Protein AF-A0A9W6U935-F1 (afdb_monomer_lite)

Organism: NCBI:txid1490495

Structure (mmCIF, N/CA/C/O backbone):
data_AF-A0A9W6U935-F1
#
_entry.id   AF-A0A9W6U935-F1
#
loop_
_atom_site.group_PDB
_atom_site.id
_atom_site.type_symbol
_atom_site.label_atom_id
_atom_site.label_alt_id
_atom_site.label_comp_id
_atom_site.label_asym_id
_atom_site.label_entity_id
_atom_site.label_seq_id
_atom_site.pdbx_PDB_ins_code
_atom_site.Cartn_x
_atom_site.Cartn_y
_atom_site.Cartn_z
_atom_site.occupancy
_atom_site.B_iso_or_equiv
_atom_site.auth_seq_id
_atom_site.auth_comp_id
_atom_site.auth_asym_id
_atom_site.auth_atom_id
_atom_site.pdbx_PDB_model_num
ATOM 1 N N . MET A 1 1 ? 36.876 17.470 -5.952 1.00 24.69 1 MET A N 1
ATOM 2 C CA . MET A 1 1 ? 36.689 17.561 -4.488 1.00 24.69 1 MET A CA 1
ATOM 3 C C . MET A 1 1 ? 35.873 18.818 -4.206 1.00 24.69 1 MET A C 1
ATOM 5 O O . MET A 1 1 ? 36.461 19.857 -3.995 1.00 24.69 1 MET A O 1
ATOM 9 N N . LEU A 1 2 ? 34.544 18.733 -4.335 1.00 21.03 2 LEU A N 1
ATOM 10 C CA . LEU A 1 2 ? 33.516 19.650 -3.810 1.00 21.03 2 LEU A CA 1
ATOM 11 C C . LEU A 1 2 ? 32.173 19.011 -4.199 1.00 21.03 2 LEU A C 1
ATOM 13 O O . LEU A 1 2 ? 31.726 19.108 -5.335 1.00 21.03 2 LEU A O 1
ATOM 17 N N . ALA A 1 3 ? 31.621 18.225 -3.278 1.00 22.66 3 ALA A N 1
ATOM 18 C CA . ALA A 1 3 ? 30.345 17.542 -3.426 1.00 22.66 3 ALA A CA 1
ATOM 19 C C . ALA A 1 3 ? 29.249 18.370 -2.746 1.00 22.66 3 ALA A C 1
ATOM 21 O O . ALA A 1 3 ? 29.466 18.863 -1.641 1.00 22.66 3 ALA A O 1
ATOM 22 N N . ASN A 1 4 ? 28.097 18.484 -3.413 1.00 25.73 4 ASN A N 1
ATOM 23 C CA . ASN A 1 4 ? 26.764 18.756 -2.867 1.00 25.73 4 ASN A CA 1
ATOM 24 C C . ASN A 1 4 ? 26.717 19.513 -1.532 1.00 25.73 4 ASN A C 1
ATOM 26 O O . ASN A 1 4 ? 26.591 18.916 -0.462 1.00 25.73 4 ASN A O 1
ATOM 30 N N . ILE A 1 5 ? 26.700 20.842 -1.604 1.00 25.80 5 ILE A N 1
ATOM 31 C CA . ILE A 1 5 ? 26.301 21.680 -0.472 1.00 25.80 5 ILE A CA 1
ATOM 32 C C . ILE A 1 5 ? 24.777 21.861 -0.532 1.00 25.80 5 ILE A C 1
ATOM 34 O O . ILE A 1 5 ? 24.263 22.891 -0.958 1.00 25.80 5 ILE A O 1
ATOM 38 N N . ALA A 1 6 ? 24.040 20.843 -0.089 1.00 26.06 6 ALA A N 1
ATOM 39 C CA . ALA A 1 6 ? 22.660 21.011 0.356 1.00 26.06 6 ALA A CA 1
ATOM 40 C C . ALA A 1 6 ? 22.698 21.335 1.857 1.00 26.06 6 ALA A C 1
ATOM 42 O O . ALA A 1 6 ? 22.786 20.437 2.694 1.00 26.06 6 ALA A O 1
ATOM 43 N N . VAL A 1 7 ? 22.701 22.625 2.213 1.00 30.06 7 VAL A N 1
ATOM 44 C CA . VAL A 1 7 ? 22.627 23.034 3.626 1.00 30.06 7 VAL A CA 1
ATOM 45 C C . VAL A 1 7 ? 21.172 23.010 4.091 1.00 30.06 7 VAL A C 1
ATOM 47 O O . VAL A 1 7 ? 20.428 23.976 3.902 1.00 30.06 7 VAL A O 1
ATOM 50 N N . ASP A 1 8 ? 20.810 21.894 4.724 1.00 32.47 8 ASP A N 1
ATOM 51 C CA . ASP A 1 8 ? 19.682 21.751 5.648 1.00 32.47 8 ASP A CA 1
ATOM 52 C C . ASP A 1 8 ? 19.927 22.693 6.847 1.00 32.47 8 ASP A C 1
ATOM 54 O O . ASP A 1 8 ? 20.749 22.417 7.722 1.00 32.47 8 ASP A O 1
ATOM 58 N N . ASP A 1 9 ? 19.301 23.873 6.839 1.00 32.44 9 ASP A N 1
ATOM 59 C CA . ASP A 1 9 ? 19.421 24.880 7.904 1.00 32.44 9 ASP A CA 1
ATOM 60 C C . ASP A 1 9 ? 18.451 24.504 9.040 1.00 32.44 9 ASP A C 1
ATOM 62 O O . ASP A 1 9 ? 17.364 25.061 9.191 1.00 32.44 9 ASP A O 1
ATOM 66 N N . ARG A 1 10 ? 18.814 23.473 9.815 1.00 36.34 10 ARG A N 1
ATOM 67 C CA . ARG A 1 10 ? 18.106 23.091 11.045 1.00 36.34 10 ARG A CA 1
ATOM 68 C C . ARG A 1 10 ? 18.499 24.041 12.165 1.00 36.34 10 ARG A C 1
ATOM 70 O O . ARG A 1 10 ? 19.538 23.862 12.795 1.00 36.34 10 ARG A O 1
ATOM 77 N N . LYS A 1 11 ? 17.638 25.012 12.462 1.00 33.53 11 LYS A N 1
ATOM 78 C CA . LYS A 1 11 ? 17.810 25.919 13.607 1.00 33.53 11 LYS A CA 1
ATOM 79 C C . LYS A 1 11 ? 16.817 25.721 14.757 1.00 33.53 11 LYS A C 1
ATOM 81 O O . LYS A 1 11 ? 16.592 26.647 15.522 1.00 33.53 11 LYS A O 1
ATOM 86 N N . SER A 1 12 ? 16.251 24.525 14.931 1.00 35.88 12 SER A N 1
ATOM 87 C CA . SER A 1 12 ? 15.290 24.276 16.025 1.00 35.88 12 SER A CA 1
ATOM 88 C C . SER A 1 12 ? 15.416 22.929 16.747 1.00 35.88 12 SER A C 1
ATOM 90 O O . SER A 1 12 ? 14.460 22.481 17.371 1.00 35.88 12 SER A O 1
ATOM 92 N N . ARG A 1 13 ? 16.583 22.272 16.715 1.00 34.34 13 ARG A N 1
ATOM 93 C CA . ARG A 1 13 ? 16.846 21.088 17.559 1.00 34.34 13 ARG A CA 1
ATOM 94 C C . ARG A 1 13 ? 18.267 21.094 18.134 1.00 34.34 13 ARG A C 1
ATOM 96 O O . ARG A 1 13 ? 19.090 20.258 17.787 1.00 34.34 13 ARG A O 1
ATOM 103 N N . GLN A 1 14 ? 18.528 22.066 18.999 1.00 32.00 14 GLN A N 1
ATOM 104 C CA . GLN A 1 14 ? 19.293 21.867 20.234 1.00 32.00 14 GLN A CA 1
ATOM 105 C C . GLN A 1 14 ? 18.265 22.096 21.351 1.00 32.00 14 GLN A C 1
ATOM 107 O O . GLN A 1 14 ? 17.481 23.028 21.226 1.00 32.00 14 GLN A O 1
ATOM 112 N N . GLU A 1 15 ? 18.120 21.352 22.433 1.00 34.69 15 GLU A N 1
ATOM 113 C CA . GLU A 1 15 ? 18.792 20.191 22.999 1.00 34.69 15 GLU A CA 1
ATOM 114 C C . GLU A 1 15 ? 17.847 19.750 24.137 1.00 34.69 15 GLU A C 1
ATOM 116 O O . GLU A 1 15 ? 17.592 20.523 25.048 1.00 34.69 15 GLU A O 1
ATOM 121 N N . GLU A 1 16 ? 17.300 18.539 24.053 1.00 31.52 16 GLU A N 1
ATOM 122 C CA . GLU A 1 16 ? 16.995 17.660 25.197 1.00 31.52 16 GLU A CA 1
ATOM 123 C C . GLU A 1 16 ? 17.156 16.228 24.672 1.00 31.52 16 GLU A C 1
ATOM 125 O O . GLU A 1 16 ? 16.226 15.436 24.577 1.00 31.52 16 GLU A O 1
ATOM 130 N N . LEU A 1 17 ? 18.361 15.921 24.198 1.00 32.16 17 LEU A N 1
ATOM 131 C CA . LEU A 1 17 ? 18.805 14.552 23.982 1.00 32.16 17 LEU A CA 1
ATOM 132 C C . LEU A 1 17 ? 20.228 14.498 24.511 1.00 32.16 17 LEU A C 1
ATOM 134 O O . LEU A 1 17 ? 21.159 15.026 23.907 1.00 32.16 17 LEU A O 1
ATOM 138 N N . SER A 1 18 ? 20.325 13.932 25.705 1.00 33.56 18 SER A N 1
ATOM 139 C CA . SER A 1 18 ? 21.555 13.641 26.410 1.00 33.56 18 SER A CA 1
ATOM 140 C C . SER A 1 18 ? 22.493 12.773 25.567 1.00 33.56 18 SER A C 1
ATOM 142 O O . SER A 1 18 ? 22.082 11.908 24.792 1.00 33.56 18 SER A O 1
ATOM 144 N N . ASP A 1 19 ? 23.775 13.067 25.746 1.00 40.84 19 ASP A N 1
ATOM 145 C CA . ASP A 1 19 ? 24.942 12.470 25.117 1.00 40.84 19 ASP A CA 1
ATOM 146 C C . ASP A 1 19 ? 24.959 10.936 25.078 1.00 40.84 19 ASP A C 1
ATOM 148 O O . ASP A 1 19 ? 24.730 10.264 26.084 1.00 40.84 19 ASP A O 1
ATOM 152 N N . ASN A 1 20 ? 25.353 10.402 23.914 1.00 42.00 20 ASN A N 1
ATOM 153 C CA . ASN A 1 20 ? 26.571 9.589 23.728 1.00 42.00 20 ASN A CA 1
ATOM 154 C C . ASN A 1 20 ? 26.468 8.745 22.442 1.00 42.00 20 ASN A C 1
ATOM 156 O O . ASN A 1 20 ? 26.157 7.561 22.521 1.00 42.00 20 ASN A O 1
ATOM 160 N N . ASN A 1 21 ? 26.693 9.352 21.261 1.00 45.88 21 ASN A N 1
ATOM 161 C CA . ASN A 1 21 ? 27.258 8.707 20.044 1.00 45.88 21 ASN A CA 1
ATOM 162 C C . ASN A 1 21 ? 27.091 9.521 18.739 1.00 45.88 21 ASN A C 1
ATOM 164 O O . ASN A 1 21 ? 26.983 8.946 17.655 1.00 45.88 21 ASN A O 1
ATOM 168 N N . VAL A 1 22 ? 27.104 10.859 18.768 1.00 50.53 22 VAL A N 1
ATOM 169 C CA . VAL A 1 22 ? 27.337 11.602 17.515 1.00 50.53 22 VAL A CA 1
ATOM 170 C C . VAL A 1 22 ? 28.849 11.633 17.276 1.00 50.53 22 VAL A C 1
ATOM 172 O O . VAL A 1 22 ? 29.570 12.192 18.103 1.00 50.53 22 VAL A O 1
ATOM 175 N N . PRO A 1 23 ? 29.371 11.039 16.186 1.00 55.06 23 PRO A N 1
ATOM 176 C CA . PRO A 1 23 ? 30.808 11.024 15.942 1.00 55.06 23 PRO A CA 1
ATOM 177 C C . PRO A 1 23 ? 31.359 12.455 15.892 1.00 55.06 23 PRO A C 1
ATOM 179 O O . PRO A 1 23 ? 30.832 13.284 15.148 1.00 55.06 23 PRO A O 1
ATOM 182 N N . GLN A 1 24 ? 32.430 12.750 16.637 1.00 59.12 24 GLN A N 1
ATOM 183 C CA . GLN A 1 24 ? 33.035 14.093 16.727 1.00 59.12 24 GLN A CA 1
ATOM 184 C C . GLN A 1 24 ? 33.321 14.733 15.354 1.00 59.12 24 GLN A C 1
ATOM 186 O O . GLN A 1 24 ? 33.209 15.951 15.201 1.00 59.12 24 GLN A O 1
ATOM 191 N N . PHE A 1 25 ? 33.615 13.922 14.328 1.00 59.81 25 PHE A N 1
ATOM 192 C CA . PHE A 1 25 ? 33.827 14.404 12.960 1.00 59.81 25 PHE A CA 1
ATOM 193 C C . PHE A 1 25 ? 32.590 15.100 12.374 1.00 59.81 25 PHE A C 1
ATOM 195 O O . PHE A 1 25 ? 32.726 16.055 11.616 1.00 59.81 25 PHE A O 1
ATOM 202 N N . LYS A 1 26 ? 31.381 14.642 12.722 1.00 53.91 26 LYS A N 1
ATOM 203 C CA . LYS A 1 26 ? 30.123 15.132 12.150 1.00 53.91 26 LYS A CA 1
ATOM 204 C C . LYS A 1 26 ? 29.812 16.540 12.660 1.00 53.91 26 LYS A C 1
ATOM 206 O O . LYS A 1 26 ? 29.484 17.421 11.872 1.00 53.91 26 LYS A O 1
ATOM 211 N N . ASN A 1 27 ? 30.003 16.764 13.960 1.00 67.94 27 ASN A N 1
ATOM 212 C CA . ASN A 1 27 ? 29.836 18.080 14.583 1.00 67.94 27 ASN A CA 1
ATOM 213 C C . ASN A 1 27 ? 30.878 19.079 14.070 1.00 67.94 27 ASN A C 1
ATOM 215 O O . ASN A 1 27 ? 30.538 20.218 13.754 1.00 67.94 27 ASN A O 1
ATOM 219 N N . LYS A 1 28 ? 32.132 18.633 13.918 1.00 68.56 28 LYS A N 1
ATOM 220 C CA . LYS A 1 28 ? 33.200 19.444 13.326 1.00 68.56 28 LYS A CA 1
ATOM 221 C C . LYS A 1 28 ? 32.885 19.826 11.872 1.00 68.56 28 LYS A C 1
ATOM 223 O O . LYS A 1 28 ? 32.925 21.006 11.541 1.00 68.56 28 LYS A O 1
ATOM 228 N N . TYR A 1 29 ? 32.465 18.862 11.050 1.00 68.25 29 TYR A N 1
ATOM 229 C CA . TYR A 1 29 ? 32.094 19.076 9.648 1.00 68.25 29 TYR A CA 1
ATOM 230 C C . TYR A 1 29 ? 30.969 20.106 9.477 1.00 68.25 29 TYR A C 1
ATOM 232 O O . TYR A 1 29 ? 31.103 21.044 8.694 1.00 68.25 29 TYR A O 1
ATOM 240 N N . PHE A 1 30 ? 29.863 19.973 10.218 1.00 67.50 30 PHE A N 1
ATOM 241 C CA . PHE A 1 30 ? 28.739 20.907 10.082 1.00 67.50 30 PHE A CA 1
ATOM 242 C C . PHE A 1 30 ? 29.081 22.318 10.568 1.00 67.50 30 PHE A C 1
ATOM 244 O O . PHE A 1 30 ? 28.611 23.298 9.982 1.00 67.50 30 PHE A O 1
ATOM 251 N N . LYS A 1 31 ? 29.925 22.432 11.600 1.00 73.25 31 LYS A N 1
ATOM 252 C CA . LYS A 1 31 ? 30.416 23.725 12.083 1.00 73.25 31 LYS A CA 1
ATOM 253 C C . LYS A 1 31 ? 31.272 24.421 11.021 1.00 73.25 31 LYS A C 1
ATOM 255 O O . LYS A 1 31 ? 30.972 25.560 10.665 1.00 73.25 31 LYS A O 1
ATOM 260 N N . GLU A 1 32 ? 32.253 23.717 10.460 1.00 71.94 32 GLU A N 1
ATOM 261 C CA . GLU A 1 32 ? 33.124 24.236 9.396 1.00 71.94 32 GLU A CA 1
ATOM 262 C C . GLU A 1 32 ? 32.318 24.610 8.139 1.00 71.94 32 GLU A C 1
ATOM 264 O O . GLU A 1 32 ? 32.462 25.713 7.610 1.00 71.94 32 GLU A O 1
ATOM 269 N N . ALA A 1 33 ? 31.385 23.758 7.702 1.00 69.00 33 ALA A N 1
ATOM 270 C CA . ALA A 1 33 ? 30.525 24.035 6.549 1.00 69.00 33 ALA A CA 1
ATOM 271 C C . ALA A 1 33 ? 29.655 25.291 6.746 1.00 69.00 33 ALA A C 1
ATOM 273 O O . ALA A 1 33 ? 29.469 26.084 5.819 1.00 69.00 33 ALA A O 1
ATOM 274 N N . SER A 1 34 ? 29.140 25.507 7.960 1.00 71.44 34 SER A N 1
ATOM 275 C CA . SER A 1 34 ? 28.378 26.711 8.302 1.00 71.44 34 SER A CA 1
ATOM 276 C C . SER A 1 34 ? 29.250 27.975 8.294 1.00 71.44 34 SER A C 1
ATOM 278 O O . SER A 1 34 ? 28.779 29.042 7.894 1.00 71.44 34 SER A O 1
ATOM 280 N N . GLU A 1 35 ? 30.501 27.896 8.746 1.00 76.06 35 GLU A N 1
ATOM 281 C CA . GLU A 1 35 ? 31.441 29.026 8.713 1.00 76.06 35 GLU A CA 1
ATOM 282 C C . GLU A 1 35 ? 31.818 29.397 7.274 1.00 76.06 35 GLU A C 1
ATOM 284 O O . GLU A 1 35 ? 31.738 30.571 6.905 1.00 76.06 35 GLU A O 1
ATOM 289 N N . VAL A 1 36 ? 32.087 28.400 6.425 1.00 74.00 36 VAL A N 1
ATOM 290 C CA . VAL A 1 36 ? 32.332 28.595 4.985 1.00 74.00 36 VAL A CA 1
ATOM 291 C C . VAL A 1 36 ? 31.123 29.236 4.303 1.00 74.00 36 VAL A C 1
ATOM 293 O O . VAL A 1 36 ? 31.269 30.238 3.604 1.00 74.00 36 VAL A O 1
ATOM 296 N N . LYS A 1 37 ? 29.908 28.733 4.562 1.00 71.31 37 LYS A N 1
ATOM 297 C CA . LYS A 1 37 ? 28.654 29.305 4.037 1.00 71.31 37 LYS A CA 1
ATOM 298 C C . LYS A 1 37 ? 28.520 30.789 4.387 1.00 71.31 37 LYS A C 1
ATOM 300 O O . LYS A 1 37 ? 28.186 31.605 3.531 1.00 71.31 37 LYS A O 1
ATOM 305 N N . LYS A 1 38 ? 28.799 31.159 5.642 1.00 72.25 38 LYS A N 1
ATOM 306 C CA . LYS A 1 38 ? 28.748 32.559 6.096 1.00 72.25 38 LYS A CA 1
ATOM 307 C C . LYS A 1 38 ? 29.806 33.423 5.414 1.00 72.25 38 LYS A C 1
ATOM 309 O O . LYS A 1 38 ? 29.484 34.541 5.018 1.00 72.25 38 LYS A O 1
ATOM 314 N N . ALA A 1 39 ? 31.028 32.917 5.261 1.00 75.50 39 ALA A N 1
ATOM 315 C CA . ALA A 1 39 ? 32.112 33.635 4.599 1.00 75.50 39 ALA A CA 1
ATOM 316 C C . ALA A 1 39 ? 31.792 33.907 3.118 1.00 75.50 39 ALA A C 1
ATOM 318 O O . ALA A 1 39 ? 31.888 35.050 2.670 1.00 75.50 39 ALA A O 1
ATOM 319 N N . VAL A 1 40 ? 31.317 32.892 2.388 1.00 70.12 40 VAL A N 1
ATOM 320 C CA . VAL A 1 40 ? 30.945 32.994 0.965 1.00 70.12 40 VAL A CA 1
ATOM 321 C C . VAL A 1 40 ? 29.783 33.972 0.762 1.00 70.12 40 VAL A C 1
ATOM 323 O O . VAL A 1 40 ? 29.898 34.913 -0.025 1.00 70.12 40 VAL A O 1
ATOM 326 N N . CYS A 1 41 ? 28.697 33.831 1.530 1.00 66.88 41 CYS A N 1
ATOM 327 C CA . CYS A 1 41 ? 27.558 34.756 1.469 1.00 66.88 41 CYS A CA 1
ATOM 328 C C . CYS A 1 41 ? 27.920 36.187 1.908 1.00 66.88 41 CYS A C 1
ATOM 330 O O . CYS A 1 41 ? 27.260 37.143 1.503 1.00 66.88 41 CYS A O 1
ATOM 332 N N . GLY A 1 42 ? 28.935 36.352 2.761 1.00 66.56 42 GLY A N 1
ATOM 333 C CA . GLY A 1 42 ? 29.439 37.659 3.188 1.00 66.56 42 GLY A CA 1
ATOM 334 C C . GLY A 1 42 ? 30.251 38.380 2.109 1.00 66.56 42 GLY A C 1
ATOM 335 O O . GLY A 1 42 ? 30.192 39.608 2.029 1.00 66.56 42 GLY A O 1
ATOM 336 N N . HIS A 1 43 ? 30.972 37.629 1.272 1.00 71.81 43 HIS A N 1
ATOM 337 C CA . HIS A 1 43 ? 31.766 38.167 0.164 1.00 71.81 43 HIS A CA 1
ATOM 338 C C . HIS A 1 43 ? 30.898 38.512 -1.056 1.00 71.81 43 HIS A C 1
ATOM 340 O O . HIS A 1 43 ? 31.090 39.547 -1.690 1.00 71.81 43 HIS A O 1
ATOM 346 N N . LEU A 1 44 ? 29.897 37.681 -1.356 1.00 69.62 44 LEU A N 1
ATOM 347 C CA . LEU A 1 44 ? 29.028 37.815 -2.528 1.00 69.62 44 LEU A CA 1
ATOM 348 C C . LEU A 1 44 ? 27.713 38.540 -2.188 1.00 69.62 44 LEU A C 1
ATOM 350 O O . LEU A 1 44 ? 26.618 37.985 -2.299 1.00 69.62 44 LEU A O 1
ATOM 354 N N . LYS A 1 45 ? 27.835 39.807 -1.766 1.00 68.06 45 LYS A N 1
ATOM 355 C CA . LYS A 1 45 ? 26.732 40.624 -1.215 1.00 68.06 45 LYS A CA 1
ATOM 356 C C . LYS A 1 45 ? 25.513 40.748 -2.135 1.00 68.06 45 LYS A C 1
ATOM 358 O O . LYS A 1 45 ? 24.393 40.683 -1.645 1.00 68.06 45 LYS A O 1
ATOM 363 N N . TYR A 1 46 ? 25.723 40.824 -3.449 1.00 72.56 46 TYR A N 1
ATOM 364 C CA . TYR A 1 46 ? 24.645 40.902 -4.442 1.00 72.56 46 TYR A CA 1
ATOM 365 C C . TYR A 1 46 ? 23.621 39.755 -4.309 1.00 72.56 46 TYR A C 1
ATOM 367 O O . TYR A 1 46 ? 22.417 39.988 -4.235 1.00 72.56 46 TYR A O 1
ATOM 375 N N . PHE A 1 47 ? 24.087 38.506 -4.188 1.00 66.00 47 PHE A N 1
ATOM 376 C CA . PHE A 1 47 ? 23.203 37.337 -4.067 1.00 66.00 47 PHE A CA 1
ATOM 377 C C . PHE A 1 47 ? 22.455 37.306 -2.737 1.00 66.00 47 PHE A C 1
ATOM 379 O O . PHE A 1 47 ? 21.323 36.818 -2.657 1.00 66.00 47 PHE A O 1
ATOM 386 N N . LYS A 1 48 ? 23.094 37.826 -1.686 1.00 65.94 48 LYS A N 1
ATOM 387 C CA . LYS A 1 48 ? 22.486 37.978 -0.369 1.00 65.94 48 LYS A CA 1
ATOM 388 C C . LYS A 1 48 ? 21.349 39.000 -0.417 1.00 65.94 48 LYS A C 1
ATOM 390 O O . LYS A 1 48 ? 20.263 38.686 0.048 1.00 65.94 48 LYS A O 1
ATOM 395 N N . GLU A 1 49 ? 21.558 40.146 -1.059 1.00 70.19 49 GLU A N 1
ATOM 396 C CA . GLU A 1 49 ? 20.548 41.202 -1.219 1.00 70.19 49 GLU A CA 1
ATOM 397 C C . GLU A 1 49 ? 19.332 40.754 -2.050 1.00 70.19 49 GLU A C 1
ATOM 399 O O . GLU A 1 49 ? 18.195 41.057 -1.686 1.00 70.19 49 GLU A O 1
ATOM 404 N N . GLU A 1 50 ? 19.541 39.992 -3.128 1.00 66.62 50 GLU A N 1
ATOM 405 C CA . GLU A 1 50 ? 18.449 39.373 -3.902 1.00 66.62 50 GLU A CA 1
ATOM 406 C C . GLU A 1 50 ? 17.667 38.345 -3.068 1.00 66.62 50 GLU A C 1
ATOM 408 O O . GLU A 1 50 ? 16.434 38.316 -3.070 1.00 66.62 50 GLU A O 1
ATOM 413 N N . SER A 1 51 ? 18.372 37.524 -2.286 1.00 65.31 51 SER A N 1
ATOM 414 C CA . SER A 1 51 ? 17.730 36.536 -1.411 1.00 65.31 51 SER A CA 1
ATOM 415 C C . SER A 1 51 ? 16.993 37.201 -0.238 1.00 65.31 51 SER A C 1
ATOM 417 O O . SER A 1 51 ? 15.946 36.714 0.190 1.00 65.31 51 SER A O 1
ATOM 419 N N . ASP A 1 52 ? 17.509 38.326 0.266 1.00 67.94 52 ASP A N 1
ATOM 420 C CA . ASP A 1 52 ? 16.892 39.146 1.314 1.00 67.94 52 ASP A CA 1
ATOM 421 C C . ASP A 1 52 ? 15.601 39.806 0.814 1.00 67.94 52 ASP A C 1
ATOM 423 O O . ASP A 1 52 ? 14.615 39.869 1.554 1.00 67.94 52 ASP A O 1
ATOM 427 N N . ARG A 1 53 ? 15.562 40.241 -0.454 1.00 68.19 53 ARG A N 1
ATOM 428 C CA . ARG A 1 53 ? 14.321 40.689 -1.105 1.00 68.19 53 ARG A CA 1
ATOM 429 C C . ARG A 1 53 ? 13.301 39.554 -1.194 1.00 68.19 53 ARG A C 1
ATOM 431 O O . ARG A 1 53 ? 12.183 39.727 -0.722 1.00 68.19 53 ARG A O 1
ATOM 438 N N . ALA A 1 54 ? 13.704 38.369 -1.655 1.00 61.56 54 ALA A N 1
ATOM 439 C CA . ALA A 1 54 ? 12.820 37.199 -1.708 1.00 61.56 54 ALA A CA 1
ATOM 440 C C . ALA A 1 54 ? 12.300 36.758 -0.321 1.00 61.56 54 ALA A C 1
ATOM 442 O O . ALA A 1 54 ? 11.195 36.225 -0.208 1.00 61.56 54 ALA A O 1
ATOM 443 N N . ARG A 1 55 ? 13.072 36.993 0.750 1.00 64.56 55 ARG A N 1
ATOM 444 C CA . ARG A 1 55 ? 12.661 36.721 2.136 1.00 64.56 55 ARG A CA 1
ATOM 445 C C . ARG A 1 55 ? 11.573 37.672 2.633 1.00 64.56 55 ARG A C 1
ATOM 447 O O . ARG A 1 55 ? 10.698 37.222 3.372 1.00 64.56 55 ARG A O 1
ATOM 454 N N . LYS A 1 56 ? 11.601 38.951 2.238 1.00 66.06 56 LYS A N 1
ATOM 455 C CA . LYS A 1 56 ? 10.556 39.924 2.615 1.00 66.06 56 LYS A CA 1
ATOM 456 C C . LYS A 1 56 ? 9.169 39.476 2.145 1.00 66.06 56 LYS A C 1
ATOM 458 O O . LYS A 1 56 ? 8.215 39.625 2.898 1.00 66.06 56 LYS A O 1
ATOM 463 N N . ASP A 1 57 ? 9.096 38.830 0.983 1.00 62.06 57 ASP A N 1
ATOM 464 C CA . ASP A 1 57 ? 7.837 38.342 0.405 1.00 62.06 57 ASP A CA 1
ATOM 465 C C . ASP A 1 57 ? 7.398 36.970 0.955 1.00 62.06 57 ASP A C 1
ATOM 467 O O . ASP A 1 57 ? 6.224 36.612 0.878 1.00 62.06 57 ASP A O 1
ATOM 471 N N . ARG A 1 58 ? 8.331 36.171 1.500 1.00 61.75 58 ARG A N 1
ATOM 472 C CA . ARG A 1 58 ? 8.109 34.753 1.866 1.00 61.75 58 ARG A CA 1
ATOM 473 C C . ARG A 1 58 ? 8.128 34.460 3.372 1.00 61.75 58 ARG A C 1
ATOM 475 O O . ARG A 1 58 ? 7.851 33.327 3.766 1.00 61.75 58 ARG A O 1
ATOM 482 N N . GLY A 1 59 ? 8.408 35.460 4.209 1.00 64.56 59 GLY A N 1
ATOM 483 C CA . GLY A 1 59 ? 8.328 35.372 5.671 1.00 64.56 59 GLY A CA 1
ATOM 484 C C . GLY A 1 59 ? 9.606 34.884 6.374 1.00 64.56 59 GLY A C 1
ATOM 485 O O . GLY A 1 59 ? 10.617 34.544 5.756 1.00 64.56 59 GLY A O 1
ATOM 486 N N . ALA A 1 60 ? 9.573 34.880 7.712 1.00 59.12 60 ALA A N 1
ATOM 487 C CA . ALA A 1 60 ? 10.747 34.671 8.569 1.00 59.12 60 ALA A CA 1
ATOM 488 C C . ALA A 1 60 ? 11.379 33.267 8.461 1.00 59.12 60 ALA A C 1
ATOM 490 O O . ALA A 1 60 ? 12.595 33.159 8.649 1.00 59.12 60 ALA A O 1
ATOM 491 N N . ASP A 1 61 ? 10.589 32.255 8.087 1.00 56.56 61 ASP A N 1
ATOM 492 C CA . ASP A 1 61 ? 10.986 30.840 7.962 1.00 56.56 61 ASP A CA 1
ATOM 493 C C . ASP A 1 61 ? 11.737 30.512 6.656 1.00 56.56 61 ASP A C 1
ATOM 495 O O . ASP A 1 61 ? 12.115 29.366 6.409 1.00 56.56 61 ASP A O 1
ATOM 499 N N . TYR A 1 62 ? 11.967 31.502 5.790 1.00 60.12 62 TYR A N 1
ATOM 500 C CA . TYR A 1 62 ? 12.726 31.312 4.557 1.00 60.12 62 TYR A CA 1
ATOM 501 C C . TYR A 1 62 ? 14.199 30.985 4.860 1.00 60.12 62 TYR A C 1
ATOM 503 O O . TYR A 1 62 ? 14.901 31.788 5.487 1.00 60.12 62 TYR A O 1
ATOM 511 N N . ASN A 1 63 ? 14.690 29.833 4.376 1.00 66.12 63 ASN A N 1
ATOM 512 C CA . ASN A 1 63 ? 16.103 29.434 4.454 1.00 66.12 63 ASN A CA 1
ATOM 513 C C . ASN A 1 63 ? 16.959 30.315 3.530 1.00 66.12 63 ASN A C 1
ATOM 515 O O . ASN A 1 63 ? 17.390 29.915 2.445 1.00 66.12 63 ASN A O 1
ATOM 519 N N . LEU A 1 64 ? 17.198 31.538 3.989 1.00 64.94 64 LEU A N 1
ATOM 520 C CA . LEU A 1 64 ? 17.906 32.581 3.269 1.00 64.94 64 LEU A CA 1
ATOM 521 C C . LEU A 1 64 ? 19.294 32.111 2.846 1.00 64.94 64 LEU A C 1
ATOM 523 O O . LEU A 1 64 ? 19.647 32.175 1.678 1.00 64.94 64 LEU A O 1
ATOM 527 N N . ALA A 1 65 ? 20.064 31.576 3.791 1.00 62.00 65 ALA A N 1
ATOM 528 C CA . ALA A 1 65 ? 21.451 31.237 3.540 1.00 62.00 65 ALA A CA 1
ATOM 529 C C . ALA A 1 65 ? 21.580 30.024 2.594 1.00 62.00 65 ALA A C 1
ATOM 531 O O . ALA A 1 65 ? 22.528 29.960 1.816 1.00 62.00 65 ALA A O 1
ATOM 532 N N . GLY A 1 66 ? 20.655 29.055 2.647 1.00 65.94 66 GLY A N 1
ATOM 533 C CA . GLY A 1 66 ? 20.610 27.935 1.696 1.00 65.94 66 GLY A CA 1
ATOM 534 C C . GLY A 1 66 ? 20.199 28.378 0.288 1.00 65.94 66 GLY A C 1
ATOM 535 O O . GLY A 1 66 ? 20.815 27.965 -0.695 1.00 65.94 66 GLY A O 1
ATOM 536 N N . SER A 1 67 ? 19.220 29.281 0.193 1.00 65.75 67 SER A N 1
ATOM 537 C CA . SER A 1 67 ? 18.805 29.881 -1.080 1.00 65.75 67 SER A CA 1
ATOM 538 C C . SER A 1 67 ? 19.922 30.714 -1.708 1.00 65.75 67 SER A C 1
ATOM 540 O O . SER A 1 67 ? 20.176 30.575 -2.901 1.00 65.75 67 SER A O 1
ATOM 542 N N . THR A 1 68 ? 20.623 31.529 -0.916 1.00 68.12 68 THR A N 1
ATOM 543 C CA . THR A 1 68 ? 21.754 32.338 -1.389 1.00 68.12 68 THR A CA 1
ATOM 544 C C . THR A 1 68 ? 22.876 31.455 -1.922 1.00 68.12 68 THR A C 1
ATOM 546 O O . THR A 1 68 ? 23.375 31.715 -3.011 1.00 68.12 68 THR A O 1
ATOM 549 N N . MET A 1 69 ? 23.222 30.370 -1.220 1.00 71.44 69 MET A N 1
ATOM 550 C CA . MET A 1 69 ? 24.201 29.403 -1.729 1.00 71.44 69 MET A CA 1
ATOM 551 C C . MET A 1 69 ? 23.754 28.743 -3.032 1.00 71.44 69 MET A C 1
ATOM 553 O O . MET A 1 69 ? 24.563 28.614 -3.941 1.00 71.44 69 MET A O 1
ATOM 557 N N . SER A 1 70 ? 22.476 28.379 -3.152 1.00 69.75 70 SER A N 1
ATOM 558 C CA . SER A 1 70 ? 21.949 27.779 -4.385 1.00 69.75 70 SER A CA 1
ATOM 559 C C . SER A 1 70 ? 22.064 28.744 -5.569 1.00 69.75 70 SER A C 1
ATOM 561 O O . SER A 1 70 ? 22.518 28.345 -6.636 1.00 69.75 70 SER A O 1
ATOM 563 N N . HIS A 1 71 ? 21.739 30.027 -5.373 1.00 66.50 71 HIS A N 1
ATOM 564 C CA . HIS A 1 71 ? 21.897 31.053 -6.409 1.00 66.50 71 HIS A CA 1
ATOM 565 C C . HIS A 1 71 ? 23.364 31.291 -6.786 1.00 66.50 71 HIS A C 1
ATOM 567 O O . HIS A 1 71 ? 23.668 31.452 -7.965 1.00 66.50 71 HIS A O 1
ATOM 573 N N . ILE A 1 72 ? 24.275 31.279 -5.807 1.00 67.75 72 ILE A N 1
ATOM 574 C CA . ILE A 1 72 ? 25.719 31.390 -6.054 1.00 67.75 72 ILE A CA 1
ATOM 575 C C . ILE A 1 72 ? 26.211 30.189 -6.869 1.00 67.75 72 ILE A C 1
ATOM 577 O O . ILE A 1 72 ? 26.926 30.381 -7.849 1.00 67.75 72 ILE A O 1
ATOM 581 N N . CYS A 1 73 ? 25.802 28.967 -6.515 1.00 68.12 73 CYS A N 1
ATOM 582 C CA . CYS A 1 73 ? 26.146 27.763 -7.269 1.00 68.12 73 CYS A CA 1
ATOM 583 C C . CYS A 1 73 ? 25.622 27.830 -8.707 1.00 68.12 73 CYS A C 1
ATOM 585 O O . CYS A 1 73 ? 26.412 27.636 -9.622 1.00 68.12 73 CYS A O 1
ATOM 587 N N . CYS A 1 74 ? 24.354 28.208 -8.909 1.00 65.94 74 CYS A N 1
ATOM 588 C CA . CYS A 1 74 ? 23.776 28.373 -10.248 1.00 65.94 74 CYS A CA 1
ATOM 589 C C . CYS A 1 74 ? 24.520 29.441 -11.064 1.00 65.94 74 CYS A C 1
ATOM 591 O O . CYS A 1 74 ? 24.718 29.296 -12.265 1.00 65.94 74 CYS A O 1
ATOM 593 N N . PHE A 1 75 ? 24.943 30.539 -10.428 1.00 69.44 75 PHE A N 1
ATOM 594 C CA . PHE A 1 75 ? 25.716 31.575 -11.106 1.00 69.44 75 PHE A CA 1
ATOM 595 C C . PHE A 1 75 ? 27.088 31.064 -11.547 1.00 69.44 75 PHE A C 1
ATOM 597 O O . PHE A 1 75 ? 27.459 31.263 -12.701 1.00 69.44 75 PHE A O 1
ATOM 604 N N . VAL A 1 76 ? 27.823 30.401 -10.651 1.00 70.75 76 VAL A N 1
ATOM 605 C CA . VAL A 1 76 ? 29.136 29.818 -10.963 1.00 70.75 76 VAL A CA 1
ATOM 606 C C . VAL A 1 76 ? 29.002 28.764 -12.059 1.00 70.75 76 VAL A C 1
ATOM 608 O O . VAL A 1 76 ? 29.754 28.806 -13.025 1.00 70.75 76 VAL A O 1
ATOM 611 N N . GLU A 1 77 ? 28.014 27.879 -11.958 1.00 70.88 77 GLU A N 1
ATOM 612 C CA . GLU A 1 77 ? 27.695 26.872 -12.973 1.00 70.88 77 GLU A CA 1
ATOM 613 C C . GLU A 1 77 ? 27.439 27.511 -14.341 1.00 70.88 77 GLU A C 1
ATOM 615 O O . GLU A 1 77 ? 28.087 27.146 -15.319 1.00 70.88 77 GLU A O 1
ATOM 620 N N . ASN A 1 78 ? 26.617 28.561 -14.398 1.00 69.06 78 ASN A N 1
ATOM 621 C CA . ASN A 1 78 ? 26.393 29.316 -15.628 1.00 69.06 78 ASN A CA 1
ATOM 622 C C . ASN A 1 78 ? 27.685 29.927 -16.190 1.00 69.06 78 ASN A C 1
ATOM 624 O O . ASN A 1 78 ? 27.892 29.886 -17.398 1.00 69.06 78 ASN A O 1
ATOM 628 N N . GLN A 1 79 ? 28.577 30.474 -15.355 1.00 74.81 79 GLN A N 1
ATOM 629 C CA . GLN A 1 79 ? 29.863 30.994 -15.843 1.00 74.81 79 GLN A CA 1
ATOM 630 C C . GLN A 1 79 ? 30.727 29.886 -16.457 1.00 74.81 79 GLN A C 1
ATOM 632 O O . GLN A 1 79 ? 31.311 30.083 -17.521 1.00 74.81 79 GLN A O 1
ATOM 637 N N . LEU A 1 80 ? 30.777 28.714 -15.822 1.00 76.38 80 LEU A N 1
ATOM 638 C CA . LEU A 1 80 ? 31.528 27.563 -16.323 1.00 76.38 80 LEU A CA 1
ATOM 639 C C . LEU A 1 80 ? 30.953 27.063 -17.654 1.00 76.38 80 LEU A C 1
ATOM 641 O O . LEU A 1 80 ? 31.708 26.857 -18.602 1.00 76.38 80 LEU A O 1
ATOM 645 N N . LEU A 1 81 ? 29.626 26.959 -17.768 1.00 78.69 81 LEU A N 1
ATOM 646 C CA . LEU A 1 81 ? 28.959 26.585 -19.017 1.00 78.69 81 LEU A CA 1
ATOM 647 C C . LEU A 1 81 ? 29.226 27.602 -20.134 1.00 78.69 81 LEU A C 1
ATOM 649 O O . LEU A 1 81 ? 29.476 27.208 -21.270 1.00 78.69 81 LEU A O 1
ATOM 653 N N . MET A 1 82 ? 29.251 28.901 -19.826 1.00 76.12 82 MET A N 1
ATOM 654 C CA . MET A 1 82 ? 29.576 29.934 -20.816 1.00 76.12 82 MET A CA 1
ATOM 655 C C . MET A 1 82 ? 31.030 29.857 -21.298 1.00 76.12 82 MET A C 1
ATOM 657 O O . MET A 1 82 ? 31.286 30.099 -22.478 1.00 76.12 82 MET A O 1
ATOM 661 N N . ILE A 1 83 ? 31.975 29.483 -20.429 1.00 79.94 83 ILE A N 1
ATOM 662 C CA . ILE A 1 83 ? 33.372 29.228 -20.821 1.00 79.94 83 ILE A CA 1
ATOM 663 C C . ILE A 1 83 ? 33.445 28.028 -21.772 1.00 79.94 83 ILE A C 1
ATOM 665 O O . ILE A 1 83 ? 34.093 28.116 -22.817 1.00 79.94 83 ILE A O 1
ATOM 669 N N . ILE A 1 84 ? 32.739 26.937 -21.453 1.00 83.06 84 ILE A N 1
ATOM 670 C CA . ILE A 1 84 ? 32.666 25.755 -22.323 1.00 83.06 84 ILE A CA 1
ATOM 671 C C . ILE A 1 84 ? 32.052 26.132 -23.673 1.00 83.06 84 ILE A C 1
ATOM 673 O O . ILE A 1 84 ? 32.597 25.782 -24.715 1.00 83.06 84 ILE A O 1
ATOM 677 N N . LEU A 1 85 ? 30.956 26.893 -23.682 1.00 79.12 85 LEU A N 1
ATOM 678 C CA . LEU A 1 85 ? 30.289 27.322 -24.909 1.00 79.12 85 LEU A CA 1
ATOM 679 C C . LEU A 1 85 ? 31.181 28.232 -25.770 1.00 79.12 85 LEU A C 1
ATOM 681 O O . LEU A 1 85 ? 31.185 28.107 -26.994 1.00 79.12 85 LEU A O 1
ATOM 685 N N . GLY A 1 86 ? 31.957 29.121 -25.143 1.00 80.50 86 GLY A N 1
ATOM 686 C CA . GLY A 1 86 ? 32.955 29.946 -25.825 1.00 80.50 86 GLY A CA 1
ATOM 687 C C . GLY A 1 86 ? 34.040 29.101 -26.492 1.00 80.50 86 GLY A C 1
ATOM 688 O O . GLY A 1 86 ? 34.351 29.317 -27.660 1.00 80.50 86 GLY A O 1
ATOM 689 N N . TYR A 1 87 ? 34.540 28.080 -25.795 1.00 82.81 87 TYR A N 1
ATOM 690 C CA . TYR A 1 87 ? 35.490 27.127 -26.369 1.00 82.81 87 TYR A CA 1
ATOM 691 C C . TYR A 1 87 ? 34.891 26.318 -27.524 1.00 82.81 87 TYR A C 1
ATOM 693 O O . TYR A 1 87 ? 35.516 26.164 -28.571 1.00 82.81 87 TYR A O 1
ATOM 701 N N . LEU A 1 88 ? 33.658 25.831 -27.372 1.00 81.06 88 LEU A N 1
ATOM 702 C CA . LEU A 1 88 ? 32.965 25.133 -28.451 1.00 81.06 88 LEU A CA 1
ATOM 703 C C . LEU A 1 88 ? 32.825 26.046 -29.674 1.00 81.06 88 LEU A C 1
ATOM 705 O O . LEU A 1 88 ? 33.108 25.613 -30.784 1.00 81.06 88 LEU A O 1
ATOM 709 N N . ARG A 1 89 ? 32.514 27.333 -29.491 1.00 81.88 89 ARG A N 1
ATOM 710 C CA . ARG A 1 89 ? 32.471 28.301 -30.597 1.00 81.88 89 ARG A CA 1
ATOM 711 C C . ARG A 1 89 ? 33.818 28.444 -31.313 1.00 81.88 89 ARG A C 1
ATOM 713 O O . ARG A 1 89 ? 33.844 28.568 -32.531 1.00 81.88 89 ARG A O 1
ATOM 720 N N . GLU A 1 90 ? 34.931 28.392 -30.583 1.00 83.12 90 GLU A N 1
ATOM 721 C CA . GLU A 1 90 ? 36.282 28.423 -31.165 1.00 83.12 90 GLU A CA 1
ATOM 722 C C . GLU A 1 90 ? 36.600 27.155 -31.983 1.00 83.12 90 GLU A C 1
ATOM 724 O O . GLU A 1 90 ? 37.325 27.241 -32.974 1.00 83.12 90 GLU A O 1
ATOM 729 N N . ARG A 1 91 ? 36.081 25.982 -31.587 1.00 81.38 91 ARG A N 1
ATOM 730 C CA . ARG A 1 91 ? 36.460 24.676 -32.170 1.00 81.38 91 ARG A CA 1
ATOM 731 C C . ARG A 1 91 ? 35.490 24.117 -33.201 1.00 81.38 91 ARG A C 1
ATOM 733 O O . ARG A 1 91 ? 35.938 23.555 -34.194 1.00 81.38 91 ARG A O 1
ATOM 740 N N . ILE A 1 92 ? 34.190 24.244 -32.959 1.00 78.06 92 ILE A N 1
ATOM 741 C CA . ILE A 1 92 ? 33.127 23.765 -33.854 1.00 78.06 92 ILE A CA 1
ATOM 742 C C . ILE A 1 92 ? 32.422 24.910 -34.600 1.00 78.06 92 ILE A C 1
ATOM 744 O O . ILE A 1 92 ? 31.584 24.662 -35.461 1.00 78.06 92 ILE A O 1
ATOM 748 N N . GLY A 1 93 ? 32.797 26.167 -34.338 1.00 79.75 93 GLY A N 1
ATOM 749 C CA . GLY A 1 93 ? 32.290 27.328 -35.066 1.00 79.75 93 GLY A CA 1
ATOM 750 C C . GLY A 1 93 ? 30.883 27.724 -34.625 1.00 79.75 93 GLY A C 1
ATOM 751 O O . GLY A 1 93 ? 30.695 28.283 -33.542 1.00 79.75 93 GLY A O 1
ATOM 752 N N . ASP A 1 94 ? 29.888 27.486 -35.480 1.00 77.19 94 ASP A N 1
ATOM 753 C CA . ASP A 1 94 ? 28.505 27.843 -35.170 1.00 77.19 94 ASP A CA 1
ATOM 754 C C . ASP A 1 94 ? 27.913 26.912 -34.101 1.00 77.19 94 ASP A C 1
ATOM 756 O O . ASP A 1 94 ? 27.623 25.744 -34.342 1.00 77.19 94 ASP A O 1
ATOM 760 N N . VAL A 1 95 ? 27.710 27.469 -32.907 1.00 71.44 95 VAL A N 1
ATOM 761 C CA . VAL A 1 95 ? 27.114 26.786 -31.749 1.00 71.44 95 VAL A CA 1
ATOM 762 C C . VAL A 1 95 ? 25.629 27.105 -31.576 1.00 71.44 95 VAL A C 1
ATOM 764 O O . VAL A 1 95 ? 25.059 26.799 -30.532 1.00 71.44 95 VAL A O 1
ATOM 767 N N . SER A 1 96 ? 24.985 27.735 -32.563 1.00 67.06 96 SER A N 1
ATOM 768 C CA . SER A 1 96 ? 23.572 28.138 -32.494 1.00 67.06 96 SER A CA 1
ATOM 769 C C . SER A 1 96 ? 22.595 26.967 -32.325 1.00 67.06 96 SER A C 1
ATOM 771 O O . SER A 1 96 ? 21.495 27.164 -31.813 1.00 67.06 96 SER A O 1
ATOM 773 N N . GLY A 1 97 ? 22.997 25.751 -32.712 1.00 63.66 97 GLY A N 1
ATOM 774 C CA . GLY A 1 97 ? 22.204 24.533 -32.494 1.00 63.66 97 GLY A CA 1
ATOM 775 C C . GLY A 1 97 ? 22.571 23.753 -31.232 1.00 63.66 97 GLY A C 1
ATOM 776 O O . GLY A 1 97 ? 21.888 22.779 -30.914 1.00 63.66 97 GLY A O 1
ATOM 777 N N . CYS A 1 98 ? 23.597 24.174 -30.487 1.00 70.94 98 CYS A N 1
ATOM 778 C CA . CYS A 1 98 ? 23.886 23.611 -29.174 1.00 70.94 98 CYS A CA 1
ATOM 779 C C . CYS A 1 98 ? 22.811 24.051 -28.174 1.00 70.94 98 CYS A C 1
ATOM 781 O O . CYS A 1 98 ? 22.417 25.217 -28.134 1.00 70.94 98 CYS A O 1
ATOM 783 N N . ILE A 1 99 ? 22.365 23.131 -27.320 1.00 70.62 99 ILE A N 1
ATOM 784 C CA . ILE A 1 99 ? 21.354 23.414 -26.296 1.00 70.62 99 ILE A CA 1
ATOM 785 C C . ILE A 1 99 ? 22.033 23.492 -24.933 1.00 70.62 99 ILE A C 1
ATOM 787 O O . ILE A 1 99 ? 22.679 22.540 -24.497 1.00 70.62 99 ILE A O 1
ATOM 791 N N . LEU A 1 100 ? 21.867 24.622 -24.244 1.00 63.19 100 LEU A N 1
ATOM 792 C CA . 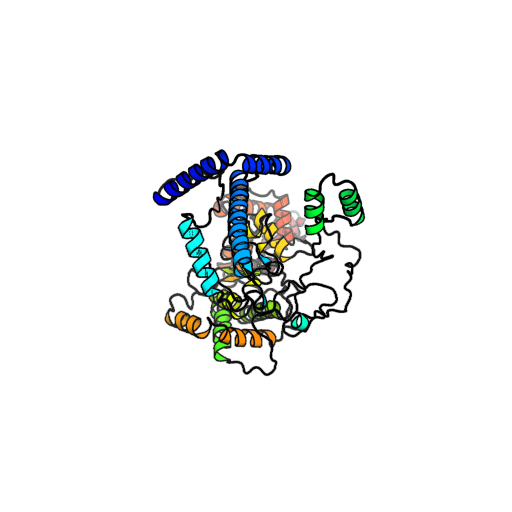LEU A 1 100 ? 22.287 24.773 -22.854 1.00 63.19 100 LEU A CA 1
ATOM 793 C C . LEU A 1 100 ? 21.290 24.030 -21.951 1.00 63.19 100 LEU A C 1
ATOM 795 O O . LEU A 1 100 ? 20.104 24.363 -21.916 1.00 63.19 100 LEU A O 1
ATOM 799 N N . CYS A 1 101 ? 21.759 23.013 -21.241 1.00 65.31 101 CYS A N 1
ATOM 800 C CA . CYS A 1 101 ? 20.992 22.272 -20.244 1.00 65.31 101 CYS A CA 1
ATOM 801 C C . 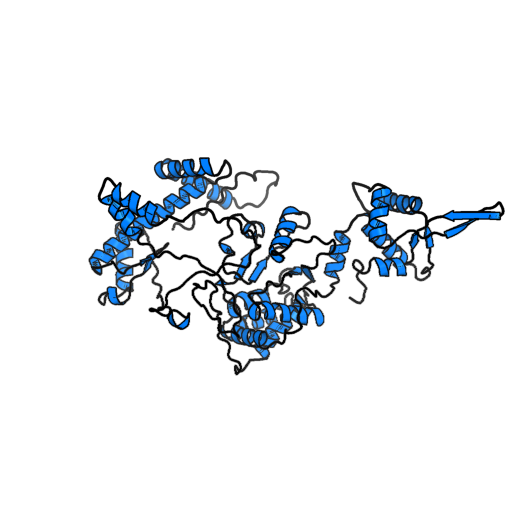CYS A 1 101 ? 21.297 22.802 -18.835 1.00 65.31 101 CYS A C 1
ATOM 803 O O . CYS A 1 101 ? 22.205 23.608 -18.649 1.00 65.31 101 CYS A O 1
ATOM 805 N N . PHE A 1 102 ? 20.535 22.344 -17.836 1.00 56.06 102 PHE A N 1
ATOM 806 C CA . PHE A 1 102 ? 20.712 22.782 -16.447 1.00 56.06 102 PHE A CA 1
ATOM 807 C C . PHE A 1 102 ? 22.113 22.453 -15.901 1.00 56.06 102 PHE A C 1
ATOM 809 O O . PHE A 1 102 ? 22.670 23.268 -15.181 1.00 56.06 102 PHE A O 1
ATOM 816 N N . ASP A 1 103 ? 22.683 21.304 -16.287 1.00 69.50 103 ASP A N 1
ATOM 817 C CA . ASP A 1 103 ? 23.975 20.782 -15.818 1.00 69.50 103 ASP A CA 1
ATOM 818 C C . ASP A 1 103 ? 24.958 20.446 -16.965 1.00 69.50 103 ASP A C 1
ATOM 820 O O . ASP A 1 103 ? 25.893 19.662 -16.785 1.00 69.50 103 ASP A O 1
ATOM 824 N N . GLY A 1 104 ? 24.768 21.004 -18.170 1.00 78.62 104 GLY A N 1
ATOM 825 C CA . GLY A 1 104 ? 25.625 20.672 -19.315 1.00 78.62 104 GLY A CA 1
ATOM 826 C C . GLY A 1 104 ? 25.263 21.350 -20.634 1.00 78.62 104 GLY A C 1
ATOM 827 O O . GLY A 1 104 ? 24.385 22.205 -20.699 1.00 78.62 104 GLY A O 1
ATOM 828 N N . ILE A 1 105 ? 25.952 20.957 -21.708 1.00 79.75 105 ILE A N 1
ATOM 829 C CA . ILE A 1 105 ? 25.696 21.427 -23.077 1.00 79.75 105 ILE A CA 1
ATOM 830 C C . ILE A 1 105 ? 25.436 20.214 -23.963 1.00 79.75 105 ILE A C 1
ATOM 832 O O . ILE A 1 105 ? 26.254 19.297 -24.028 1.00 79.75 105 ILE A O 1
ATOM 836 N N . MET A 1 106 ? 24.303 20.220 -24.658 1.00 81.38 106 MET A N 1
ATOM 837 C CA . MET A 1 106 ? 23.985 19.228 -25.675 1.00 81.38 106 MET A CA 1
ATOM 838 C C . MET A 1 106 ? 24.446 19.734 -27.041 1.00 81.38 106 MET A C 1
ATOM 840 O O . MET A 1 106 ? 24.078 20.832 -27.454 1.00 81.38 106 MET A O 1
ATOM 844 N N . ILE A 1 107 ? 25.232 18.918 -27.741 1.00 77.12 107 ILE A N 1
ATOM 845 C CA . ILE A 1 107 ? 25.810 19.247 -29.046 1.00 77.12 107 ILE A CA 1
ATOM 846 C C . ILE A 1 107 ? 25.187 18.316 -30.100 1.00 77.12 107 ILE A C 1
ATOM 848 O O . ILE A 1 107 ? 25.312 17.094 -29.961 1.00 77.12 107 ILE A O 1
ATOM 852 N N . PRO A 1 108 ? 24.510 18.846 -31.136 1.00 74.12 108 PRO A N 1
ATOM 853 C CA . PRO A 1 108 ? 24.041 18.057 -32.273 1.00 74.12 108 PRO A CA 1
ATOM 854 C C . PRO A 1 108 ? 25.197 17.345 -32.980 1.00 74.12 108 PRO A C 1
ATOM 856 O O . PRO A 1 108 ? 26.279 17.910 -33.152 1.00 74.12 108 PRO A O 1
ATOM 859 N N . LYS A 1 109 ? 24.972 16.106 -33.429 1.00 72.25 109 LYS A N 1
ATOM 860 C CA . LYS A 1 109 ? 26.025 15.283 -34.054 1.00 72.25 109 LYS A CA 1
ATOM 861 C C . LYS A 1 109 ? 26.552 15.899 -35.348 1.00 72.25 109 LYS A C 1
ATOM 863 O O . LYS A 1 109 ? 27.715 15.726 -35.688 1.00 72.25 109 LYS A O 1
ATOM 868 N N . GLU A 1 110 ? 25.707 16.636 -36.049 1.00 70.94 110 GLU A N 1
ATOM 869 C CA . GLU A 1 110 ? 26.020 17.302 -37.309 1.00 70.94 110 GLU A CA 1
ATOM 870 C C . GLU A 1 110 ? 26.922 18.530 -37.095 1.00 70.94 110 GLU A C 1
ATOM 872 O O . GLU A 1 110 ? 27.628 18.945 -38.012 1.00 70.94 110 GLU A O 1
ATOM 877 N N . GLN A 1 111 ? 26.933 19.091 -35.879 1.00 68.94 111 GLN A N 1
ATOM 878 C CA . GLN A 1 111 ? 27.696 20.290 -35.524 1.00 68.94 111 GLN A CA 1
ATOM 879 C C . GLN A 1 111 ? 29.109 19.994 -35.025 1.00 68.94 111 GLN A C 1
ATOM 881 O O . GLN A 1 111 ? 29.912 20.912 -34.922 1.00 68.94 111 GLN A O 1
ATOM 886 N N . THR A 1 112 ? 29.470 18.735 -34.759 1.00 65.06 112 THR A N 1
ATOM 887 C CA . THR A 1 112 ? 30.837 18.413 -34.316 1.00 65.06 112 THR A CA 1
ATOM 888 C C . THR A 1 112 ? 31.867 18.468 -35.449 1.00 65.06 112 THR A C 1
ATOM 890 O O . THR A 1 112 ? 33.056 18.327 -35.177 1.00 65.06 112 THR A O 1
ATOM 893 N N . LEU A 1 113 ? 31.451 18.679 -36.710 1.00 62.53 113 LEU A N 1
ATOM 894 C CA . LEU A 1 113 ? 32.324 18.824 -37.892 1.00 62.53 113 LEU A CA 1
ATOM 895 C C . LEU A 1 113 ? 33.383 17.705 -38.030 1.00 62.53 113 LEU A C 1
ATOM 897 O O . LEU A 1 113 ? 34.486 17.929 -38.521 1.00 62.53 113 LEU A O 1
ATOM 901 N N . GLY A 1 114 ? 33.060 16.487 -37.581 1.00 62.47 114 GLY A N 1
ATOM 902 C CA . GLY A 1 114 ? 33.976 15.339 -37.607 1.00 62.47 114 GLY A CA 1
ATOM 903 C C . GLY A 1 114 ? 34.980 15.276 -36.447 1.00 62.47 114 GLY A C 1
ATOM 904 O O . GLY A 1 114 ? 35.750 14.319 -36.373 1.00 62.47 114 GLY A O 1
ATOM 905 N N . LEU A 1 115 ? 34.964 16.237 -35.518 1.00 63.62 115 LEU A N 1
ATOM 906 C CA . LEU A 1 115 ? 35.728 16.168 -34.273 1.00 63.62 115 LEU A CA 1
ATOM 907 C C . LEU A 1 115 ? 35.102 15.142 -33.320 1.00 63.62 115 LEU A C 1
ATOM 909 O O . LEU A 1 115 ? 33.880 15.080 -33.149 1.00 63.62 115 LEU A O 1
ATOM 913 N N . SER A 1 116 ? 35.950 14.342 -32.669 1.00 72.69 116 SER A N 1
ATOM 914 C CA . SER A 1 116 ? 35.494 13.417 -31.631 1.00 72.69 116 SER A CA 1
ATOM 915 C C . SER A 1 116 ? 35.027 14.191 -30.398 1.00 72.69 116 SER A C 1
ATOM 917 O O . SER A 1 116 ? 35.761 15.027 -29.870 1.00 72.69 116 SER A O 1
ATOM 919 N N . LEU A 1 117 ? 33.845 13.855 -29.875 1.00 69.94 117 LEU A N 1
ATOM 920 C CA . LEU A 1 117 ? 33.347 14.402 -28.607 1.00 69.94 117 LEU A CA 1
ATOM 921 C C . LEU A 1 117 ? 34.289 14.094 -27.435 1.00 69.94 117 LEU A C 1
ATOM 923 O O . LEU A 1 117 ? 34.407 14.913 -26.530 1.00 69.94 117 LEU A O 1
ATOM 927 N N . SER A 1 118 ? 34.992 12.954 -27.471 1.00 72.25 118 SER A N 1
ATOM 928 C CA . SER A 1 118 ? 36.007 12.613 -26.464 1.00 72.25 118 SER A CA 1
ATOM 929 C C . SER A 1 118 ? 37.201 13.565 -26.503 1.00 72.25 118 SER A C 1
ATOM 931 O O . SER A 1 118 ? 37.751 13.906 -25.470 1.00 72.25 118 SER A O 1
ATOM 933 N N . PHE A 1 119 ? 37.570 14.040 -27.692 1.00 76.50 119 PHE A N 1
ATOM 934 C CA . PHE A 1 119 ? 38.692 14.954 -27.862 1.00 76.50 119 PHE A CA 1
ATOM 935 C C . PHE A 1 119 ? 38.346 16.362 -27.367 1.00 76.50 119 PHE A C 1
ATOM 937 O O . PHE A 1 119 ? 39.105 16.949 -26.605 1.00 76.50 119 PHE A O 1
ATOM 944 N N . LEU A 1 120 ? 37.151 16.862 -27.709 1.00 76.12 120 LEU A N 1
ATOM 945 C CA . LEU A 1 120 ? 36.646 18.132 -27.176 1.00 76.12 120 LEU A CA 1
ATOM 946 C C . LEU A 1 120 ? 36.522 18.092 -25.648 1.00 76.12 120 LEU A C 1
ATOM 948 O O . LEU A 1 120 ? 36.860 19.060 -24.977 1.00 76.12 120 LEU A O 1
ATOM 952 N N . HIS A 1 121 ? 36.049 16.970 -25.104 1.00 81.38 121 HIS A N 1
ATOM 953 C CA . HIS A 1 121 ? 35.967 16.730 -23.667 1.00 81.38 121 HIS A CA 1
ATOM 954 C C . HIS A 1 121 ? 37.329 16.867 -22.974 1.00 81.38 121 HIS A C 1
ATOM 956 O O . HIS A 1 121 ? 37.440 17.636 -22.020 1.00 81.38 121 HIS A O 1
ATOM 962 N N . ASP A 1 122 ? 38.354 16.175 -23.475 1.00 78.38 122 ASP A N 1
ATOM 963 C CA . ASP A 1 122 ? 39.687 16.166 -22.864 1.00 78.38 122 ASP A CA 1
ATOM 964 C C . ASP A 1 122 ? 40.342 17.558 -22.908 1.00 78.38 122 ASP A C 1
ATOM 966 O O . ASP A 1 122 ? 40.911 18.012 -21.916 1.00 78.38 122 ASP A O 1
ATOM 970 N N . GLU A 1 123 ? 40.186 18.291 -24.014 1.00 82.00 123 GLU A N 1
ATOM 971 C CA . GLU A 1 123 ? 40.714 19.656 -24.137 1.00 82.00 123 GLU A CA 1
ATOM 972 C C . GLU A 1 123 ? 39.988 20.662 -23.226 1.00 82.00 123 GLU A C 1
ATOM 974 O O . GLU A 1 123 ? 40.608 21.596 -22.708 1.00 82.00 123 GLU A O 1
ATOM 979 N N . ILE A 1 124 ? 38.680 20.491 -23.001 1.00 82.50 124 ILE A N 1
ATOM 980 C CA . ILE A 1 124 ? 37.928 21.325 -22.052 1.00 82.50 124 ILE A CA 1
ATOM 981 C C . ILE A 1 124 ? 38.424 21.073 -20.623 1.00 82.50 124 ILE A C 1
ATOM 983 O O . ILE A 1 124 ? 38.645 22.034 -19.878 1.00 82.50 124 ILE A O 1
ATOM 987 N N . GLU A 1 125 ? 38.619 19.809 -20.234 1.00 82.12 125 GLU A N 1
ATOM 988 C CA . GLU A 1 125 ? 39.165 19.462 -18.916 1.00 82.12 125 GLU A CA 1
ATOM 989 C C . GLU A 1 125 ? 40.582 20.024 -18.726 1.00 82.12 125 GLU A C 1
ATOM 991 O O . GLU A 1 125 ? 40.867 20.622 -17.685 1.00 82.12 125 GLU A O 1
ATOM 996 N N . GLU A 1 126 ? 41.448 19.917 -19.739 1.00 78.00 126 GLU A N 1
ATOM 997 C CA . GLU A 1 126 ? 42.803 20.482 -19.710 1.00 78.00 126 GLU A CA 1
ATOM 998 C C . GLU A 1 126 ? 42.781 22.014 -19.590 1.00 78.00 126 GLU A C 1
ATOM 1000 O O . GLU A 1 126 ? 43.546 22.592 -18.811 1.00 78.00 126 GLU A O 1
ATOM 1005 N N . ARG A 1 127 ? 41.857 22.691 -20.284 1.00 77.94 127 ARG A N 1
ATOM 1006 C CA . ARG A 1 127 ? 41.692 24.149 -20.185 1.00 77.94 127 ARG A CA 1
ATOM 1007 C C . ARG A 1 127 ? 41.271 24.570 -18.780 1.00 77.94 127 ARG A C 1
ATOM 1009 O O . ARG A 1 127 ? 41.850 25.510 -18.234 1.00 77.94 127 ARG A O 1
ATOM 1016 N N . PHE A 1 128 ? 40.313 23.874 -18.166 1.00 77.56 128 PHE A N 1
ATOM 1017 C CA . PHE A 1 128 ? 39.937 24.145 -16.776 1.00 77.56 128 PHE A CA 1
ATOM 1018 C C . PHE A 1 128 ? 41.087 23.864 -15.812 1.00 77.56 128 PHE A C 1
ATOM 1020 O O . PHE A 1 128 ? 41.334 24.681 -14.921 1.00 77.56 128 PHE A O 1
ATOM 1027 N N . LEU A 1 129 ? 41.840 22.784 -16.031 1.00 71.81 129 LEU A N 1
ATOM 1028 C CA . LEU A 1 129 ? 43.022 22.466 -15.235 1.00 71.81 129 LEU A CA 1
ATOM 1029 C C . LEU A 1 129 ? 44.078 23.578 -15.331 1.00 71.81 129 LEU A C 1
ATOM 1031 O O . LEU A 1 129 ? 44.615 23.993 -14.303 1.00 71.81 129 LEU A O 1
ATOM 1035 N N . GLY A 1 130 ? 44.309 24.126 -16.528 1.00 69.69 130 GLY A N 1
ATOM 1036 C CA . GLY A 1 130 ? 45.190 25.276 -16.761 1.00 69.69 130 GLY A CA 1
ATOM 1037 C C . GLY A 1 130 ? 44.716 26.572 -16.092 1.00 69.69 130 GLY A C 1
ATOM 1038 O O . GLY A 1 130 ? 45.533 27.410 -15.717 1.00 69.69 130 GLY A O 1
ATOM 1039 N N . MET A 1 131 ? 43.408 26.721 -15.865 1.00 75.81 131 MET A N 1
ATOM 1040 C CA . MET A 1 131 ? 42.817 27.812 -15.074 1.00 75.81 131 MET A CA 1
ATOM 1041 C C . MET A 1 131 ? 42.830 27.530 -13.558 1.00 75.81 131 MET A C 1
ATOM 1043 O O . MET A 1 131 ? 42.323 28.338 -12.780 1.00 75.81 131 MET A O 1
ATOM 1047 N N . GLY A 1 132 ? 43.393 26.395 -13.125 1.00 70.94 132 GLY A N 1
ATOM 1048 C CA . GLY A 1 132 ? 43.451 25.971 -11.723 1.00 70.94 132 GLY A CA 1
ATOM 1049 C C . GLY A 1 132 ? 42.186 25.269 -11.215 1.00 70.94 132 GLY A C 1
ATOM 1050 O O . GLY A 1 132 ? 42.054 25.046 -10.011 1.00 70.94 132 GLY A O 1
ATOM 1051 N N . PHE A 1 133 ? 41.258 24.901 -12.102 1.00 70.69 133 PHE A N 1
ATOM 1052 C CA . PHE A 1 133 ? 40.020 24.201 -11.768 1.00 70.69 133 PHE A CA 1
ATOM 1053 C C . PHE A 1 133 ? 40.102 22.726 -12.160 1.00 70.69 133 PHE A C 1
ATOM 1055 O O . PHE A 1 133 ? 40.118 22.373 -13.333 1.00 70.69 133 PHE A O 1
ATOM 1062 N N . PHE A 1 134 ? 40.080 21.832 -11.170 1.00 71.12 134 PHE A N 1
ATOM 1063 C CA . PHE A 1 134 ? 39.951 20.401 -11.437 1.00 71.12 134 PHE A CA 1
ATOM 1064 C C . PHE A 1 134 ? 38.482 20.048 -11.707 1.00 71.12 134 PHE A C 1
ATOM 1066 O O . PHE A 1 134 ? 37.699 19.852 -10.769 1.00 71.12 134 PHE A O 1
ATOM 1073 N N . MET A 1 135 ? 38.111 19.991 -12.985 1.00 71.56 135 MET A N 1
ATOM 1074 C CA . MET A 1 135 ? 36.768 19.649 -13.452 1.00 71.56 135 MET A CA 1
ATOM 1075 C C . MET A 1 135 ? 36.787 18.297 -14.160 1.00 71.56 135 MET A C 1
ATOM 1077 O O . MET A 1 135 ? 37.696 18.030 -14.935 1.00 71.56 135 MET A O 1
ATOM 1081 N N . LYS A 1 136 ? 35.781 17.459 -13.881 1.00 76.56 136 LYS A N 1
ATOM 1082 C CA . LYS A 1 136 ? 35.576 16.189 -14.576 1.00 76.56 136 LYS A CA 1
ATOM 1083 C C . LYS A 1 136 ? 34.221 16.197 -15.269 1.00 76.56 136 LYS A C 1
ATOM 1085 O O . LYS A 1 136 ? 33.201 16.346 -14.592 1.00 76.56 136 LYS A O 1
ATOM 1090 N N . LEU A 1 137 ? 34.219 16.044 -16.581 1.00 78.12 137 LEU A N 1
ATOM 1091 C CA . LEU A 1 137 ? 33.040 16.023 -17.428 1.00 78.12 137 LEU A CA 1
ATOM 1092 C C . LEU A 1 137 ? 32.608 14.575 -17.712 1.00 78.12 137 LEU A C 1
ATOM 1094 O O . LEU A 1 137 ? 33.265 13.596 -17.352 1.00 78.12 137 LEU A O 1
ATOM 1098 N N . SER A 1 138 ? 31.415 14.426 -18.284 1.00 80.19 138 SER A N 1
ATOM 1099 C CA . SER A 1 138 ? 30.908 13.132 -18.737 1.00 80.19 138 SER A CA 1
ATOM 1100 C C . SER A 1 138 ? 30.114 13.311 -20.019 1.00 80.19 138 SER A C 1
ATOM 1102 O O . SER A 1 138 ? 29.214 14.150 -20.064 1.00 80.19 138 SER A O 1
ATOM 1104 N N . ILE A 1 139 ? 30.404 12.497 -21.030 1.00 78.62 139 ILE A N 1
ATOM 1105 C CA . ILE A 1 139 ? 29.658 12.484 -22.290 1.00 78.62 139 ILE A CA 1
ATOM 1106 C C . ILE A 1 139 ? 28.488 11.505 -22.161 1.00 78.62 139 ILE A C 1
ATOM 1108 O O . ILE A 1 139 ? 28.667 10.366 -21.725 1.00 78.62 139 ILE A O 1
ATOM 1112 N N . LYS A 1 140 ? 27.286 11.944 -22.544 1.00 76.75 140 LYS A N 1
ATOM 1113 C CA . LYS A 1 140 ? 26.078 11.112 -22.601 1.00 76.75 140 LYS A CA 1
ATOM 1114 C C . LYS A 1 140 ? 25.457 11.222 -23.989 1.00 76.75 140 LYS A C 1
ATOM 1116 O O . LYS A 1 140 ? 25.086 12.316 -24.405 1.00 76.75 140 LYS A O 1
ATOM 1121 N N . ASP A 1 141 ? 25.310 10.094 -24.678 1.00 69.75 141 ASP A N 1
ATOM 1122 C CA . ASP A 1 141 ? 24.602 10.054 -25.956 1.00 69.75 141 ASP A CA 1
ATOM 1123 C C . ASP A 1 141 ? 23.096 10.235 -25.742 1.00 69.75 141 ASP A C 1
ATOM 1125 O O . ASP A 1 141 ? 22.435 9.412 -25.103 1.00 69.75 141 ASP A O 1
ATOM 1129 N N . MET A 1 142 ? 22.537 11.292 -26.328 1.00 58.75 142 MET A N 1
ATOM 1130 C CA . MET A 1 142 ? 21.093 11.450 -26.474 1.00 58.75 142 MET A CA 1
ATOM 1131 C C . MET A 1 142 ? 20.648 10.686 -27.718 1.00 58.75 142 MET A C 1
ATOM 1133 O O . MET A 1 142 ? 21.018 11.025 -28.844 1.00 58.75 142 MET A O 1
ATOM 1137 N N . LYS A 1 143 ? 19.854 9.631 -27.530 1.00 53.44 143 LYS A N 1
ATOM 1138 C CA . LYS A 1 143 ? 19.168 8.993 -28.655 1.00 53.44 143 LYS A CA 1
ATOM 1139 C C . LYS A 1 143 ? 18.037 9.926 -29.097 1.00 53.44 143 LYS A C 1
ATOM 1141 O O . LYS A 1 143 ? 17.246 10.308 -28.234 1.00 53.44 143 LYS A O 1
ATOM 1146 N N . PRO A 1 144 ? 17.957 10.315 -30.385 1.00 47.75 144 PRO A N 1
ATOM 1147 C CA . PRO A 1 144 ? 16.848 11.123 -30.863 1.00 47.75 144 PRO A CA 1
ATOM 1148 C C . PRO A 1 144 ? 15.547 10.396 -30.541 1.00 47.75 144 PRO A C 1
ATOM 1150 O O . PRO A 1 144 ? 15.345 9.245 -30.925 1.00 47.75 144 PRO A O 1
ATOM 1153 N N . ILE A 1 145 ? 14.700 11.068 -29.772 1.00 46.12 145 ILE A N 1
ATOM 1154 C CA . ILE A 1 145 ? 13.364 10.590 -29.460 1.00 46.12 145 ILE A CA 1
ATOM 1155 C C . ILE A 1 145 ? 12.571 10.736 -30.756 1.00 46.12 145 ILE A C 1
ATOM 1157 O O . ILE A 1 145 ? 12.402 11.850 -31.256 1.00 46.12 145 ILE A O 1
ATOM 1161 N N . CYS A 1 146 ? 12.128 9.623 -31.342 1.00 46.00 146 CYS A N 1
ATOM 1162 C CA . CYS A 1 146 ? 11.278 9.668 -32.522 1.00 46.00 146 CYS A CA 1
ATOM 1163 C C . CYS A 1 146 ? 9.913 10.203 -32.094 1.00 46.00 146 CYS A C 1
ATOM 1165 O O . CYS A 1 146 ? 9.058 9.444 -31.666 1.00 46.00 146 CYS A O 1
ATOM 1167 N N . LEU A 1 147 ? 9.700 11.518 -32.178 1.00 39.03 147 LEU A N 1
ATOM 1168 C CA . LEU A 1 147 ? 8.457 12.150 -31.720 1.00 39.03 147 LEU A CA 1
ATOM 1169 C C . LEU A 1 147 ? 7.210 11.577 -32.423 1.00 39.03 147 LEU A C 1
ATOM 1171 O O . LEU A 1 147 ? 6.121 11.622 -31.858 1.00 39.03 147 LEU A O 1
ATOM 1175 N N . GLY A 1 148 ? 7.372 10.980 -33.610 1.00 45.19 148 GLY A N 1
ATOM 1176 C CA . GLY A 1 148 ? 6.319 10.223 -34.291 1.00 45.19 148 GLY A CA 1
ATOM 1177 C C . GLY A 1 148 ? 5.871 8.965 -33.533 1.00 45.19 148 GLY A C 1
ATOM 1178 O O . GLY A 1 148 ? 4.683 8.661 -33.532 1.00 45.19 148 GLY A O 1
ATOM 1179 N N . GLU A 1 149 ? 6.769 8.286 -32.811 1.00 42.22 149 GLU A N 1
ATOM 1180 C CA . GLU A 1 149 ? 6.421 7.181 -31.895 1.00 42.22 149 GLU A CA 1
ATOM 1181 C C . GLU A 1 149 ? 5.610 7.662 -30.681 1.00 42.22 149 GLU A C 1
ATOM 1183 O O . GLU A 1 149 ? 4.943 6.864 -30.029 1.00 42.22 149 GLU A O 1
ATOM 1188 N N . PHE A 1 150 ? 5.625 8.972 -30.415 1.00 40.25 150 PHE A N 1
ATOM 1189 C CA . PHE A 1 150 ? 4.848 9.644 -29.372 1.00 40.25 150 PHE A CA 1
ATOM 1190 C C . PHE A 1 150 ? 3.669 10.452 -29.948 1.00 40.25 150 PHE A C 1
ATOM 1192 O O . PHE A 1 150 ? 3.095 11.283 -29.249 1.00 40.25 150 PHE A O 1
ATOM 1199 N N . GLY A 1 151 ? 3.302 10.225 -31.218 1.00 43.34 151 GLY A N 1
ATOM 1200 C CA . GLY A 1 151 ? 2.106 10.800 -31.848 1.00 43.34 151 GLY A CA 1
ATOM 1201 C C . GLY A 1 151 ? 2.260 12.207 -32.441 1.00 43.34 151 GLY A C 1
ATOM 1202 O O . GLY A 1 151 ? 1.276 12.784 -32.899 1.00 43.34 151 GLY A O 1
ATOM 1203 N N . PHE A 1 152 ? 3.469 12.776 -32.482 1.00 39.56 152 PHE A N 1
ATOM 1204 C CA . PHE A 1 152 ? 3.690 14.117 -33.032 1.00 39.56 152 PHE A CA 1
ATOM 1205 C C . PHE A 1 152 ? 3.585 14.141 -34.565 1.00 39.56 152 PHE A C 1
ATOM 1207 O O . PHE A 1 152 ? 4.371 13.494 -35.261 1.00 39.56 152 PHE A O 1
ATOM 1214 N N . HIS A 1 153 ? 2.670 14.964 -35.093 1.00 42.66 153 HIS A N 1
ATOM 1215 C CA . HIS A 1 153 ? 2.570 15.254 -36.525 1.00 42.66 153 HIS A CA 1
ATOM 1216 C C . HIS A 1 153 ? 2.924 16.727 -36.820 1.00 42.66 153 HIS A C 1
ATOM 1218 O O . HIS A 1 153 ? 2.254 17.629 -36.306 1.00 42.66 153 HIS A O 1
ATOM 1224 N N . PRO A 1 154 ? 3.920 17.012 -37.683 1.00 36.06 154 PRO A N 1
ATOM 1225 C CA . PRO A 1 154 ? 4.487 18.357 -37.859 1.00 36.06 154 PRO A CA 1
ATOM 1226 C C . PRO A 1 154 ? 3.539 19.382 -38.508 1.00 36.06 154 PRO A C 1
ATOM 1228 O O . PRO A 1 154 ? 3.818 20.576 -38.477 1.00 36.06 154 PRO A O 1
ATOM 1231 N N . LEU A 1 155 ? 2.421 18.934 -39.092 1.00 38.06 155 LEU A N 1
ATOM 1232 C CA . LEU A 1 155 ? 1.439 19.787 -39.784 1.00 38.06 155 LEU A CA 1
ATOM 1233 C C . LEU A 1 155 ? 0.112 19.975 -39.024 1.00 38.06 155 LEU A C 1
ATOM 1235 O O . LEU A 1 155 ? -0.780 20.660 -39.523 1.00 38.06 155 LEU A O 1
ATOM 1239 N N . LYS A 1 156 ? -0.056 19.360 -37.846 1.00 35.34 156 LYS A N 1
ATOM 1240 C CA . LYS A 1 156 ? -1.306 19.432 -37.069 1.00 35.34 156 LYS A CA 1
ATOM 1241 C C . LYS A 1 156 ? -1.257 20.623 -36.093 1.00 35.34 156 LYS A C 1
ATOM 1243 O O . LYS A 1 156 ? -0.211 20.911 -35.519 1.00 35.34 156 LYS A O 1
ATOM 1248 N N . ARG A 1 157 ? -2.376 21.345 -35.939 1.00 31.77 157 ARG A N 1
ATOM 1249 C CA . ARG A 1 157 ? -2.556 22.434 -34.953 1.00 31.77 157 ARG A CA 1
ATOM 1250 C C . ARG A 1 157 ? -3.254 21.885 -33.712 1.00 31.77 157 ARG A C 1
ATOM 1252 O O . ARG A 1 157 ? -4.193 21.118 -33.868 1.00 31.77 157 ARG A O 1
ATOM 1259 N N . TYR A 1 158 ? -2.830 22.345 -32.535 1.00 38.09 158 TYR A N 1
ATOM 1260 C CA . TYR A 1 158 ? -3.201 21.762 -31.246 1.00 38.09 158 TYR A CA 1
ATOM 1261 C C . TYR A 1 158 ? -3.967 22.777 -30.338 1.00 38.09 158 TYR A C 1
ATOM 1263 O O . TYR A 1 158 ? -3.534 23.931 -30.239 1.00 38.09 158 TYR A O 1
ATOM 1271 N N . THR A 1 159 ? -5.107 22.411 -29.709 1.00 29.22 159 THR A N 1
ATOM 1272 C CA . THR A 1 159 ? -5.981 23.273 -28.855 1.00 29.22 159 THR A CA 1
ATOM 1273 C C . THR A 1 159 ? -6.505 22.614 -27.556 1.00 29.22 159 THR A C 1
ATOM 1275 O O . THR A 1 159 ? -6.545 21.400 -27.437 1.00 29.22 159 THR A O 1
ATOM 1278 N N . TYR A 1 160 ? -6.914 23.438 -26.572 1.00 29.06 160 TYR A N 1
ATOM 1279 C CA . TYR A 1 160 ? -7.316 23.047 -25.204 1.00 29.06 160 TYR A CA 1
ATOM 1280 C C . TYR A 1 160 ? -8.814 22.706 -25.061 1.00 29.06 160 TYR A C 1
ATOM 1282 O O . TYR A 1 160 ? -9.653 23.437 -25.590 1.00 29.06 160 TYR A O 1
ATOM 1290 N N . GLY A 1 161 ? -9.151 21.678 -24.268 1.00 34.72 161 GLY A N 1
ATOM 1291 C CA . GLY A 1 161 ? -10.518 21.322 -23.863 1.00 34.72 161 GLY A CA 1
ATOM 1292 C C . GLY A 1 161 ? -10.709 21.411 -22.342 1.00 34.72 161 GLY A C 1
ATOM 1293 O O . GLY A 1 161 ? -9.975 20.789 -21.585 1.00 34.72 161 GLY A O 1
ATOM 1294 N N . GLY A 1 162 ? -11.694 22.195 -21.893 1.00 32.78 162 GLY A N 1
ATOM 1295 C CA . GLY A 1 162 ? -12.012 22.383 -20.474 1.00 32.78 162 GLY A CA 1
ATOM 1296 C C . GLY A 1 162 ? -12.732 21.187 -19.840 1.00 32.78 162 GLY A C 1
ATOM 1297 O O . GLY A 1 162 ? -13.568 20.540 -20.468 1.00 32.78 162 GLY A O 1
ATOM 1298 N N . ALA A 1 163 ? -12.433 20.936 -18.565 1.00 31.19 163 ALA A N 1
ATOM 1299 C CA . ALA A 1 163 ? -13.156 19.999 -17.710 1.00 31.19 163 ALA A CA 1
ATOM 1300 C C . ALA A 1 163 ? -14.654 20.377 -17.559 1.00 31.19 163 ALA A C 1
ATOM 1302 O O . ALA A 1 163 ? -15.012 21.551 -17.719 1.00 31.19 163 ALA A O 1
ATOM 1303 N N . PRO A 1 164 ? -15.544 19.421 -17.215 1.00 31.14 164 PRO A N 1
ATOM 1304 C CA . PRO A 1 164 ? -16.963 19.696 -16.999 1.00 31.14 164 PRO A CA 1
ATOM 1305 C C . PRO A 1 164 ? -17.172 20.731 -15.884 1.00 31.14 164 PRO A C 1
ATOM 1307 O O . PRO A 1 164 ? -16.475 20.726 -14.868 1.00 31.14 164 PRO A O 1
ATOM 1310 N N . ALA A 1 165 ? -18.153 21.617 -16.061 1.00 27.86 165 ALA A N 1
ATOM 1311 C CA . ALA A 1 165 ? -18.447 22.711 -15.140 1.00 27.86 165 ALA A CA 1
ATOM 1312 C C . ALA A 1 165 ? -18.716 22.212 -13.703 1.00 27.86 165 ALA A C 1
ATOM 1314 O O . ALA A 1 165 ? -19.729 21.564 -13.446 1.00 27.86 165 ALA A O 1
ATOM 1315 N N . GLY A 1 166 ? -17.828 22.546 -12.756 1.00 32.34 166 GLY A N 1
ATOM 1316 C CA . GLY A 1 166 ? -18.063 22.322 -11.322 1.00 32.34 166 GLY A CA 1
ATOM 1317 C C . GLY A 1 166 ? -16.825 22.182 -10.429 1.00 32.34 166 GLY A C 1
ATOM 1318 O O . GLY A 1 166 ? -16.941 22.365 -9.218 1.00 32.34 166 GLY A O 1
ATOM 1319 N N . SER A 1 167 ? -15.638 21.903 -10.971 1.00 28.92 167 SER A N 1
ATOM 1320 C CA . SER A 1 167 ? -14.410 21.802 -10.170 1.00 28.92 167 SER A CA 1
ATOM 1321 C C . SER A 1 167 ? -13.668 23.140 -10.120 1.00 28.92 167 SER A C 1
ATOM 1323 O O . SER A 1 167 ? -13.033 23.552 -11.090 1.00 28.92 167 SER A O 1
ATOM 1325 N N . ILE A 1 168 ? -13.726 23.821 -8.974 1.00 30.72 168 ILE A N 1
ATOM 1326 C CA . ILE A 1 168 ? -12.823 24.938 -8.672 1.00 30.72 168 ILE A CA 1
ATOM 1327 C C . ILE A 1 168 ? -11.446 24.336 -8.369 1.00 30.72 168 ILE A C 1
ATOM 1329 O O . ILE A 1 168 ? -11.161 23.951 -7.236 1.00 30.72 168 ILE A O 1
ATOM 1333 N N . SER A 1 169 ? -10.593 24.241 -9.384 1.00 29.30 169 SER A N 1
ATOM 1334 C CA . SER A 1 169 ? -9.153 24.083 -9.178 1.00 29.30 169 SER A CA 1
ATOM 1335 C C . SER A 1 169 ? -8.593 25.413 -8.656 1.00 29.30 169 SER A C 1
ATOM 1337 O O . SER A 1 169 ? -8.970 26.469 -9.175 1.00 29.30 169 SER A O 1
ATOM 1339 N N . PRO A 1 170 ? -7.718 25.422 -7.635 1.00 26.47 170 PRO A N 1
ATOM 1340 C CA . PRO A 1 170 ? -7.104 26.663 -7.186 1.00 26.47 170 PRO A CA 1
ATOM 1341 C C . PRO A 1 170 ? -6.244 27.250 -8.319 1.00 26.47 170 PRO A C 1
ATOM 1343 O O . PRO A 1 170 ? -5.610 26.493 -9.060 1.00 26.47 170 PRO A O 1
ATOM 1346 N N . PRO A 1 171 ? -6.202 28.584 -8.470 1.00 29.11 171 PRO A N 1
ATOM 1347 C CA . PRO A 1 171 ? -5.442 29.221 -9.531 1.00 29.11 171 PRO A CA 1
ATOM 1348 C C . PRO A 1 171 ? -3.952 28.941 -9.323 1.00 29.11 171 PRO A C 1
ATOM 1350 O O . PRO A 1 171 ? -3.360 29.349 -8.320 1.00 29.11 171 PRO A O 1
ATOM 1353 N N . PHE A 1 172 ? -3.330 28.264 -10.288 1.00 28.38 172 PHE A N 1
ATOM 1354 C CA . PHE A 1 172 ? -1.883 28.313 -10.442 1.00 28.38 172 PHE A CA 1
ATOM 1355 C C . PHE A 1 172 ? -1.510 29.761 -10.772 1.00 28.38 172 PHE A C 1
ATOM 1357 O O . PHE A 1 172 ? -1.730 30.251 -11.878 1.00 28.38 172 PHE A O 1
ATOM 1364 N N . ASN A 1 173 ? -1.002 30.476 -9.771 1.00 27.45 173 ASN A N 1
ATOM 1365 C CA . ASN A 1 173 ? -0.571 31.856 -9.928 1.00 27.45 173 ASN A CA 1
ATOM 1366 C C . ASN A 1 173 ? 0.647 31.943 -10.868 1.00 27.45 173 ASN A C 1
ATOM 1368 O O . ASN A 1 173 ? 1.748 31.528 -10.518 1.00 27.45 173 ASN A O 1
ATOM 1372 N N . ASN A 1 174 ? 0.401 32.592 -12.009 1.00 32.12 174 ASN A N 1
ATOM 1373 C CA . ASN A 1 174 ? 1.248 33.567 -12.702 1.00 32.12 174 ASN A CA 1
ATOM 1374 C C . ASN A 1 174 ? 2.593 33.121 -13.296 1.00 32.12 174 ASN A C 1
ATOM 1376 O O . ASN A 1 174 ? 3.645 33.440 -12.757 1.00 32.12 174 ASN A O 1
ATOM 1380 N N . PHE A 1 175 ? 2.542 32.608 -14.529 1.00 28.28 175 PHE A N 1
ATOM 1381 C CA . PHE A 1 175 ? 3.486 32.984 -15.595 1.00 28.28 175 PHE A CA 1
ATOM 1382 C C . PHE A 1 175 ? 2.745 33.058 -16.940 1.00 28.28 175 PHE A C 1
ATOM 1384 O O . PHE A 1 175 ? 2.956 32.247 -17.832 1.00 28.28 175 PHE A O 1
ATOM 1391 N N . ILE A 1 176 ? 1.839 34.029 -17.091 1.00 31.39 176 ILE A N 1
ATOM 1392 C CA . ILE A 1 176 ? 1.233 34.346 -18.392 1.00 31.39 176 ILE A CA 1
ATOM 1393 C C . ILE A 1 176 ? 1.602 35.790 -18.724 1.00 31.39 176 ILE A C 1
ATOM 1395 O O . ILE A 1 176 ? 1.001 36.728 -18.205 1.00 31.39 176 ILE A O 1
ATOM 1399 N N . CYS A 1 177 ? 2.611 35.976 -19.574 1.00 33.25 177 CYS A N 1
ATOM 1400 C CA . CYS A 1 177 ? 2.839 37.254 -20.241 1.00 33.25 177 CYS A CA 1
ATOM 1401 C C . CYS A 1 177 ? 1.957 37.260 -21.498 1.00 33.25 177 CYS A C 1
ATOM 1403 O O . CYS A 1 177 ? 2.130 36.409 -22.367 1.00 33.25 177 CYS A O 1
ATOM 1405 N N . ARG A 1 178 ? 0.952 38.143 -21.558 1.00 37.16 178 ARG A N 1
ATOM 1406 C CA . ARG A 1 178 ? 0.052 38.253 -22.719 1.00 37.16 178 ARG A CA 1
ATOM 1407 C C . ARG A 1 178 ? 0.784 38.957 -23.868 1.00 37.16 178 ARG A C 1
ATOM 1409 O O . ARG A 1 178 ? 1.491 39.931 -23.626 1.00 37.16 178 ARG A O 1
ATOM 1416 N N . GLU A 1 179 ? 0.591 38.483 -25.100 1.00 39.19 179 GLU A N 1
ATOM 1417 C CA . GLU A 1 179 ? 1.247 38.981 -26.328 1.00 39.19 179 GLU A CA 1
ATOM 1418 C C . GLU A 1 179 ? 1.177 40.512 -26.483 1.00 39.19 179 GLU A C 1
ATOM 1420 O O . GLU A 1 179 ? 2.167 41.150 -26.830 1.00 39.19 179 GLU A O 1
ATOM 1425 N N . GLU A 1 180 ? 0.037 41.117 -26.141 1.00 43.31 180 GLU A N 1
ATOM 1426 C CA . GLU A 1 180 ? -0.186 42.568 -26.229 1.00 43.31 180 GLU A CA 1
ATOM 1427 C C . GLU A 1 180 ? 0.637 43.376 -25.207 1.00 43.31 180 GLU A C 1
ATOM 1429 O O . GLU A 1 180 ? 1.014 44.517 -25.468 1.00 43.31 180 GLU A O 1
ATOM 1434 N N . GLU A 1 181 ? 0.951 42.788 -24.049 1.00 43.19 181 GLU A N 1
ATOM 1435 C CA . GLU A 1 181 ? 1.759 43.413 -22.993 1.00 43.19 181 GLU A CA 1
ATOM 1436 C C . GLU A 1 181 ? 3.254 43.368 -23.354 1.00 43.19 181 GLU A C 1
ATOM 1438 O O . GLU A 1 181 ? 3.984 44.337 -23.145 1.00 43.19 181 GLU A O 1
ATOM 1443 N N . LEU A 1 182 ? 3.698 42.265 -23.969 1.00 47.06 182 LEU A N 1
ATOM 1444 C CA . LEU A 1 182 ? 5.059 42.100 -24.483 1.00 47.06 182 LEU A CA 1
ATOM 1445 C C . LEU A 1 182 ? 5.324 43.038 -25.675 1.00 47.06 182 LEU A C 1
ATOM 1447 O O . LEU A 1 182 ? 6.406 43.616 -25.770 1.00 47.06 182 LEU A O 1
ATOM 1451 N N . ALA A 1 183 ? 4.324 43.243 -26.541 1.00 47.94 183 ALA A N 1
ATOM 1452 C CA . ALA A 1 183 ? 4.395 44.190 -27.654 1.00 47.94 183 ALA A CA 1
ATOM 1453 C C . ALA A 1 183 ? 4.588 45.642 -27.173 1.00 47.94 183 ALA A C 1
ATOM 1455 O O . ALA A 1 183 ? 5.484 46.330 -27.661 1.00 47.94 183 ALA A O 1
ATOM 1456 N N . ARG A 1 184 ? 3.851 46.086 -26.140 1.00 54.06 184 ARG A N 1
ATOM 1457 C CA . ARG A 1 184 ? 4.048 47.423 -25.537 1.00 54.06 184 ARG A CA 1
ATOM 1458 C C . ARG A 1 184 ? 5.413 47.587 -24.863 1.00 54.06 184 ARG A C 1
ATOM 1460 O O . ARG A 1 184 ? 5.978 48.677 -24.868 1.00 54.06 184 ARG A O 1
ATOM 1467 N N . GLN A 1 185 ? 5.952 46.524 -24.269 1.00 48.19 185 GLN A N 1
ATOM 1468 C CA . GLN A 1 185 ? 7.271 46.549 -23.622 1.00 48.19 185 GLN A CA 1
ATOM 1469 C C . GLN A 1 185 ? 8.431 46.570 -24.635 1.00 48.19 185 GLN A C 1
ATOM 1471 O O . GLN A 1 185 ? 9.485 47.123 -24.335 1.00 48.19 185 GLN A O 1
ATOM 1476 N N . LEU A 1 186 ? 8.234 46.025 -25.843 1.00 50.91 186 LEU A N 1
ATOM 1477 C CA . LEU A 1 186 ? 9.184 46.101 -26.965 1.00 50.91 186 LEU A CA 1
ATOM 1478 C C . LEU A 1 186 ? 9.251 47.495 -27.610 1.00 50.91 186 LEU A C 1
ATOM 1480 O O . LEU A 1 186 ? 10.317 47.903 -28.087 1.00 50.91 186 LEU A O 1
ATOM 1484 N N . GLU A 1 187 ? 8.122 48.208 -27.640 1.00 55.59 187 GLU A N 1
ATOM 1485 C CA . GLU A 1 187 ? 8.038 49.587 -28.139 1.00 55.59 187 GLU A CA 1
ATOM 1486 C C . GLU A 1 187 ? 8.657 50.597 -27.161 1.00 55.59 187 GLU A C 1
ATOM 1488 O O . GLU A 1 187 ? 9.293 51.547 -27.608 1.00 55.59 187 GLU A O 1
ATOM 1493 N N . ASN A 1 188 ? 8.561 50.345 -25.850 1.00 53.44 188 ASN A N 1
ATOM 1494 C CA . ASN A 1 188 ? 9.076 51.224 -24.788 1.00 53.44 188 ASN A CA 1
ATOM 1495 C C . ASN A 1 188 ? 10.482 50.850 -24.262 1.00 53.44 188 ASN A C 1
ATOM 1497 O O . ASN A 1 188 ? 10.944 51.421 -23.277 1.00 53.44 188 ASN A O 1
ATOM 1501 N N . GLY A 1 189 ? 11.154 49.857 -24.854 1.00 53.56 189 GLY A N 1
ATOM 1502 C CA . GLY A 1 189 ? 12.489 49.426 -24.430 1.00 53.56 189 GLY A CA 1
ATOM 1503 C C . GLY A 1 189 ? 13.581 50.386 -24.910 1.00 53.56 189 GLY A C 1
ATOM 1504 O O . GLY A 1 189 ? 13.982 50.322 -26.070 1.00 53.56 189 GLY A O 1
ATOM 1505 N N . ASP A 1 190 ? 14.088 51.233 -24.012 1.00 49.19 190 ASP A N 1
ATOM 1506 C CA . ASP A 1 190 ? 15.029 52.328 -24.313 1.00 49.19 190 ASP A CA 1
ATOM 1507 C C . ASP A 1 190 ? 16.457 51.898 -24.731 1.00 49.19 190 ASP A C 1
ATOM 1509 O O . ASP A 1 190 ? 17.283 52.753 -25.050 1.00 49.19 190 ASP A O 1
ATOM 1513 N N . ASN A 1 191 ? 16.802 50.600 -24.764 1.00 51.53 191 ASN A N 1
ATOM 1514 C CA . ASN A 1 191 ? 18.093 50.162 -25.315 1.00 51.53 191 ASN A CA 1
ATOM 1515 C C . ASN A 1 191 ? 18.075 48.780 -26.003 1.00 51.53 191 ASN A C 1
ATOM 1517 O O . ASN A 1 191 ? 17.215 47.926 -25.781 1.00 51.53 191 ASN A O 1
ATOM 1521 N N . GLU A 1 192 ? 19.099 48.566 -26.830 1.00 45.91 192 GLU A N 1
ATOM 1522 C CA . GLU A 1 192 ? 19.311 47.394 -27.689 1.00 45.91 192 GLU A CA 1
ATOM 1523 C C . GLU A 1 192 ? 19.464 46.064 -26.917 1.00 45.91 192 GLU A C 1
ATOM 1525 O O . GLU A 1 192 ? 18.978 45.032 -27.378 1.00 45.91 192 GLU A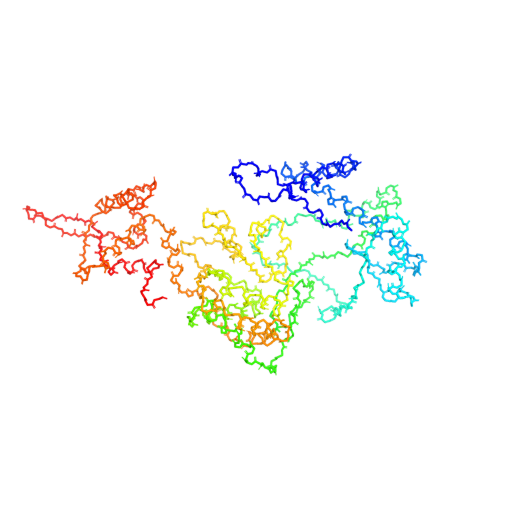 O 1
ATOM 1530 N N . LYS A 1 193 ? 20.016 46.083 -25.692 1.00 45.53 193 LYS A N 1
ATOM 1531 C CA . LYS A 1 193 ? 20.136 44.893 -24.822 1.00 45.53 193 LYS A CA 1
ATOM 1532 C C . LYS A 1 193 ? 18.799 44.441 -24.238 1.00 45.53 193 LYS A C 1
ATOM 1534 O O . LYS A 1 193 ? 18.598 43.242 -24.038 1.00 45.53 193 LYS A O 1
ATOM 1539 N N . ASP A 1 194 ? 17.885 45.368 -23.957 1.00 47.28 194 ASP A N 1
ATOM 1540 C CA . ASP A 1 194 ? 16.546 45.022 -23.469 1.00 47.28 194 ASP A CA 1
ATOM 1541 C C . ASP A 1 194 ? 15.678 44.446 -24.599 1.00 47.28 194 ASP A C 1
ATOM 1543 O O . ASP A 1 194 ? 14.945 43.477 -24.385 1.00 47.28 194 ASP A O 1
ATOM 1547 N N . ARG A 1 195 ? 15.861 44.930 -25.836 1.00 49.06 195 ARG A N 1
ATOM 1548 C CA . ARG A 1 195 ? 15.273 44.319 -27.040 1.00 49.06 195 ARG A CA 1
ATOM 1549 C C . ARG A 1 195 ? 15.829 42.921 -27.330 1.00 49.06 195 ARG A C 1
ATOM 1551 O O . ARG A 1 195 ? 15.039 42.017 -27.599 1.00 49.06 195 ARG A O 1
ATOM 1558 N N . GLU A 1 196 ? 17.139 42.696 -27.200 1.00 45.00 196 GLU A N 1
ATOM 1559 C CA . GLU A 1 196 ? 17.743 41.354 -27.310 1.00 45.00 196 GLU A CA 1
ATOM 1560 C C . GLU A 1 196 ? 17.232 40.387 -26.228 1.00 45.00 196 GLU A C 1
ATOM 1562 O O . GLU A 1 196 ? 16.895 39.241 -26.531 1.00 45.00 196 GLU A O 1
ATOM 1567 N N . ARG A 1 197 ? 17.082 40.842 -24.974 1.00 43.31 197 ARG A N 1
ATOM 1568 C CA . ARG A 1 197 ? 16.477 40.041 -23.891 1.00 43.31 197 ARG A CA 1
ATOM 1569 C C . ARG A 1 197 ? 15.031 39.637 -24.182 1.00 43.31 197 ARG A C 1
ATOM 1571 O O . ARG A 1 197 ? 14.642 38.524 -23.823 1.00 43.31 197 ARG A O 1
ATOM 1578 N N . LEU A 1 198 ? 14.236 40.505 -24.813 1.00 44.88 198 LEU A N 1
ATOM 1579 C CA . LEU A 1 198 ? 12.869 40.169 -25.229 1.00 44.88 198 LEU A CA 1
ATOM 1580 C C . LEU A 1 198 ? 12.818 39.304 -26.504 1.00 44.88 198 LEU A C 1
ATOM 1582 O O . LEU A 1 198 ? 11.916 38.479 -26.628 1.00 44.88 198 LEU A O 1
ATOM 1586 N N . LEU A 1 199 ? 13.785 39.411 -27.418 1.00 42.66 199 LEU A N 1
ATOM 1587 C CA . LEU A 1 199 ? 13.898 38.530 -28.592 1.00 42.66 199 LEU A CA 1
ATOM 1588 C C . LEU A 1 199 ? 14.308 37.098 -28.207 1.00 42.66 199 LEU A C 1
ATOM 1590 O O . LEU A 1 199 ? 13.742 36.139 -28.734 1.00 42.66 199 LEU A O 1
ATOM 1594 N N . CYS A 1 200 ? 15.190 36.940 -27.214 1.00 40.97 200 CYS A N 1
ATOM 1595 C CA . CYS A 1 200 ? 15.506 35.649 -26.583 1.00 40.97 200 CYS A CA 1
ATOM 1596 C C . CYS A 1 200 ? 14.317 35.038 -25.813 1.00 40.97 200 CYS A C 1
ATOM 1598 O O . CYS A 1 200 ? 14.338 33.855 -25.480 1.00 40.97 200 CYS A O 1
ATOM 1600 N N . ARG A 1 201 ? 13.259 35.822 -25.557 1.00 41.44 201 ARG A N 1
ATOM 1601 C CA . ARG A 1 201 ? 11.956 35.366 -25.047 1.00 41.44 201 ARG A CA 1
ATOM 1602 C C . ARG A 1 201 ? 10.990 34.909 -26.148 1.00 41.44 201 ARG A C 1
ATOM 1604 O O . ARG A 1 201 ? 9.819 34.687 -25.847 1.00 41.44 201 ARG A O 1
ATOM 1611 N N . LYS A 1 202 ? 11.444 34.650 -27.384 1.00 36.59 202 LYS A N 1
ATOM 1612 C CA . LYS A 1 202 ? 10.751 33.704 -28.287 1.00 36.59 202 LYS A CA 1
ATOM 1613 C C . LYS A 1 202 ? 10.856 32.275 -27.728 1.00 36.59 202 LYS A C 1
ATOM 1615 O O . LYS A 1 202 ? 11.421 31.371 -28.330 1.00 36.59 202 LYS A O 1
ATOM 1620 N N . SER A 1 203 ? 10.346 32.092 -26.519 1.00 38.22 203 SER A N 1
ATOM 1621 C CA . SER A 1 203 ? 10.157 30.823 -25.845 1.00 38.22 203 SER A CA 1
ATOM 1622 C C . SER A 1 203 ? 9.080 30.032 -26.574 1.00 38.22 203 SER A C 1
ATOM 1624 O O . SER A 1 203 ? 8.043 30.587 -26.939 1.00 38.22 203 SER A O 1
ATOM 1626 N N . ILE A 1 204 ? 9.302 28.727 -26.730 1.00 36.31 204 ILE A N 1
ATOM 1627 C CA . ILE A 1 204 ? 8.218 27.778 -26.980 1.00 36.31 204 ILE A CA 1
ATOM 1628 C C . ILE A 1 204 ? 7.188 27.988 -25.861 1.00 36.31 204 ILE A C 1
ATOM 1630 O O . ILE A 1 204 ? 7.487 27.783 -24.685 1.00 36.31 204 ILE A O 1
ATOM 1634 N N . LEU A 1 205 ? 6.007 28.479 -26.225 1.00 34.28 205 LEU A N 1
ATOM 1635 C CA . LEU A 1 205 ? 4.892 28.716 -25.316 1.00 34.28 205 LEU A CA 1
ATOM 1636 C C . LEU A 1 205 ? 3.980 27.490 -25.370 1.00 34.28 205 LEU A C 1
ATOM 1638 O O . LEU A 1 205 ? 3.293 27.268 -26.365 1.00 34.28 205 LEU A O 1
ATOM 1642 N N . TYR A 1 206 ? 3.980 26.691 -24.306 1.00 36.56 206 TYR A N 1
ATOM 1643 C CA . TYR A 1 206 ? 2.996 25.628 -24.117 1.00 36.56 206 TYR A CA 1
ATOM 1644 C C . TYR A 1 206 ? 1.744 26.238 -23.485 1.00 36.56 206 TYR A C 1
ATOM 1646 O O . TYR A 1 206 ? 1.841 26.962 -22.494 1.00 36.56 206 TYR A O 1
ATOM 1654 N N . ARG A 1 207 ? 0.573 25.990 -24.083 1.00 35.19 207 ARG A N 1
ATOM 1655 C CA . ARG A 1 207 ? -0.711 26.486 -23.562 1.00 35.19 207 ARG A CA 1
ATOM 1656 C C . ARG A 1 207 ? -1.198 25.653 -22.370 1.00 35.19 207 ARG A C 1
ATOM 1658 O O . ARG A 1 207 ? -1.825 26.227 -21.490 1.00 35.19 207 ARG A O 1
ATOM 1665 N N . ASP A 1 208 ? -0.882 24.354 -22.355 1.00 37.97 208 ASP A N 1
ATOM 1666 C CA . ASP A 1 208 ? -1.120 23.436 -21.237 1.00 37.97 208 ASP A CA 1
ATOM 1667 C C . ASP A 1 208 ? -0.206 22.191 -21.318 1.00 37.97 208 ASP A C 1
ATOM 1669 O O . ASP A 1 208 ? 0.339 21.902 -22.390 1.00 37.97 208 ASP A O 1
ATOM 1673 N N . VAL A 1 209 ? -0.012 21.477 -20.205 1.00 44.56 209 VAL A N 1
ATOM 1674 C CA . VAL A 1 209 ? 0.785 20.239 -20.105 1.00 44.56 209 VAL A CA 1
ATOM 1675 C C . VAL A 1 209 ? 0.099 19.266 -19.141 1.00 44.56 209 VAL A C 1
ATOM 1677 O O . VAL A 1 209 ? 0.045 19.534 -17.941 1.00 44.56 209 VAL A O 1
ATOM 1680 N N . ASP A 1 210 ? -0.329 18.101 -19.636 1.00 48.00 210 ASP A N 1
ATOM 1681 C CA . ASP A 1 210 ? -1.037 17.096 -18.834 1.00 48.00 210 ASP A CA 1
ATOM 1682 C C . ASP A 1 210 ? -0.263 15.775 -18.705 1.00 48.00 210 ASP A C 1
ATOM 1684 O O . ASP A 1 210 ? 0.539 15.377 -19.554 1.00 48.00 210 ASP A O 1
ATOM 1688 N N . VAL A 1 211 ? -0.537 15.042 -17.625 1.00 57.69 211 VAL A N 1
ATOM 1689 C CA . VAL A 1 211 ? -0.128 13.640 -17.475 1.00 57.69 211 VAL A CA 1
ATOM 1690 C C . VAL A 1 211 ? -1.342 12.781 -17.827 1.00 57.69 211 VAL A C 1
ATOM 1692 O O . VAL A 1 211 ? -2.319 12.782 -17.082 1.00 57.69 211 VAL A O 1
ATOM 1695 N N . ILE A 1 212 ? -1.271 12.027 -18.925 1.00 68.12 212 ILE A N 1
ATOM 1696 C CA . ILE A 1 212 ? -2.292 11.054 -19.335 1.00 68.12 212 ILE A CA 1
ATOM 1697 C C . ILE A 1 212 ? -1.747 9.645 -19.052 1.00 68.12 212 ILE A C 1
ATOM 1699 O O . ILE A 1 212 ? -1.090 9.041 -19.915 1.00 68.12 212 ILE A O 1
ATOM 1703 N N . PRO A 1 213 ? -1.952 9.119 -17.829 1.00 75.12 213 PRO A N 1
ATOM 1704 C CA . PRO A 1 213 ? -1.643 7.729 -17.532 1.00 75.12 213 PRO A CA 1
ATOM 1705 C C . PRO A 1 213 ? -2.503 6.809 -18.395 1.00 75.12 213 PRO A C 1
ATOM 1707 O O . PRO A 1 213 ? -3.711 7.001 -18.497 1.00 75.12 213 PRO A O 1
ATOM 1710 N N . HIS A 1 214 ? -1.881 5.806 -19.004 1.00 82.31 214 HIS A N 1
ATOM 1711 C CA . HIS A 1 214 ? -2.551 4.848 -19.880 1.00 82.31 214 HIS A CA 1
ATOM 1712 C C . HIS A 1 214 ? -2.047 3.443 -19.600 1.00 82.31 214 HIS A C 1
ATOM 1714 O O . HIS A 1 214 ? -0.881 3.267 -19.255 1.00 82.31 214 HIS A O 1
ATOM 1720 N N . SER A 1 215 ? -2.921 2.454 -19.763 1.00 87.88 215 SER A N 1
ATOM 1721 C CA . SER A 1 215 ? -2.541 1.049 -19.644 1.00 87.88 215 SER A CA 1
ATOM 1722 C C . SER A 1 215 ? -1.539 0.660 -20.739 1.00 87.88 215 SER A C 1
ATOM 1724 O O . SER A 1 215 ? -1.690 1.116 -21.872 1.00 87.88 215 SER A O 1
ATOM 1726 N N . PRO A 1 216 ? -0.577 -0.250 -20.487 1.00 86.00 216 PRO A N 1
ATOM 1727 C CA . PRO A 1 216 ? 0.245 -0.827 -21.551 1.00 86.00 216 PRO A CA 1
ATOM 1728 C C . PRO A 1 216 ? -0.545 -1.619 -22.601 1.00 86.00 216 PRO A C 1
ATOM 1730 O O . PRO A 1 216 ? 0.001 -1.947 -23.652 1.00 86.00 216 PRO A O 1
ATOM 1733 N N . LEU A 1 217 ? -1.799 -1.974 -22.297 1.00 86.75 217 LEU A N 1
ATOM 1734 C CA . LEU A 1 217 ? -2.723 -2.642 -23.220 1.00 86.75 217 LEU A CA 1
ATOM 1735 C C . LEU A 1 217 ? -3.363 -1.666 -24.215 1.00 86.75 217 LEU A C 1
ATOM 1737 O O . LEU A 1 217 ? -3.983 -2.087 -25.188 1.00 86.75 217 LEU A O 1
ATOM 1741 N N . GLU A 1 218 ? -3.246 -0.368 -23.954 1.00 82.69 218 GLU A N 1
ATOM 1742 C CA . GLU A 1 218 ? -3.896 0.689 -24.708 1.00 82.69 218 GLU A CA 1
ATOM 1743 C C . GLU A 1 218 ? -2.855 1.495 -25.484 1.00 82.69 218 GLU A C 1
ATOM 1745 O O . GLU A 1 218 ? -1.705 1.655 -25.079 1.00 82.69 218 GLU A O 1
ATOM 1750 N N . SER A 1 219 ? -3.271 2.037 -26.622 1.00 73.25 219 SER A N 1
ATOM 1751 C CA . SER A 1 219 ? -2.530 3.081 -27.327 1.00 73.25 219 SER A CA 1
ATOM 1752 C C . SER A 1 219 ? -3.369 4.350 -27.231 1.00 73.25 219 SER A C 1
ATOM 1754 O O . SER A 1 219 ? -4.298 4.507 -28.026 1.00 73.25 219 SER A O 1
ATOM 1756 N N . PRO A 1 220 ? -3.147 5.207 -26.217 1.00 67.25 220 PRO A N 1
ATOM 1757 C CA . PRO A 1 220 ? -3.992 6.377 -26.011 1.00 67.25 220 PRO A CA 1
ATOM 1758 C C . PRO A 1 220 ? -3.879 7.330 -27.206 1.00 67.25 220 PRO A C 1
ATOM 1760 O O . PRO A 1 220 ? -2.781 7.569 -27.711 1.00 67.25 220 PRO A O 1
ATOM 1763 N N . SER A 1 221 ? -5.003 7.913 -27.637 1.00 63.34 221 SER A N 1
ATOM 1764 C CA . SER A 1 221 ? -4.963 9.059 -28.551 1.00 63.34 221 SER A CA 1
ATOM 1765 C C . SER A 1 221 ? -4.433 10.255 -27.773 1.00 63.34 221 SER A C 1
ATOM 1767 O O . SER A 1 221 ? -5.098 10.780 -26.881 1.00 63.34 221 SER A O 1
ATOM 1769 N N . ILE A 1 222 ? -3.200 10.649 -28.066 1.00 58.38 222 ILE A N 1
ATOM 1770 C CA . ILE A 1 222 ? -2.582 11.845 -27.507 1.00 58.38 222 ILE A CA 1
ATOM 1771 C C . ILE A 1 222 ? -2.960 12.981 -28.464 1.00 58.38 222 ILE A C 1
ATOM 1773 O O . ILE A 1 222 ? -2.209 13.281 -29.385 1.00 58.38 222 ILE A O 1
ATOM 1777 N N . ASP A 1 223 ? -4.180 13.512 -28.333 1.00 59.97 223 ASP A N 1
ATOM 1778 C CA . ASP A 1 223 ? -4.774 14.427 -29.319 1.00 59.97 223 ASP A CA 1
ATOM 1779 C C . ASP A 1 223 ? -3.918 15.681 -29.561 1.00 59.97 223 ASP A C 1
ATOM 1781 O O . ASP A 1 223 ? -3.183 15.756 -30.547 1.00 59.97 223 ASP A O 1
ATOM 1785 N N . ASP A 1 224 ? -4.043 16.672 -28.678 1.00 53.59 224 ASP A N 1
ATOM 1786 C CA . ASP A 1 224 ? -3.389 17.976 -28.771 1.00 53.59 224 ASP A CA 1
ATOM 1787 C C . ASP A 1 224 ? -2.563 18.310 -27.518 1.00 53.59 224 ASP A C 1
ATOM 1789 O O . ASP A 1 224 ? -2.176 19.454 -27.272 1.00 53.59 224 ASP A O 1
ATOM 1793 N N . THR A 1 225 ? -2.271 17.277 -26.732 1.00 50.97 225 THR A N 1
ATOM 1794 C CA . THR A 1 225 ? -1.748 17.379 -25.373 1.00 50.97 225 THR A CA 1
ATOM 1795 C C . THR A 1 225 ? -0.359 16.763 -25.292 1.00 50.97 225 THR A C 1
ATOM 1797 O O . THR A 1 225 ? -0.142 15.642 -25.739 1.00 50.97 225 THR A O 1
ATOM 1800 N N . PHE A 1 226 ? 0.607 17.458 -24.694 1.00 53.22 226 PHE A N 1
ATOM 1801 C CA . PHE A 1 226 ? 1.927 16.878 -24.451 1.00 53.22 226 PHE A CA 1
ATOM 1802 C C . PHE A 1 226 ? 1.875 15.960 -23.221 1.00 53.22 226 PHE A C 1
ATOM 1804 O O . PHE A 1 226 ? 1.810 16.452 -22.097 1.00 53.22 226 PHE A O 1
ATOM 1811 N N . ASN A 1 227 ? 1.881 14.639 -23.431 1.00 62.22 227 ASN A N 1
ATOM 1812 C CA . ASN A 1 227 ? 1.766 13.665 -22.345 1.00 62.22 227 ASN A CA 1
ATOM 1813 C C . ASN A 1 227 ? 3.085 13.502 -21.569 1.00 62.22 227 ASN A C 1
ATOM 1815 O O . ASN A 1 227 ? 4.067 12.979 -22.094 1.00 62.22 227 ASN A O 1
ATOM 1819 N N . LEU A 1 228 ? 3.090 13.883 -20.290 1.00 63.84 228 LEU A N 1
ATOM 1820 C CA . LEU A 1 228 ? 4.229 13.678 -19.382 1.00 63.84 228 LEU A CA 1
ATOM 1821 C C . LEU A 1 228 ? 4.303 12.272 -18.763 1.00 63.84 228 LEU A C 1
ATOM 1823 O O . LEU A 1 228 ? 5.238 11.979 -18.010 1.00 63.84 228 LEU A O 1
ATOM 1827 N N . TYR A 1 229 ? 3.321 11.408 -19.022 1.00 66.62 229 TYR A N 1
ATOM 1828 C CA . TYR A 1 229 ? 3.355 10.026 -18.563 1.00 66.62 229 TYR A CA 1
ATOM 1829 C C . TYR A 1 229 ? 4.451 9.265 -19.312 1.00 66.62 229 TYR A C 1
ATOM 1831 O O . TYR A 1 229 ? 4.318 8.945 -20.492 1.00 66.62 229 TYR A O 1
ATOM 1839 N N . GLY A 1 230 ? 5.563 9.017 -18.619 1.00 57.41 230 GLY A N 1
ATOM 1840 C CA . GLY A 1 230 ? 6.695 8.282 -19.170 1.00 57.41 230 GLY A CA 1
ATOM 1841 C C . GLY A 1 230 ? 6.290 6.875 -19.607 1.00 57.41 230 GLY A C 1
ATOM 1842 O O . GLY A 1 230 ? 5.469 6.228 -18.964 1.00 57.41 230 GLY A O 1
ATOM 1843 N N . SER A 1 231 ? 6.879 6.394 -20.699 1.00 67.31 231 SER A N 1
ATOM 1844 C CA . SER A 1 231 ? 6.642 5.035 -21.184 1.00 67.31 231 SER A CA 1
ATOM 1845 C C . SER A 1 231 ? 7.064 3.980 -20.157 1.00 67.31 231 SER A C 1
ATOM 1847 O O . SER A 1 231 ? 7.957 4.191 -19.324 1.00 67.31 231 SER A O 1
ATOM 1849 N N . TYR A 1 232 ? 6.450 2.806 -20.254 1.00 80.38 232 TYR A N 1
ATOM 1850 C CA . TYR A 1 232 ? 6.858 1.623 -19.506 1.00 80.38 232 TYR A CA 1
ATOM 1851 C C . TYR A 1 232 ? 8.234 1.120 -19.961 1.00 80.38 232 TYR A C 1
ATOM 1853 O O . TYR A 1 232 ? 8.671 1.378 -21.080 1.00 80.38 232 TYR A O 1
ATOM 1861 N N . VAL A 1 233 ? 8.919 0.383 -19.082 1.00 79.31 233 VAL A N 1
ATOM 1862 C CA . VAL A 1 233 ? 10.201 -0.272 -19.415 1.00 79.31 233 VAL A CA 1
ATOM 1863 C C . VAL A 1 233 ? 9.994 -1.383 -20.447 1.00 79.31 233 VAL A C 1
ATOM 1865 O O . VAL A 1 233 ? 10.876 -1.635 -21.263 1.00 79.31 233 VAL A O 1
ATOM 1868 N N . HIS A 1 234 ? 8.817 -2.011 -20.422 1.00 86.88 234 HIS A N 1
ATOM 1869 C CA . HIS A 1 234 ? 8.441 -3.126 -21.282 1.00 86.88 234 HIS A CA 1
ATOM 1870 C C . HIS A 1 234 ? 7.333 -2.721 -22.239 1.00 86.88 234 HIS A C 1
ATOM 1872 O O . HIS A 1 234 ? 6.438 -1.952 -21.883 1.00 86.88 234 HIS A O 1
ATOM 1878 N N . LYS A 1 235 ? 7.364 -3.297 -23.438 1.00 87.00 235 LYS A N 1
ATOM 1879 C CA . LYS A 1 235 ? 6.254 -3.244 -24.386 1.00 87.00 235 LYS A CA 1
ATOM 1880 C C . LYS A 1 235 ? 5.438 -4.523 -24.242 1.00 87.00 235 LYS A C 1
ATOM 1882 O O . LYS A 1 235 ? 6.020 -5.602 -24.210 1.00 87.00 235 LYS A O 1
ATOM 1887 N N . TYR A 1 236 ? 4.120 -4.391 -24.145 1.00 91.62 236 TYR A N 1
ATOM 1888 C CA . TYR A 1 236 ? 3.236 -5.545 -24.043 1.00 91.62 236 TYR A CA 1
ATOM 1889 C C . TYR A 1 236 ? 3.172 -6.320 -25.366 1.00 91.62 236 TYR A C 1
ATOM 1891 O O . TYR A 1 236 ? 2.988 -5.726 -26.431 1.00 91.62 236 TYR A O 1
ATOM 1899 N N . ASP A 1 237 ? 3.286 -7.641 -25.273 1.00 91.50 237 ASP A N 1
ATOM 1900 C CA . ASP A 1 237 ? 3.037 -8.599 -26.343 1.00 91.50 237 ASP A CA 1
ATOM 1901 C C . ASP A 1 237 ? 2.099 -9.711 -25.823 1.00 91.50 237 ASP A C 1
ATOM 1903 O O . ASP A 1 237 ? 2.461 -10.444 -24.897 1.00 91.50 237 ASP A O 1
ATOM 1907 N N . PRO A 1 238 ? 0.888 -9.871 -26.393 1.00 90.19 238 PRO A N 1
ATOM 1908 C CA . PRO A 1 238 ? -0.049 -10.909 -25.965 1.00 90.19 238 PRO A CA 1
ATOM 1909 C C . PRO A 1 238 ? 0.469 -12.337 -26.198 1.00 90.19 238 PRO A C 1
ATOM 1911 O O . PRO A 1 238 ? 0.005 -13.254 -25.522 1.00 90.19 238 PRO A O 1
ATOM 1914 N N . ASN A 1 239 ? 1.429 -12.537 -27.108 1.00 93.62 239 ASN A N 1
ATOM 1915 C CA . ASN A 1 239 ? 2.015 -13.845 -27.424 1.00 93.62 239 ASN A CA 1
ATOM 1916 C C . ASN A 1 239 ? 3.336 -14.108 -26.686 1.00 93.62 239 ASN A C 1
ATOM 1918 O O . ASN A 1 239 ? 4.021 -15.092 -26.977 1.00 93.62 239 ASN A O 1
ATOM 1922 N N . PHE A 1 240 ? 3.712 -13.239 -25.748 1.00 94.06 240 PHE A N 1
ATOM 1923 C CA . PHE A 1 240 ? 4.956 -13.372 -25.008 1.00 94.06 240 PHE A CA 1
ATOM 1924 C C . PHE A 1 240 ? 5.006 -14.691 -24.219 1.00 94.06 240 PHE A C 1
ATOM 1926 O O . PHE A 1 240 ? 4.147 -14.978 -23.381 1.00 94.06 240 PHE A O 1
ATOM 1933 N N . ALA A 1 241 ? 6.044 -15.493 -24.468 1.00 94.88 241 ALA A N 1
ATOM 1934 C CA . ALA A 1 241 ? 6.266 -16.753 -23.770 1.00 94.88 241 ALA A CA 1
ATOM 1935 C C . ALA A 1 241 ? 6.805 -16.490 -22.354 1.00 94.88 241 ALA A C 1
ATOM 1937 O O . ALA A 1 241 ? 7.984 -16.192 -22.158 1.00 94.88 241 ALA A O 1
ATOM 1938 N N . MET A 1 242 ? 5.928 -16.584 -21.353 1.00 95.56 242 MET A N 1
ATOM 1939 C CA . MET A 1 242 ? 6.292 -16.330 -19.961 1.00 95.56 242 MET A CA 1
ATOM 1940 C C . MET A 1 242 ? 7.069 -17.491 -19.332 1.00 95.56 242 MET A C 1
ATOM 1942 O O . MET A 1 242 ? 6.648 -18.645 -19.399 1.00 95.56 242 MET A O 1
ATOM 1946 N N . ASP A 1 243 ? 8.150 -17.164 -18.627 1.00 96.06 243 ASP A N 1
ATOM 1947 C CA . ASP A 1 243 ? 8.796 -18.068 -17.688 1.00 96.06 243 ASP A CA 1
ATOM 1948 C C . ASP A 1 243 ? 7.995 -18.082 -16.378 1.00 96.06 243 ASP A C 1
ATOM 1950 O O . ASP A 1 243 ? 8.050 -17.161 -15.553 1.00 96.06 243 ASP A O 1
ATOM 1954 N N . ASN A 1 244 ? 7.223 -19.153 -16.198 1.00 95.75 244 ASN A N 1
ATOM 1955 C CA . ASN A 1 244 ? 6.387 -19.336 -15.020 1.00 95.75 244 ASN A CA 1
ATOM 1956 C C . ASN A 1 244 ? 7.201 -19.525 -13.732 1.00 95.75 244 ASN A C 1
ATOM 1958 O O . ASN A 1 244 ? 6.664 -19.249 -12.661 1.00 95.75 244 ASN A O 1
ATOM 1962 N N . GLU A 1 245 ? 8.463 -19.961 -13.785 1.00 96.56 245 GLU A N 1
ATOM 1963 C CA . GLU A 1 245 ? 9.290 -20.104 -12.581 1.00 96.56 245 GLU A CA 1
ATOM 1964 C C . GLU A 1 245 ? 9.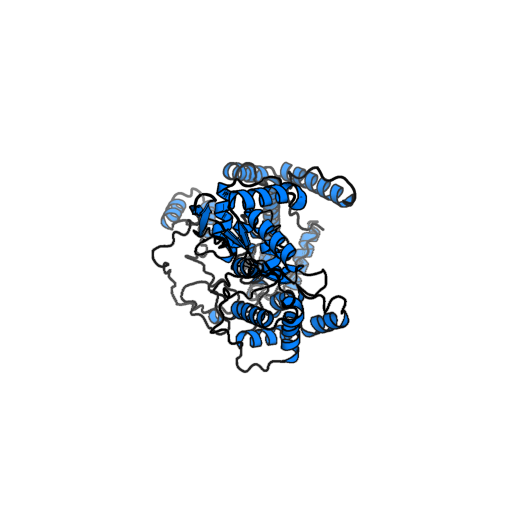707 -18.737 -12.036 1.00 96.56 245 GLU A C 1
ATOM 1966 O O . GLU A 1 245 ? 9.641 -18.510 -10.824 1.00 96.56 245 GLU A O 1
ATOM 1971 N N . LEU A 1 246 ? 10.085 -17.805 -12.918 1.00 97.06 246 LEU A N 1
ATOM 1972 C CA . LEU A 1 246 ? 10.419 -16.429 -12.533 1.00 97.06 246 LEU A CA 1
ATOM 1973 C C . LEU A 1 246 ? 9.199 -15.706 -11.957 1.00 97.06 246 LEU A C 1
ATOM 1975 O O . LEU A 1 246 ? 9.282 -15.091 -10.890 1.00 97.06 246 LEU A O 1
ATOM 1979 N N . VAL A 1 247 ? 8.051 -15.833 -12.625 1.00 97.31 247 VAL A N 1
ATOM 1980 C CA . VAL A 1 247 ? 6.784 -15.274 -12.138 1.00 97.31 247 VAL A CA 1
ATOM 1981 C C . VAL A 1 247 ? 6.420 -15.876 -10.782 1.00 97.31 247 VAL A C 1
ATOM 1983 O O . VAL A 1 247 ? 6.181 -15.127 -9.831 1.00 97.31 247 VAL A O 1
ATOM 1986 N N . SER A 1 248 ? 6.436 -17.208 -10.662 1.00 97.56 248 SER A N 1
ATOM 1987 C CA . SER A 1 248 ? 6.063 -17.901 -9.423 1.00 97.56 248 SER A CA 1
ATOM 1988 C C . SER A 1 248 ? 6.963 -17.484 -8.270 1.00 97.56 248 SER A C 1
ATOM 1990 O O . SER A 1 248 ? 6.456 -17.143 -7.207 1.00 97.56 248 SER A O 1
ATOM 1992 N N . LEU A 1 249 ? 8.277 -17.361 -8.491 1.00 97.50 249 LEU A N 1
ATOM 1993 C CA . LEU A 1 249 ? 9.218 -16.921 -7.460 1.00 97.50 249 LEU A CA 1
ATOM 1994 C C . LEU A 1 249 ? 8.858 -15.546 -6.877 1.00 97.50 249 LEU A C 1
ATOM 1996 O O . LEU A 1 249 ? 8.971 -15.345 -5.666 1.00 97.50 249 LEU A O 1
ATOM 2000 N N . TRP A 1 250 ? 8.401 -14.606 -7.710 1.00 98.25 250 TRP A N 1
ATOM 2001 C CA . TRP A 1 250 ? 7.930 -13.300 -7.244 1.00 98.25 250 TRP A CA 1
ATOM 2002 C C . TRP A 1 250 ? 6.556 -13.390 -6.564 1.00 98.25 250 TRP A C 1
ATOM 2004 O O . TRP A 1 250 ? 6.386 -12.857 -5.463 1.00 98.25 250 TRP A O 1
ATOM 2014 N N . THR A 1 251 ? 5.588 -14.095 -7.165 1.00 98.12 251 THR A N 1
ATOM 2015 C CA . THR A 1 251 ? 4.226 -14.198 -6.610 1.00 98.12 251 THR A CA 1
ATOM 2016 C C . THR A 1 251 ? 4.171 -14.984 -5.304 1.00 98.12 251 THR A C 1
ATOM 2018 O O . THR A 1 251 ? 3.426 -14.619 -4.395 1.00 98.12 251 THR A O 1
ATOM 2021 N N . ASP A 1 252 ? 4.984 -16.026 -5.170 1.00 97.50 252 ASP A N 1
ATOM 2022 C CA . ASP A 1 252 ? 5.019 -16.881 -3.988 1.00 97.50 252 ASP A CA 1
ATOM 2023 C C . ASP A 1 252 ? 5.655 -16.146 -2.820 1.00 97.50 252 ASP A C 1
ATOM 2025 O O . ASP A 1 252 ? 5.168 -16.256 -1.702 1.00 97.50 252 ASP A O 1
ATOM 2029 N N . HIS A 1 253 ? 6.641 -15.277 -3.066 1.00 97.69 253 HIS A N 1
ATOM 2030 C CA . HIS A 1 253 ? 7.142 -14.403 -2.009 1.00 97.69 253 HIS A CA 1
ATOM 2031 C C . HIS A 1 253 ? 6.055 -13.466 -1.473 1.00 97.69 253 HIS A C 1
ATOM 2033 O O . HIS A 1 253 ? 5.979 -13.250 -0.267 1.00 97.69 253 HIS A O 1
ATOM 2039 N N . ILE A 1 254 ? 5.193 -12.918 -2.336 1.00 97.69 254 ILE A N 1
ATOM 2040 C CA . ILE A 1 254 ? 4.059 -12.094 -1.891 1.00 97.69 254 ILE A CA 1
ATOM 2041 C C . ILE A 1 254 ? 3.082 -12.944 -1.069 1.00 97.69 254 ILE A C 1
ATOM 2043 O O . ILE A 1 254 ? 2.682 -12.530 0.017 1.00 97.69 254 ILE A O 1
ATOM 2047 N N . ARG A 1 255 ? 2.736 -14.149 -1.530 1.00 97.38 255 ARG A N 1
ATOM 2048 C CA . ARG A 1 255 ? 1.813 -15.047 -0.815 1.00 97.38 255 ARG A CA 1
ATOM 2049 C C . ARG A 1 255 ? 2.366 -15.511 0.533 1.00 97.38 255 ARG A C 1
ATOM 2051 O O . ARG A 1 255 ? 1.661 -15.466 1.533 1.00 97.38 255 ARG A O 1
ATOM 2058 N N . GLU A 1 256 ? 3.620 -15.938 0.580 1.00 95.81 256 GLU A N 1
ATOM 2059 C CA . GLU A 1 256 ? 4.246 -16.477 1.788 1.00 95.81 256 GLU A CA 1
ATOM 2060 C C . GLU A 1 256 ? 4.632 -15.382 2.780 1.00 95.81 256 GLU A C 1
ATOM 2062 O O . GLU A 1 256 ? 4.434 -15.550 3.981 1.00 95.81 256 GLU A O 1
ATOM 2067 N N . VAL A 1 257 ? 5.200 -14.271 2.296 1.00 95.38 257 VAL A N 1
ATOM 2068 C CA . VAL A 1 257 ? 5.750 -13.220 3.160 1.00 95.38 257 VAL A CA 1
ATOM 2069 C C . VAL A 1 257 ? 4.732 -12.122 3.409 1.00 95.38 257 VAL A C 1
ATOM 2071 O O . VAL A 1 257 ? 4.475 -11.835 4.569 1.00 95.38 257 VAL A O 1
ATOM 2074 N N . PHE A 1 258 ? 4.130 -11.506 2.385 1.00 94.56 258 PHE A N 1
ATOM 2075 C CA . PHE A 1 258 ? 3.201 -10.384 2.617 1.00 94.56 258 PHE A CA 1
ATOM 2076 C C . PHE A 1 258 ? 1.851 -10.864 3.142 1.00 94.56 258 PHE A C 1
ATOM 2078 O O . PHE A 1 258 ? 1.294 -10.242 4.041 1.00 94.56 258 PHE A O 1
ATOM 2085 N N . ALA A 1 259 ? 1.332 -11.953 2.575 1.00 94.56 259 ALA A N 1
ATOM 2086 C CA . ALA A 1 259 ? 0.035 -12.502 2.946 1.00 94.56 259 ALA A CA 1
ATOM 2087 C C . ALA A 1 259 ? 0.114 -13.579 4.038 1.00 94.56 259 ALA A C 1
ATOM 2089 O O . ALA A 1 259 ? -0.921 -14.104 4.429 1.00 94.56 259 ALA A O 1
ATOM 2090 N N . ALA A 1 260 ? 1.315 -13.927 4.517 1.00 93.56 260 ALA A N 1
ATOM 2091 C CA . ALA A 1 260 ? 1.526 -14.964 5.532 1.00 93.56 260 ALA A CA 1
ATOM 2092 C C . ALA A 1 260 ? 0.820 -16.305 5.215 1.00 93.56 260 ALA A C 1
ATOM 2094 O O . ALA A 1 260 ? 0.369 -17.011 6.110 1.00 93.56 260 ALA A O 1
ATOM 2095 N N . GLY A 1 261 ? 0.705 -16.657 3.930 1.00 92.62 261 GLY A N 1
ATOM 2096 C CA . GLY A 1 261 ? 0.001 -17.853 3.453 1.00 92.62 261 GLY A CA 1
ATOM 2097 C C . GLY A 1 261 ? -1.512 -17.686 3.255 1.00 92.62 261 GLY A C 1
ATOM 2098 O O . GLY A 1 261 ? -2.141 -18.573 2.675 1.00 92.62 261 GLY A O 1
ATOM 2099 N N . ASN A 1 262 ? -2.106 -16.558 3.657 1.00 93.88 262 ASN A N 1
ATOM 2100 C CA . ASN A 1 262 ? -3.521 -16.273 3.436 1.00 93.88 262 ASN A CA 1
ATOM 2101 C C . ASN A 1 262 ? -3.801 -16.073 1.933 1.00 93.88 262 ASN A C 1
ATOM 2103 O O . ASN A 1 262 ? -3.296 -15.149 1.287 1.00 93.88 262 ASN A O 1
ATOM 2107 N N . LYS A 1 263 ? -4.625 -16.961 1.365 1.00 94.56 263 LYS A N 1
ATOM 2108 C CA . LYS A 1 263 ? -4.922 -16.990 -0.075 1.00 94.56 263 LYS A CA 1
ATOM 2109 C C . LYS A 1 263 ? -5.689 -15.756 -0.547 1.00 94.56 263 LYS A C 1
ATOM 2111 O O . LYS A 1 263 ? -5.394 -15.256 -1.630 1.00 94.56 263 LYS A O 1
ATOM 2116 N N . GLU A 1 264 ? -6.637 -15.273 0.251 1.00 94.62 264 GLU A N 1
ATOM 2117 C CA . GLU A 1 264 ? -7.460 -14.104 -0.068 1.00 94.62 264 GLU A CA 1
ATOM 2118 C C . GLU A 1 264 ? -6.599 -12.839 -0.125 1.00 94.62 264 GLU A C 1
ATOM 2120 O O . GLU A 1 264 ? -6.585 -12.143 -1.139 1.00 94.62 264 GLU A O 1
ATOM 2125 N N . ILE A 1 265 ? -5.777 -12.607 0.903 1.00 95.19 265 ILE A N 1
ATOM 2126 C CA . ILE A 1 265 ? -4.837 -11.478 0.951 1.00 95.19 265 ILE A CA 1
ATOM 2127 C C . ILE A 1 265 ? -3.816 -11.576 -0.187 1.00 95.19 265 ILE A C 1
ATOM 2129 O O . ILE A 1 265 ? -3.535 -10.581 -0.857 1.00 95.19 265 ILE A O 1
ATOM 2133 N N . GLY A 1 266 ? -3.266 -12.768 -0.438 1.00 96.38 266 GLY A N 1
ATOM 2134 C CA . GLY A 1 266 ? -2.316 -12.985 -1.528 1.00 96.38 266 GLY A CA 1
ATOM 2135 C C . GLY A 1 266 ? -2.924 -12.653 -2.891 1.00 96.38 266 GLY A C 1
ATOM 2136 O O . GLY A 1 266 ? -2.294 -11.975 -3.703 1.00 96.38 266 GLY A O 1
ATOM 2137 N N . GLN A 1 267 ? -4.167 -13.074 -3.128 1.00 96.38 267 GLN A N 1
ATOM 2138 C CA . GLN A 1 267 ? -4.902 -12.758 -4.348 1.00 96.38 267 GLN A CA 1
ATOM 2139 C C . GLN A 1 267 ? -5.231 -11.259 -4.441 1.00 96.38 267 GLN A C 1
ATOM 2141 O O . GLN A 1 267 ? -5.031 -10.668 -5.503 1.00 96.38 267 GLN A O 1
ATOM 2146 N N . TYR A 1 268 ? -5.658 -10.622 -3.349 1.00 97.00 268 TYR A N 1
ATOM 2147 C CA . TYR A 1 268 ? -5.894 -9.179 -3.302 1.00 97.00 268 TYR A CA 1
ATOM 2148 C C . TYR A 1 268 ? -4.623 -8.394 -3.660 1.00 97.00 268 TYR A C 1
ATOM 2150 O O . TYR A 1 268 ? -4.657 -7.533 -4.534 1.00 97.00 268 TYR A O 1
ATOM 2158 N N . LEU A 1 269 ? -3.474 -8.719 -3.056 1.00 97.31 269 LEU A N 1
ATOM 2159 C CA . LEU A 1 269 ? -2.208 -8.017 -3.302 1.00 97.31 269 LEU A CA 1
ATOM 2160 C C . LEU A 1 269 ? -1.739 -8.140 -4.754 1.00 97.31 269 LEU A C 1
ATOM 2162 O O . LEU A 1 269 ? -1.293 -7.158 -5.345 1.00 97.31 269 LEU A O 1
ATOM 2166 N N . LEU A 1 270 ? -1.855 -9.328 -5.351 1.00 97.88 270 LEU A N 1
ATOM 2167 C CA . LEU A 1 270 ? -1.495 -9.543 -6.755 1.00 97.88 270 LEU A CA 1
ATOM 2168 C C . LEU A 1 270 ? -2.440 -8.787 -7.706 1.00 97.88 270 LEU A C 1
ATOM 2170 O O . LEU A 1 270 ? -1.984 -8.238 -8.707 1.00 97.88 270 LEU A O 1
ATOM 2174 N N . ASN A 1 271 ? -3.736 -8.706 -7.377 1.00 97.81 271 ASN A N 1
ATOM 2175 C CA . ASN A 1 271 ? -4.697 -7.860 -8.098 1.00 97.81 271 ASN A CA 1
ATOM 2176 C C . ASN A 1 271 ? -4.356 -6.375 -7.950 1.00 97.81 271 ASN A C 1
ATOM 2178 O O . ASN A 1 271 ? -4.396 -5.633 -8.925 1.00 97.81 271 ASN A O 1
ATOM 2182 N N . TRP A 1 272 ? -3.958 -5.962 -6.750 1.00 96.88 272 TRP A N 1
ATOM 2183 C CA . TRP A 1 272 ? -3.567 -4.593 -6.448 1.00 96.88 272 TRP A CA 1
ATOM 2184 C C . TRP A 1 272 ? -2.335 -4.160 -7.259 1.00 96.88 272 TRP A C 1
ATOM 2186 O O . TRP A 1 272 ? -2.346 -3.085 -7.853 1.00 96.88 272 TRP A O 1
ATOM 2196 N N . PHE A 1 273 ? -1.311 -5.015 -7.389 1.00 97.25 273 PHE A N 1
ATOM 2197 C CA . PHE A 1 273 ? -0.176 -4.757 -8.290 1.00 97.25 273 PHE A CA 1
ATOM 2198 C C . PHE A 1 273 ? -0.585 -4.706 -9.767 1.00 97.25 273 PHE A C 1
ATOM 2200 O O . PHE A 1 273 ? -0.087 -3.855 -10.504 1.00 97.25 273 PHE A O 1
ATOM 2207 N N . ALA A 1 274 ? -1.491 -5.585 -10.205 1.00 97.31 274 ALA A N 1
ATOM 2208 C CA . ALA A 1 274 ? -1.992 -5.581 -11.579 1.00 97.31 274 ALA A CA 1
ATOM 2209 C C . ALA A 1 274 ? -2.775 -4.297 -11.895 1.00 97.31 274 ALA A C 1
ATOM 2211 O O . ALA A 1 274 ? -2.575 -3.705 -12.955 1.00 97.31 274 ALA A O 1
ATOM 2212 N N . HIS A 1 275 ? -3.583 -3.803 -10.951 1.00 96.12 275 HIS A N 1
ATOM 2213 C CA . HIS A 1 275 ? -4.319 -2.541 -11.074 1.00 96.12 275 HIS A CA 1
ATOM 2214 C C . HIS A 1 275 ? -3.394 -1.353 -11.362 1.00 96.12 275 HIS A C 1
ATOM 2216 O O . HIS A 1 275 ? -3.722 -0.529 -12.211 1.00 96.12 275 HIS A O 1
ATOM 2222 N N . LEU A 1 276 ? -2.213 -1.286 -10.729 1.00 94.19 276 LEU A N 1
ATOM 2223 C CA . LEU A 1 276 ? -1.239 -0.207 -10.968 1.00 94.19 276 LEU A CA 1
ATOM 2224 C C . LEU A 1 276 ? -0.769 -0.119 -12.430 1.00 94.19 276 LEU A C 1
ATOM 2226 O O . LEU A 1 276 ? -0.387 0.962 -12.879 1.00 94.19 276 LEU A O 1
ATOM 2230 N N . LEU A 1 277 ? -0.759 -1.244 -13.150 1.00 94.06 277 LEU A N 1
ATOM 2231 C CA . LEU A 1 277 ? -0.373 -1.311 -14.560 1.00 94.06 277 LEU A CA 1
ATOM 2232 C C . LEU A 1 277 ? -1.579 -1.188 -15.489 1.00 94.06 277 LEU A C 1
ATOM 2234 O O . LEU A 1 277 ? -1.509 -0.460 -16.469 1.00 94.06 277 LEU A O 1
ATOM 2238 N N . GLN A 1 278 ? -2.668 -1.895 -15.194 1.00 94.44 278 GLN A N 1
ATOM 2239 C CA . GLN A 1 278 ? -3.827 -1.988 -16.083 1.00 94.44 278 GLN A CA 1
ATOM 2240 C C . GLN A 1 278 ? -4.766 -0.777 -15.997 1.00 94.44 278 GLN A C 1
ATOM 2242 O O . GLN A 1 278 ? -5.470 -0.489 -16.960 1.00 94.44 278 GLN A O 1
ATOM 2247 N N . LYS A 1 279 ? -4.813 -0.088 -14.850 1.00 91.38 279 LYS A N 1
ATOM 2248 C CA . LYS A 1 279 ? -5.705 1.056 -14.592 1.00 91.38 279 LYS A CA 1
ATOM 2249 C C . LYS A 1 279 ? -4.944 2.239 -13.958 1.00 91.38 279 LYS A C 1
ATOM 2251 O O . LYS A 1 279 ? -5.370 2.745 -12.918 1.00 91.38 279 LYS A O 1
ATOM 2256 N N . PRO A 1 280 ? -3.816 2.708 -14.532 1.00 87.38 280 PRO A N 1
ATOM 2257 C CA . PRO A 1 280 ? -2.957 3.728 -13.915 1.00 87.38 280 PRO A CA 1
ATOM 2258 C C . PRO A 1 280 ? -3.619 5.109 -13.769 1.00 87.38 280 PRO A C 1
ATOM 2260 O O . PRO A 1 280 ? -3.159 5.934 -12.982 1.00 87.38 280 PRO A O 1
ATOM 2263 N N . GLN A 1 281 ? -4.695 5.363 -14.513 1.00 80.56 281 GLN A N 1
ATOM 2264 C CA . GLN A 1 281 ? -5.556 6.539 -14.412 1.00 80.56 281 GLN A CA 1
ATOM 2265 C C . GLN A 1 281 ? -6.499 6.503 -13.203 1.00 80.56 281 GLN A C 1
ATOM 2267 O O . GLN A 1 281 ? -7.000 7.543 -12.782 1.00 80.56 281 GLN A O 1
ATOM 2272 N N . ILE A 1 282 ? -6.726 5.324 -12.617 1.00 85.81 282 ILE A N 1
ATOM 2273 C CA . ILE A 1 282 ? -7.598 5.134 -11.458 1.00 85.81 282 ILE A CA 1
ATOM 2274 C C . ILE A 1 282 ? -6.723 4.920 -10.226 1.00 85.81 282 ILE A C 1
ATOM 2276 O O . ILE A 1 282 ? -6.092 3.874 -10.067 1.00 85.81 282 ILE A O 1
ATOM 2280 N N . LYS A 1 283 ? -6.711 5.894 -9.308 1.00 83.00 283 LYS A N 1
ATOM 2281 C CA . LYS A 1 283 ? -6.048 5.721 -8.006 1.00 83.00 283 LYS A CA 1
ATOM 2282 C C . LYS A 1 283 ? -6.621 4.497 -7.292 1.00 83.00 283 LYS A C 1
ATOM 2284 O O . LYS A 1 283 ? -7.832 4.318 -7.255 1.00 83.00 283 LYS A O 1
ATOM 2289 N N . THR A 1 284 ? -5.763 3.709 -6.648 1.00 87.00 284 THR A N 1
ATOM 2290 C CA . THR A 1 284 ? -6.193 2.532 -5.874 1.00 87.00 284 THR A CA 1
ATOM 2291 C C . THR A 1 284 ? -7.086 2.899 -4.691 1.00 87.00 284 THR A C 1
ATOM 2293 O O . THR A 1 284 ? -7.838 2.061 -4.215 1.00 87.00 284 THR A O 1
ATOM 2296 N N . GLN A 1 285 ? -6.975 4.127 -4.168 1.00 84.94 285 GLN A N 1
ATOM 2297 C CA . GLN A 1 285 ? -7.655 4.601 -2.949 1.00 84.94 285 GLN A CA 1
ATOM 2298 C C . GLN A 1 285 ? -7.388 3.750 -1.692 1.00 84.94 285 GLN A C 1
ATOM 2300 O O . GLN A 1 285 ? -7.936 4.017 -0.621 1.00 84.94 285 GLN A O 1
ATOM 2305 N N . THR A 1 286 ? -6.485 2.774 -1.799 1.00 87.88 286 THR A N 1
ATOM 2306 C CA . THR A 1 286 ? -6.061 1.886 -0.727 1.00 87.88 286 THR A CA 1
ATOM 2307 C C . THR A 1 286 ? -4.553 1.693 -0.721 1.00 87.88 286 THR A C 1
ATOM 2309 O O . THR A 1 286 ? -3.877 1.801 -1.751 1.00 87.88 286 THR A O 1
ATOM 2312 N N . VAL A 1 287 ? -4.027 1.423 0.473 1.00 88.56 287 VAL A N 1
ATOM 2313 C CA . VAL A 1 287 ? -2.603 1.318 0.787 1.00 88.56 287 VAL A CA 1
ATOM 2314 C C . VAL A 1 287 ? -2.351 0.041 1.592 1.00 88.56 287 VAL A C 1
ATOM 2316 O O . VAL A 1 287 ? -2.817 -0.067 2.732 1.00 88.56 287 VAL A O 1
ATOM 2319 N N . PRO A 1 288 ? -1.583 -0.916 1.043 1.00 91.75 288 PRO A N 1
ATOM 2320 C CA . PRO A 1 288 ? -1.006 -2.004 1.822 1.00 91.75 288 PRO A CA 1
ATOM 2321 C C . PRO A 1 288 ? 0.003 -1.467 2.848 1.00 91.75 288 PRO A C 1
ATOM 2323 O O . PRO A 1 288 ? 1.009 -0.856 2.489 1.00 91.75 288 PRO A O 1
ATOM 2326 N N . LEU A 1 289 ? -0.261 -1.699 4.133 1.00 89.19 289 LEU A N 1
ATOM 2327 C CA . LEU A 1 289 ? 0.616 -1.354 5.250 1.00 89.19 289 LEU A CA 1
ATOM 2328 C C . LEU A 1 289 ? 1.243 -2.632 5.801 1.00 89.19 289 LEU A C 1
ATOM 2330 O O . LEU A 1 289 ? 0.569 -3.412 6.466 1.00 89.19 289 LEU A O 1
ATOM 2334 N N . ILE A 1 290 ? 2.537 -2.826 5.557 1.00 89.81 290 ILE A N 1
ATOM 2335 C CA . ILE A 1 290 ? 3.228 -4.077 5.881 1.00 89.81 290 ILE A CA 1
ATOM 2336 C C . ILE A 1 290 ? 4.132 -3.878 7.101 1.00 89.81 290 ILE A C 1
ATOM 2338 O O . ILE A 1 290 ? 5.221 -3.303 7.012 1.00 89.81 290 ILE A O 1
ATOM 2342 N N . LYS A 1 291 ? 3.695 -4.381 8.257 1.00 88.12 291 LYS A N 1
ATOM 2343 C CA . LYS A 1 291 ? 4.532 -4.521 9.455 1.00 88.12 291 LYS A CA 1
ATOM 2344 C C . LYS A 1 291 ? 5.287 -5.840 9.366 1.00 88.12 291 LYS A C 1
ATOM 2346 O O . LYS A 1 291 ? 4.748 -6.828 8.907 1.00 88.12 291 LYS A O 1
ATOM 2351 N N . GLY A 1 292 ? 6.534 -5.882 9.813 1.00 87.25 292 GLY A N 1
ATOM 2352 C CA . GLY A 1 292 ? 7.281 -7.134 9.868 1.00 87.25 292 GLY A CA 1
ATOM 2353 C C . GLY A 1 292 ? 8.677 -6.933 10.417 1.00 87.25 292 GLY A C 1
ATOM 2354 O O . GLY A 1 292 ? 9.219 -5.817 10.373 1.00 87.25 292 GLY A O 1
ATOM 2355 N N . GLU A 1 293 ? 9.259 -8.021 10.912 1.00 87.19 293 GLU A N 1
ATOM 2356 C CA . GLU A 1 293 ? 10.603 -8.013 11.477 1.00 87.19 293 GLU A CA 1
ATOM 2357 C C . GLU A 1 293 ? 11.648 -7.558 10.443 1.00 87.19 293 GLU A C 1
ATOM 2359 O O . GLU A 1 293 ? 11.511 -7.817 9.240 1.00 87.19 293 GLU A O 1
ATOM 2364 N N . PRO A 1 294 ? 12.740 -6.904 10.871 1.00 84.44 294 PRO A N 1
ATOM 2365 C CA . PRO A 1 294 ? 13.842 -6.603 9.972 1.00 84.44 294 PRO A CA 1
ATOM 2366 C C . PRO A 1 294 ? 14.343 -7.872 9.268 1.00 84.44 294 PRO A C 1
ATOM 2368 O O . PRO A 1 294 ? 14.546 -8.909 9.899 1.00 84.44 294 PRO A O 1
ATOM 2371 N N . ARG A 1 295 ? 14.605 -7.765 7.958 1.00 84.62 295 ARG A N 1
ATOM 2372 C CA . ARG A 1 295 ? 15.134 -8.852 7.107 1.00 84.62 295 ARG A CA 1
ATOM 2373 C C . ARG A 1 295 ? 14.178 -10.037 6.861 1.00 84.62 295 ARG A C 1
ATOM 2375 O O . ARG A 1 295 ? 14.640 -11.064 6.374 1.00 84.62 295 ARG A O 1
ATOM 2382 N N . CYS A 1 296 ? 12.872 -9.898 7.116 1.00 88.88 296 CYS A N 1
ATOM 2383 C CA . CYS A 1 296 ? 11.866 -10.898 6.710 1.00 88.88 296 CYS A CA 1
ATOM 2384 C C . CYS A 1 296 ? 11.625 -10.956 5.187 1.00 88.88 296 CYS A C 1
ATOM 2386 O O . CYS A 1 296 ? 11.119 -11.949 4.683 1.00 88.88 296 CYS A O 1
ATOM 2388 N N . GLY A 1 297 ? 12.017 -9.913 4.442 1.00 87.06 297 GLY A N 1
ATOM 2389 C CA . GLY A 1 297 ? 11.793 -9.811 2.993 1.00 87.06 297 GLY A CA 1
ATOM 2390 C C . GLY A 1 297 ? 10.713 -8.807 2.577 1.00 87.06 297 GLY A C 1
ATOM 2391 O O . GLY A 1 297 ? 10.477 -8.647 1.387 1.00 87.06 297 GLY A O 1
ATOM 2392 N N . LYS A 1 298 ? 10.120 -8.058 3.519 1.00 89.25 298 LYS A N 1
ATOM 2393 C CA . LYS A 1 298 ? 9.020 -7.101 3.265 1.00 89.25 298 LYS A CA 1
ATOM 2394 C C . LYS A 1 298 ? 9.241 -6.062 2.147 1.00 89.25 298 LYS A C 1
ATOM 2396 O O . LYS A 1 298 ? 8.277 -5.600 1.556 1.00 89.25 298 LYS A O 1
ATOM 2401 N N . ASN A 1 299 ? 10.487 -5.721 1.811 1.00 88.44 299 ASN A N 1
ATOM 2402 C CA . ASN A 1 299 ? 10.790 -4.760 0.736 1.00 88.44 299 ASN A CA 1
ATOM 2403 C C . ASN A 1 299 ? 11.142 -5.440 -0.599 1.00 88.44 299 ASN A C 1
ATOM 2405 O O . ASN A 1 299 ? 11.267 -4.775 -1.626 1.00 88.44 299 ASN A O 1
ATOM 2409 N N . THR A 1 300 ? 11.328 -6.759 -0.601 1.00 90.94 300 THR A N 1
ATOM 2410 C CA . THR A 1 300 ? 11.918 -7.499 -1.718 1.00 90.94 300 THR A CA 1
ATOM 2411 C C . THR A 1 300 ? 11.035 -7.475 -2.977 1.00 90.94 300 THR A C 1
ATOM 2413 O O . THR A 1 300 ? 11.548 -7.057 -4.018 1.00 90.94 300 THR A O 1
ATOM 2416 N N . PRO A 1 301 ? 9.723 -7.800 -2.928 1.00 93.38 301 PRO A N 1
ATOM 2417 C CA . PRO A 1 301 ? 8.846 -7.673 -4.096 1.00 93.38 301 PRO A CA 1
ATOM 2418 C C . PRO A 1 301 ? 8.756 -6.245 -4.628 1.00 93.38 301 PRO A C 1
ATOM 2420 O O . PRO A 1 301 ? 8.846 -6.049 -5.838 1.00 93.38 301 PRO A O 1
ATOM 2423 N N . ASN A 1 302 ? 8.655 -5.256 -3.729 1.00 92.44 302 ASN A N 1
ATOM 2424 C CA . ASN A 1 302 ? 8.567 -3.836 -4.081 1.00 92.44 302 ASN A CA 1
ATOM 2425 C C . ASN A 1 302 ? 9.819 -3.368 -4.826 1.00 92.44 302 ASN A C 1
ATOM 2427 O O . ASN A 1 302 ? 9.709 -2.625 -5.796 1.00 92.44 302 ASN A O 1
ATOM 2431 N N . ASN A 1 303 ? 11.005 -3.824 -4.412 1.00 90.06 303 ASN A N 1
ATOM 2432 C CA . ASN A 1 303 ? 12.262 -3.496 -5.081 1.00 90.06 303 ASN A CA 1
ATOM 2433 C C . ASN A 1 303 ? 12.323 -4.049 -6.508 1.00 90.06 303 ASN A C 1
ATOM 2435 O O . ASN A 1 303 ? 12.785 -3.340 -7.400 1.00 90.06 303 ASN A O 1
ATOM 2439 N N . ILE A 1 304 ? 11.856 -5.285 -6.728 1.00 93.31 304 ILE A N 1
ATOM 2440 C CA . ILE A 1 304 ? 11.791 -5.872 -8.074 1.00 93.31 304 ILE A CA 1
ATOM 2441 C C . ILE A 1 304 ? 10.771 -5.123 -8.925 1.00 93.31 304 ILE A C 1
ATOM 2443 O O . ILE A 1 304 ? 11.108 -4.643 -10.006 1.00 93.31 304 ILE A O 1
ATOM 2447 N N . PHE A 1 305 ? 9.557 -4.952 -8.402 1.00 94.81 305 PHE A N 1
ATOM 2448 C CA . PHE A 1 305 ? 8.473 -4.278 -9.103 1.00 94.81 305 PHE A CA 1
ATOM 2449 C C . PHE A 1 305 ? 8.865 -2.852 -9.507 1.00 94.81 305 PHE A C 1
ATOM 2451 O O . PHE A 1 305 ? 8.734 -2.475 -10.664 1.00 94.81 305 PHE A O 1
ATOM 2458 N N . SER A 1 306 ? 9.452 -2.088 -8.585 1.00 89.88 306 SER A N 1
ATOM 2459 C CA . SER A 1 306 ? 9.820 -0.687 -8.819 1.00 89.88 306 SER A CA 1
ATOM 2460 C C . SER A 1 306 ? 10.957 -0.492 -9.820 1.00 89.88 306 SER A C 1
ATOM 2462 O O . SER A 1 306 ? 11.019 0.547 -10.471 1.00 89.88 306 SER A O 1
ATOM 2464 N N . ARG A 1 307 ? 11.910 -1.432 -9.875 1.00 86.00 307 ARG A N 1
ATOM 2465 C CA . ARG A 1 307 ? 13.143 -1.281 -10.665 1.00 86.00 307 ARG A CA 1
ATOM 2466 C C . ARG A 1 307 ? 13.084 -1.965 -12.020 1.00 86.00 307 ARG A C 1
ATOM 2468 O O . ARG A 1 307 ? 13.761 -1.511 -12.937 1.00 86.00 307 ARG A O 1
ATOM 2475 N N . TYR A 1 308 ? 12.352 -3.072 -12.102 1.00 89.00 308 TYR A N 1
ATOM 2476 C CA . TYR A 1 308 ? 12.406 -3.969 -13.249 1.00 89.00 308 TYR A CA 1
ATOM 2477 C C . TYR A 1 308 ? 11.045 -4.233 -13.881 1.00 89.00 308 TYR A C 1
ATOM 2479 O O . TYR A 1 308 ? 11.036 -4.688 -15.012 1.00 89.00 308 TYR A O 1
ATOM 2487 N N . VAL A 1 309 ? 9.917 -3.964 -13.213 1.00 91.19 309 VAL A N 1
ATOM 2488 C CA . VAL A 1 309 ? 8.570 -4.137 -13.800 1.00 91.19 309 VAL A CA 1
ATOM 2489 C C . VAL A 1 309 ? 7.998 -2.784 -14.224 1.00 91.19 309 VAL A C 1
ATOM 2491 O O . VAL A 1 309 ? 7.624 -2.594 -15.378 1.00 91.19 309 VAL A O 1
ATOM 2494 N N . LEU A 1 310 ? 7.972 -1.826 -13.295 1.00 85.81 310 LEU A N 1
ATOM 2495 C CA . LEU A 1 310 ? 7.683 -0.422 -13.559 1.00 85.81 310 LEU A CA 1
ATOM 2496 C C . LEU A 1 310 ? 8.926 0.321 -14.044 1.00 85.81 310 LEU A C 1
ATOM 2498 O O . LEU A 1 310 ? 10.063 -0.115 -13.865 1.00 85.81 310 LEU A O 1
ATOM 2502 N N . ASN A 1 311 ? 8.690 1.508 -14.594 1.00 79.69 311 ASN A N 1
ATOM 2503 C CA . ASN A 1 311 ? 9.747 2.468 -14.845 1.00 79.69 311 ASN A CA 1
ATOM 2504 C C . ASN A 1 311 ? 10.174 3.150 -13.531 1.00 79.69 311 ASN A C 1
ATOM 2506 O O . ASN A 1 311 ? 9.324 3.759 -12.876 1.00 79.69 311 ASN A O 1
ATOM 2510 N N . PRO A 1 312 ? 11.469 3.126 -13.152 1.00 74.12 312 PRO A N 1
ATOM 2511 C CA . PRO A 1 312 ? 11.959 3.806 -11.953 1.00 74.12 312 PRO A CA 1
ATOM 2512 C C . PRO A 1 312 ? 11.593 5.296 -11.878 1.00 74.12 312 PRO A C 1
ATOM 2514 O O . PRO A 1 312 ? 11.429 5.822 -10.780 1.00 74.12 312 PRO A O 1
ATOM 2517 N N . TYR A 1 313 ? 11.412 5.981 -13.016 1.00 71.81 313 TYR A N 1
ATOM 2518 C CA . TYR A 1 313 ? 10.967 7.382 -13.048 1.00 71.81 313 TYR A CA 1
ATOM 2519 C C . TYR A 1 313 ? 9.531 7.582 -12.538 1.00 71.81 313 TYR A C 1
ATOM 2521 O O . TYR A 1 313 ? 9.182 8.685 -12.109 1.00 71.81 313 TYR A O 1
ATOM 2529 N N . MET A 1 314 ? 8.715 6.526 -12.550 1.00 76.12 314 MET A N 1
ATOM 2530 C CA . MET A 1 314 ? 7.328 6.510 -12.073 1.00 76.12 314 MET A CA 1
ATOM 2531 C C . MET A 1 314 ? 7.220 6.125 -10.593 1.00 76.12 314 MET A C 1
ATOM 2533 O O . MET A 1 314 ? 6.122 6.133 -10.033 1.00 76.12 314 MET A O 1
ATOM 2537 N N . VAL A 1 315 ? 8.347 5.814 -9.945 1.00 82.38 315 VAL A N 1
ATOM 2538 C CA . VAL A 1 315 ? 8.388 5.357 -8.556 1.00 82.38 315 VAL A CA 1
ATOM 2539 C C . VAL A 1 315 ? 9.120 6.353 -7.671 1.00 82.38 315 VAL A C 1
ATOM 2541 O O . VAL A 1 315 ? 10.128 6.941 -8.062 1.00 82.38 315 VAL A O 1
ATOM 2544 N N . ILE A 1 316 ? 8.632 6.534 -6.446 1.00 81.50 316 ILE A N 1
ATOM 2545 C CA . ILE A 1 316 ? 9.404 7.182 -5.386 1.00 81.50 316 ILE A CA 1
ATOM 2546 C C . ILE A 1 316 ? 9.474 6.271 -4.164 1.00 81.50 316 ILE A C 1
ATOM 2548 O O . ILE A 1 316 ? 8.465 5.746 -3.698 1.00 81.50 316 ILE A O 1
ATOM 2552 N N . VAL A 1 317 ? 10.684 6.087 -3.642 1.00 81.06 317 VAL A N 1
ATOM 2553 C CA . VAL A 1 317 ? 10.914 5.417 -2.361 1.00 81.06 317 VAL A CA 1
ATOM 2554 C C . VAL A 1 317 ? 11.236 6.500 -1.347 1.00 81.06 317 VAL A C 1
ATOM 2556 O O . VAL A 1 317 ? 12.210 7.239 -1.503 1.00 81.06 317 VAL A O 1
ATOM 2559 N N . CYS A 1 318 ? 10.388 6.633 -0.337 1.00 78.25 318 CYS A N 1
ATOM 2560 C CA . CYS A 1 318 ? 10.459 7.698 0.642 1.00 78.25 318 CYS A CA 1
ATOM 2561 C C . CYS A 1 318 ? 10.704 7.108 2.038 1.00 78.25 318 CYS A C 1
ATOM 2563 O O . CYS A 1 318 ? 9.804 6.481 2.598 1.00 78.25 318 CYS A O 1
ATOM 2565 N N . PRO A 1 319 ? 11.900 7.303 2.619 1.00 71.06 319 PRO A N 1
ATOM 2566 C CA . PRO A 1 319 ? 12.158 6.908 4.001 1.00 71.06 319 PRO A CA 1
ATOM 2567 C C . PRO A 1 319 ? 11.527 7.878 5.012 1.00 71.06 319 PRO A C 1
ATOM 2569 O O . PRO A 1 319 ? 11.349 7.523 6.166 1.00 71.06 319 PRO A O 1
ATOM 2572 N N . ASP A 1 320 ? 11.191 9.103 4.592 1.00 72.44 320 ASP A N 1
ATOM 2573 C CA . ASP A 1 320 ? 10.680 10.164 5.463 1.00 72.44 320 ASP A CA 1
ATOM 2574 C C . ASP A 1 320 ? 9.410 10.783 4.868 1.00 72.44 320 ASP A C 1
ATOM 2576 O O . ASP A 1 320 ? 9.459 11.587 3.932 1.00 72.44 320 ASP A O 1
ATOM 2580 N N . MET A 1 321 ? 8.260 10.426 5.435 1.00 70.44 321 MET A N 1
ATOM 2581 C CA . MET A 1 321 ? 6.965 10.909 4.963 1.00 70.44 321 MET A CA 1
ATOM 2582 C C . MET A 1 321 ? 6.766 12.415 5.084 1.00 70.44 321 MET A C 1
ATOM 2584 O O . MET A 1 321 ? 6.009 12.976 4.289 1.00 70.44 321 MET A O 1
ATOM 2588 N N . GLU A 1 322 ? 7.416 13.105 6.025 1.00 70.94 322 GLU A N 1
ATOM 2589 C CA . GLU A 1 322 ? 7.245 14.558 6.136 1.00 70.94 322 GLU A CA 1
ATOM 2590 C C . GLU A 1 322 ? 7.728 15.259 4.863 1.00 70.94 322 GLU A C 1
ATOM 2592 O O . GLU A 1 322 ? 7.122 16.240 4.418 1.00 70.94 322 GLU A O 1
ATOM 2597 N N . LYS A 1 323 ? 8.753 14.698 4.210 1.00 68.00 323 LYS A N 1
ATOM 2598 C CA . LYS A 1 323 ? 9.249 15.185 2.919 1.00 68.00 323 LYS A CA 1
ATOM 2599 C C . LYS A 1 323 ? 8.250 14.951 1.795 1.00 68.00 323 LYS A C 1
ATOM 2601 O O . LYS A 1 323 ? 8.075 15.846 0.965 1.00 68.00 323 LYS A O 1
ATOM 2606 N N . LEU A 1 324 ? 7.560 13.807 1.791 1.00 71.00 324 LEU A N 1
ATOM 2607 C CA . LEU A 1 324 ? 6.534 13.506 0.790 1.00 71.00 324 LEU A CA 1
ATOM 2608 C C . LEU A 1 324 ? 5.379 14.519 0.835 1.00 71.00 324 LEU A C 1
ATOM 2610 O O . LEU A 1 324 ? 4.903 14.963 -0.212 1.00 71.00 324 LEU A O 1
ATOM 2614 N N . PHE A 1 325 ? 4.964 14.924 2.039 1.00 68.50 325 PHE A N 1
ATOM 2615 C CA . PHE A 1 325 ? 3.876 15.888 2.261 1.00 68.50 325 PHE A CA 1
ATOM 2616 C C . PHE A 1 325 ? 4.340 17.339 2.418 1.00 68.50 325 PHE A C 1
ATOM 2618 O O . PHE A 1 325 ? 3.558 18.198 2.846 1.00 68.50 325 PHE A O 1
ATOM 2625 N N . SER A 1 326 ? 5.600 17.627 2.096 1.00 63.25 326 SER A N 1
ATOM 2626 C CA . SER A 1 326 ? 6.135 18.983 2.157 1.00 63.25 326 SER A CA 1
ATOM 2627 C C . SER A 1 326 ? 5.531 19.882 1.066 1.00 63.25 326 SER A C 1
ATOM 2629 O O . SER A 1 326 ? 4.934 19.417 0.088 1.00 63.25 326 SER A O 1
ATOM 2631 N N . ARG A 1 327 ? 5.691 21.204 1.231 1.00 47.38 327 ARG A N 1
ATOM 2632 C CA . ARG A 1 327 ? 5.231 22.209 0.251 1.00 47.38 327 ARG A CA 1
ATOM 2633 C C . ARG A 1 327 ? 5.941 22.083 -1.105 1.00 47.38 327 ARG A C 1
ATOM 2635 O O . ARG A 1 327 ? 5.392 22.517 -2.109 1.00 47.38 327 ARG A O 1
ATOM 2642 N N . PHE A 1 328 ? 7.125 21.470 -1.142 1.00 48.38 328 PHE A N 1
ATOM 2643 C CA . PHE A 1 328 ? 7.878 21.207 -2.366 1.00 48.38 328 PHE A CA 1
ATOM 2644 C C . PHE A 1 328 ? 7.511 19.820 -2.903 1.00 48.38 328 PHE A C 1
ATOM 2646 O O . PHE A 1 328 ? 8.116 18.810 -2.558 1.00 48.38 328 PHE A O 1
ATOM 2653 N N . ASN A 1 329 ? 6.472 19.768 -3.736 1.00 49.91 329 ASN A N 1
ATOM 2654 C CA . ASN A 1 329 ? 5.860 18.526 -4.208 1.00 49.91 329 ASN A CA 1
ATOM 2655 C C . ASN A 1 329 ? 6.345 18.050 -5.585 1.00 49.91 329 ASN A C 1
ATOM 2657 O O . ASN A 1 329 ? 5.851 17.031 -6.058 1.00 49.91 329 ASN A O 1
ATOM 2661 N N . ALA A 1 330 ? 7.316 18.732 -6.199 1.00 47.66 330 ALA A N 1
ATOM 2662 C CA . ALA A 1 330 ? 7.816 18.419 -7.541 1.00 47.66 330 ALA A CA 1
ATOM 2663 C C . ALA A 1 330 ? 8.264 16.953 -7.697 1.00 47.66 330 ALA A C 1
ATOM 2665 O O . ALA A 1 330 ? 8.036 16.340 -8.733 1.00 47.66 330 ALA A O 1
ATOM 2666 N N . ALA A 1 331 ? 8.813 16.348 -6.637 1.00 55.59 331 ALA A N 1
ATOM 2667 C CA . ALA A 1 331 ? 9.219 14.941 -6.639 1.00 55.59 331 ALA A CA 1
ATOM 2668 C C . ALA A 1 331 ? 8.052 13.951 -6.858 1.00 55.59 331 ALA A C 1
ATOM 2670 O O . ALA A 1 331 ? 8.286 12.812 -7.257 1.00 55.59 331 ALA A O 1
ATOM 2671 N N . ARG A 1 332 ? 6.802 14.375 -6.613 1.00 59.84 332 ARG A N 1
ATOM 2672 C CA . ARG A 1 332 ? 5.583 13.568 -6.805 1.00 59.84 332 ARG A CA 1
ATOM 2673 C C . ARG A 1 332 ? 5.058 13.601 -8.240 1.00 59.84 332 ARG A C 1
ATOM 2675 O O . ARG A 1 332 ? 4.220 12.775 -8.590 1.00 59.84 332 ARG A O 1
ATOM 2682 N N . VAL A 1 333 ? 5.533 14.531 -9.068 1.00 60.56 333 VAL A N 1
ATOM 2683 C CA . VAL A 1 333 ? 5.075 14.660 -10.455 1.00 60.56 333 VAL A CA 1
ATOM 2684 C C . VAL A 1 333 ? 5.438 13.394 -11.240 1.00 60.56 333 VAL A C 1
ATOM 2686 O O . VAL A 1 333 ? 6.560 12.879 -11.143 1.00 60.56 333 VAL A O 1
ATOM 2689 N N . GLY A 1 334 ? 4.458 12.867 -11.979 1.00 64.19 334 GLY A N 1
ATOM 2690 C CA . GLY A 1 334 ? 4.611 11.679 -12.823 1.00 64.19 334 GLY A CA 1
ATOM 2691 C C . GLY A 1 334 ? 4.847 10.370 -12.061 1.00 64.19 334 GLY A C 1
ATOM 2692 O O . GLY A 1 334 ? 5.407 9.440 -12.634 1.00 64.19 334 GLY A O 1
ATOM 2693 N N . LYS A 1 335 ? 4.491 10.291 -10.770 1.00 75.88 335 LYS A N 1
ATOM 2694 C CA . LYS A 1 335 ? 4.651 9.073 -9.958 1.00 75.88 335 LYS A CA 1
ATOM 2695 C C . LYS A 1 335 ? 3.339 8.297 -9.870 1.00 75.88 335 LYS A C 1
ATOM 2697 O O . LYS A 1 335 ? 2.325 8.861 -9.471 1.00 75.88 335 LYS A O 1
ATOM 2702 N N . SER A 1 336 ? 3.379 7.007 -10.195 1.00 81.25 336 SER A N 1
ATOM 2703 C CA . SER A 1 336 ? 2.246 6.077 -10.071 1.00 81.25 336 SER A CA 1
ATOM 2704 C C . SER A 1 336 ? 2.373 5.147 -8.864 1.00 81.25 336 SER A C 1
ATOM 2706 O O . SER A 1 336 ? 1.370 4.620 -8.390 1.00 81.25 336 SER A O 1
ATOM 2708 N N . PHE A 1 337 ? 3.588 4.963 -8.336 1.00 88.19 337 PHE A N 1
ATOM 2709 C CA . PHE A 1 337 ? 3.842 4.089 -7.196 1.00 88.19 337 PHE A CA 1
ATOM 2710 C C . PHE A 1 337 ? 4.751 4.763 -6.164 1.00 88.19 337 PHE A C 1
ATOM 2712 O O . PHE A 1 337 ? 5.787 5.346 -6.490 1.00 88.19 337 PHE A O 1
ATOM 2719 N N . ILE A 1 338 ? 4.349 4.693 -4.896 1.00 86.75 338 ILE A N 1
ATOM 2720 C CA . ILE A 1 338 ? 5.052 5.321 -3.775 1.00 86.75 338 ILE A CA 1
ATOM 2721 C C . ILE A 1 338 ? 5.292 4.263 -2.707 1.00 86.75 338 ILE A C 1
ATOM 2723 O O . ILE A 1 338 ? 4.344 3.692 -2.174 1.00 86.75 338 ILE A O 1
ATOM 2727 N N . VAL A 1 339 ? 6.560 4.031 -2.375 1.00 87.06 339 VAL A N 1
ATOM 2728 C CA . VAL A 1 339 ? 6.966 3.128 -1.294 1.00 87.06 339 VAL A CA 1
ATOM 2729 C C . VAL A 1 339 ? 7.386 3.964 -0.095 1.00 87.06 339 VAL A C 1
ATOM 2731 O O . VAL A 1 339 ? 8.291 4.790 -0.202 1.00 87.06 339 VAL A O 1
ATOM 2734 N N . LEU A 1 340 ? 6.740 3.738 1.045 1.00 84.44 340 LEU A N 1
ATOM 2735 C CA . LEU A 1 340 ? 7.055 4.382 2.319 1.00 84.44 340 LEU A CA 1
ATOM 2736 C C . LEU A 1 340 ? 7.770 3.359 3.202 1.00 84.44 340 LEU A C 1
ATOM 2738 O O . LEU A 1 340 ? 7.170 2.346 3.554 1.00 84.44 340 LEU A O 1
ATOM 2742 N N . ASP A 1 341 ? 9.048 3.587 3.509 1.00 73.44 341 ASP A N 1
ATOM 2743 C CA . ASP A 1 341 ? 9.854 2.603 4.258 1.00 73.44 341 ASP A CA 1
ATOM 2744 C C . ASP A 1 341 ? 9.531 2.631 5.768 1.00 73.44 341 ASP A C 1
ATOM 2746 O O . ASP A 1 341 ? 9.573 1.604 6.447 1.00 73.44 341 ASP A O 1
ATOM 2750 N N . GLU A 1 342 ? 9.120 3.796 6.281 1.00 70.75 342 GLU A N 1
ATOM 2751 C CA . GLU A 1 342 ? 8.637 3.980 7.652 1.00 70.75 342 GLU A CA 1
ATOM 2752 C C . GLU A 1 342 ? 7.200 4.520 7.664 1.00 70.75 342 GLU A C 1
ATOM 2754 O O . GLU A 1 342 ? 6.843 5.427 6.908 1.00 70.75 342 GLU A O 1
ATOM 2759 N N . ALA A 1 343 ? 6.362 3.935 8.526 1.00 63.06 343 ALA A N 1
ATOM 2760 C CA . ALA A 1 343 ? 4.955 4.293 8.681 1.00 63.06 343 ALA A CA 1
ATOM 2761 C C . ALA A 1 343 ? 4.747 5.435 9.697 1.00 63.06 343 ALA A C 1
ATOM 2763 O O . ALA A 1 343 ? 5.633 5.770 10.481 1.00 63.06 343 ALA A O 1
ATOM 2764 N N . VAL A 1 344 ? 3.564 6.062 9.654 1.00 60.41 344 VAL A N 1
ATOM 2765 C CA . VAL A 1 344 ? 3.246 7.255 10.450 1.00 60.41 344 VAL A CA 1
ATOM 2766 C C . VAL A 1 344 ? 3.110 6.834 11.908 1.00 60.41 344 VAL A C 1
ATOM 2768 O O . VAL A 1 344 ? 2.393 5.874 12.195 1.00 60.41 344 VAL A O 1
ATOM 2771 N N . ASP A 1 345 ? 3.724 7.566 12.845 1.00 63.75 345 ASP A N 1
ATOM 2772 C CA . ASP A 1 345 ? 3.350 7.414 14.255 1.00 63.75 345 ASP A CA 1
ATOM 2773 C C . ASP A 1 345 ? 1.862 7.761 14.387 1.00 63.75 345 ASP A C 1
ATOM 2775 O O . ASP A 1 345 ? 1.447 8.888 14.111 1.00 63.75 345 ASP A O 1
ATOM 2779 N N . SER A 1 346 ? 1.061 6.792 14.831 1.00 60.88 346 SER A N 1
ATOM 2780 C CA . SER A 1 346 ? -0.374 6.936 15.109 1.00 60.88 346 SER A CA 1
ATOM 2781 C C . SER A 1 346 ? -0.736 8.206 15.898 1.00 60.88 346 SER A C 1
ATOM 2783 O O . SER A 1 346 ? -1.809 8.779 15.693 1.00 60.88 346 SER A O 1
ATOM 2785 N N . ARG A 1 347 ? 0.174 8.704 16.745 1.00 59.09 347 ARG A N 1
ATOM 2786 C CA . ARG A 1 347 ? -0.009 9.919 17.552 1.00 59.09 347 ARG A CA 1
ATOM 2787 C C . ARG A 1 347 ? 0.063 11.211 16.731 1.00 59.09 347 ARG A C 1
ATOM 2789 O O . ARG A 1 347 ? -0.490 12.230 17.150 1.00 59.09 347 ARG A O 1
ATOM 2796 N N . ASN A 1 348 ? 0.665 11.188 15.542 1.00 70.81 348 ASN A N 1
ATOM 2797 C CA . ASN A 1 348 ? 0.743 12.333 14.638 1.00 70.81 348 ASN A CA 1
ATOM 2798 C C . ASN A 1 348 ? -0.536 12.468 13.789 1.00 70.81 348 ASN A C 1
ATOM 2800 O O . ASN A 1 348 ? -0.564 12.199 12.584 1.00 70.81 348 ASN A O 1
ATOM 2804 N N . ARG A 1 349 ? -1.620 12.924 14.433 1.00 70.56 349 ARG A N 1
ATOM 2805 C CA . ARG A 1 349 ? -2.935 13.140 13.795 1.00 70.56 349 ARG A CA 1
ATOM 2806 C C . ARG A 1 349 ? -2.868 14.034 12.552 1.00 70.56 349 ARG A C 1
ATOM 2808 O O . ARG A 1 349 ? -3.587 13.786 11.588 1.00 70.56 349 ARG A O 1
ATOM 2815 N N . ALA A 1 350 ? -1.999 15.046 12.550 1.00 74.00 350 ALA A N 1
ATOM 2816 C CA . ALA A 1 350 ? -1.848 15.951 11.414 1.00 74.00 350 ALA A CA 1
ATOM 2817 C C . ALA A 1 350 ? -1.294 15.229 10.175 1.00 74.00 350 ALA A C 1
ATOM 2819 O O . ALA A 1 350 ? -1.826 15.398 9.077 1.00 74.00 350 ALA A O 1
ATOM 2820 N N . LEU A 1 351 ? -0.260 14.399 10.344 1.00 73.69 351 LEU A N 1
ATOM 2821 C CA . LEU A 1 351 ? 0.323 13.619 9.252 1.00 73.69 351 LEU A CA 1
ATOM 2822 C C . LEU A 1 351 ? -0.626 12.511 8.772 1.00 73.69 351 LEU A C 1
ATOM 2824 O O . LEU A 1 351 ? -0.780 12.326 7.567 1.00 73.69 351 LEU A O 1
ATOM 2828 N N . ASN A 1 352 ? -1.343 11.855 9.691 1.00 75.44 352 ASN A N 1
ATOM 2829 C CA . ASN A 1 352 ? -2.372 10.867 9.350 1.00 75.44 352 ASN A CA 1
ATOM 2830 C C . ASN A 1 352 ? -3.499 11.464 8.500 1.00 75.44 352 ASN A C 1
ATOM 2832 O O . ASN A 1 352 ? -3.909 10.860 7.512 1.00 75.44 352 ASN A O 1
ATOM 2836 N N . ASN A 1 353 ? -3.975 12.665 8.832 1.00 75.62 353 ASN A N 1
ATOM 2837 C CA . ASN A 1 353 ?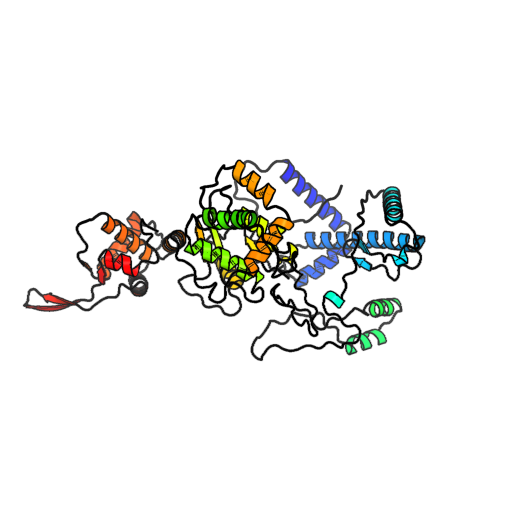 -4.997 13.337 8.029 1.00 75.62 353 ASN A CA 1
ATOM 2838 C C . ASN A 1 353 ? -4.475 13.701 6.631 1.00 75.62 353 ASN A C 1
ATOM 2840 O O . ASN A 1 353 ? -5.181 13.499 5.646 1.00 75.62 353 ASN A O 1
ATOM 2844 N N . LYS A 1 354 ? -3.219 14.162 6.522 1.00 77.88 354 LYS A N 1
ATOM 2845 C CA . LYS A 1 354 ? -2.578 14.412 5.219 1.00 77.88 354 LYS A CA 1
ATOM 2846 C C . LYS A 1 354 ? -2.470 13.138 4.377 1.00 77.88 354 LYS A C 1
ATOM 2848 O O . LYS A 1 354 ? -2.792 13.181 3.195 1.00 77.88 354 LYS A O 1
ATOM 2853 N N . MET A 1 355 ? -2.078 12.016 4.984 1.00 78.94 355 MET A N 1
ATOM 2854 C CA . MET A 1 355 ? -2.033 10.703 4.330 1.00 78.94 355 MET A CA 1
ATOM 2855 C C . MET A 1 355 ? -3.412 10.276 3.822 1.00 78.94 355 MET A C 1
ATOM 2857 O O . MET A 1 355 ? -3.551 9.936 2.652 1.00 78.94 355 MET A O 1
ATOM 2861 N N . LYS A 1 356 ? -4.452 10.347 4.665 1.00 76.62 356 LYS A N 1
ATOM 2862 C CA . LYS A 1 356 ? -5.823 9.978 4.268 1.00 76.62 356 LYS A CA 1
ATOM 2863 C C . LYS A 1 356 ? -6.308 10.797 3.072 1.00 76.62 356 LYS A C 1
ATOM 2865 O O . LYS A 1 356 ? -6.833 10.219 2.122 1.00 76.62 356 LYS A O 1
ATOM 2870 N N . ASN A 1 357 ? -6.085 12.112 3.096 1.00 76.56 357 ASN A N 1
ATOM 2871 C CA . ASN A 1 357 ? -6.434 12.993 1.981 1.00 76.56 357 ASN A CA 1
ATOM 2872 C C . ASN A 1 357 ? -5.660 12.607 0.717 1.00 76.56 357 ASN A C 1
ATOM 2874 O O . ASN A 1 357 ? -6.258 12.408 -0.332 1.00 76.56 357 ASN A O 1
ATOM 2878 N N . PHE A 1 358 ? -4.352 12.388 0.830 1.00 77.69 358 PHE A N 1
ATOM 2879 C CA . PHE A 1 358 ? -3.511 12.017 -0.305 1.00 77.69 358 PHE A CA 1
ATOM 2880 C C . PHE A 1 358 ? -3.944 10.710 -0.989 1.00 77.69 358 PHE A C 1
ATOM 2882 O O . PHE A 1 358 ? -3.895 10.612 -2.215 1.00 77.69 358 PHE A O 1
ATOM 2889 N N . ILE A 1 359 ? -4.417 9.732 -0.212 1.00 76.56 359 ILE A N 1
ATOM 2890 C CA . ILE A 1 359 ? -4.936 8.461 -0.733 1.00 76.56 359 ILE A CA 1
ATOM 2891 C C . ILE A 1 359 ? -6.275 8.654 -1.470 1.00 76.56 359 ILE A C 1
ATOM 2893 O O . ILE A 1 359 ? -6.522 7.971 -2.461 1.00 76.56 359 ILE A O 1
ATOM 2897 N N . THR A 1 360 ? -7.135 9.569 -0.998 1.00 67.44 360 THR A N 1
ATOM 2898 C CA . THR A 1 360 ? -8.562 9.642 -1.390 1.00 67.44 360 THR A CA 1
ATOM 2899 C C . THR A 1 360 ? -9.002 10.914 -2.110 1.00 67.44 360 THR A C 1
ATOM 2901 O O . THR A 1 360 ? -10.190 11.050 -2.376 1.00 67.44 360 THR A O 1
ATOM 2904 N N . GLU A 1 361 ? -8.103 11.849 -2.431 1.00 60.88 361 GLU A N 1
ATOM 2905 C CA . GLU A 1 361 ? -8.448 13.119 -3.092 1.00 60.88 361 GLU A CA 1
ATOM 2906 C C . GLU A 1 361 ? -9.226 12.931 -4.413 1.00 60.88 361 GLU A C 1
ATOM 2908 O O . GLU A 1 361 ? -8.627 12.766 -5.477 1.00 60.88 361 GLU A O 1
ATOM 2913 N N . GLU A 1 362 ? -10.560 12.964 -4.265 1.00 47.44 362 GLU A N 1
ATOM 2914 C CA . GLU A 1 362 ? -11.574 13.728 -5.014 1.00 47.44 362 GLU A CA 1
ATOM 2915 C C . GLU A 1 362 ? -12.764 14.155 -4.106 1.00 47.44 362 GLU A C 1
ATOM 2917 O O . GLU A 1 362 ? -13.334 15.225 -4.311 1.00 47.44 362 GLU A O 1
ATOM 2922 N N . ARG A 1 363 ? -13.101 13.425 -3.023 1.00 30.27 363 ARG A N 1
ATOM 2923 C CA . ARG A 1 363 ? -14.009 13.889 -1.942 1.00 30.27 363 ARG A CA 1
ATOM 2924 C C . ARG A 1 363 ? -13.602 13.324 -0.577 1.00 30.27 363 ARG A C 1
ATOM 2926 O O . ARG A 1 363 ? -13.286 12.146 -0.458 1.00 30.27 363 ARG A O 1
ATOM 2933 N N . VAL A 1 364 ? -13.651 14.154 0.470 1.00 34.03 364 VAL A N 1
ATOM 2934 C CA . VAL A 1 364 ? -13.352 13.739 1.852 1.00 34.03 364 VAL A CA 1
ATOM 2935 C C . VAL A 1 364 ? -14.647 13.402 2.586 1.00 34.03 364 VAL A C 1
ATOM 2937 O O . VAL A 1 364 ? -15.428 14.294 2.909 1.00 34.03 364 VAL A O 1
ATOM 2940 N N . GLN A 1 365 ? -14.830 12.126 2.922 1.00 28.16 365 GLN A N 1
ATOM 2941 C CA . GLN A 1 365 ? -15.719 11.702 4.001 1.00 28.16 365 GLN A CA 1
ATOM 2942 C C . GLN A 1 365 ? -14.878 10.932 5.031 1.00 28.16 365 GLN A C 1
ATOM 2944 O O . GLN A 1 365 ? -14.141 9.995 4.703 1.00 28.16 365 GLN A O 1
ATOM 2949 N N . ILE A 1 366 ? -14.897 11.403 6.279 1.00 30.17 366 ILE A N 1
ATOM 2950 C CA . ILE A 1 366 ? -14.193 10.777 7.401 1.00 30.17 366 ILE A CA 1
ATOM 2951 C C . ILE A 1 366 ? -15.199 9.851 8.088 1.00 30.17 366 ILE A C 1
ATOM 2953 O O . ILE A 1 366 ? -16.055 10.316 8.833 1.00 30.17 366 ILE A O 1
ATOM 2957 N N . GLU A 1 367 ? -15.112 8.551 7.813 1.00 38.72 367 GLU A N 1
ATOM 2958 C CA . GLU A 1 367 ? -15.836 7.512 8.556 1.00 38.72 367 GLU A CA 1
ATOM 2959 C C . GLU A 1 367 ? -14.974 6.980 9.712 1.00 38.72 367 GLU A C 1
ATOM 2961 O O . GLU A 1 367 ? -13.742 6.972 9.636 1.00 38.72 367 GLU A O 1
ATOM 2966 N N . ALA A 1 368 ? -15.631 6.515 10.779 1.00 42.06 368 ALA A N 1
ATOM 2967 C CA . ALA A 1 368 ? -14.997 5.960 11.978 1.00 42.06 368 ALA A CA 1
ATOM 2968 C C . ALA A 1 368 ? -14.191 4.668 11.716 1.00 42.06 368 ALA A C 1
ATOM 2970 O O . ALA A 1 368 ? -13.321 4.319 12.512 1.00 42.06 368 ALA A O 1
ATOM 2971 N N . LYS A 1 369 ? -14.426 3.985 10.585 1.00 58.28 369 LYS A N 1
ATOM 2972 C CA . LYS A 1 369 ? -13.713 2.770 10.166 1.00 58.28 369 LYS A CA 1
ATOM 2973 C C . LYS A 1 369 ? -12.872 3.077 8.924 1.00 58.28 369 LYS A C 1
ATOM 2975 O O . LYS A 1 369 ? -13.405 3.337 7.849 1.00 58.28 369 LYS A O 1
ATOM 2980 N N . ASP A 1 370 ? -11.544 3.095 9.061 1.00 65.56 370 ASP A N 1
ATOM 2981 C CA . ASP A 1 370 ? -10.657 3.467 7.953 1.00 65.56 370 ASP A CA 1
ATOM 2982 C C . ASP A 1 370 ? -10.556 2.342 6.907 1.00 65.56 370 ASP A C 1
ATOM 2984 O O . ASP A 1 370 ? -9.906 1.308 7.110 1.00 65.56 370 ASP A O 1
ATOM 2988 N N . ARG A 1 371 ? -11.213 2.548 5.764 1.00 72.88 371 ARG A N 1
ATOM 2989 C CA . ARG A 1 371 ? -11.244 1.615 4.625 1.00 72.88 371 ARG A CA 1
ATOM 2990 C C . ARG A 1 371 ? -10.084 1.805 3.640 1.00 72.88 371 ARG A C 1
ATOM 2992 O O . ARG A 1 371 ? -10.079 1.195 2.584 1.00 72.88 371 ARG A O 1
ATOM 2999 N N . ARG A 1 372 ? -9.086 2.628 3.981 1.00 80.75 372 ARG A N 1
ATOM 3000 C CA . ARG A 1 372 ? -7.936 2.918 3.104 1.00 80.75 372 ARG A CA 1
ATOM 3001 C C . ARG A 1 372 ? -6.744 1.997 3.336 1.00 80.75 372 ARG A C 1
ATOM 3003 O O . ARG A 1 372 ? -5.913 1.855 2.450 1.00 80.75 372 ARG A O 1
ATOM 3010 N N . TYR A 1 373 ? -6.617 1.404 4.521 1.00 85.69 373 TYR A N 1
ATOM 3011 C CA . TYR A 1 373 ? -5.423 0.644 4.899 1.00 85.69 373 TYR A CA 1
ATOM 3012 C C . TYR A 1 373 ? -5.710 -0.854 4.965 1.00 85.69 373 TYR A C 1
ATOM 3014 O O . TYR A 1 373 ? -6.568 -1.295 5.743 1.00 85.69 373 TYR A O 1
ATOM 3022 N N . LEU A 1 374 ? -4.954 -1.621 4.178 1.00 89.12 374 LEU A N 1
ATOM 3023 C CA . LEU A 1 374 ? -4.818 -3.066 4.335 1.00 89.12 374 LEU A CA 1
ATOM 3024 C C . LEU A 1 374 ? -3.627 -3.327 5.258 1.00 89.12 374 LEU A C 1
ATOM 3026 O O . LEU A 1 374 ? -2.478 -3.253 4.828 1.00 89.12 374 LEU A O 1
ATOM 3030 N N . CYS A 1 375 ? -3.894 -3.577 6.536 1.00 88.38 375 CYS A N 1
ATOM 3031 C CA . CYS A 1 375 ? -2.851 -3.782 7.537 1.00 88.38 375 CYS A CA 1
ATOM 3032 C C . CYS A 1 375 ? -2.403 -5.247 7.532 1.00 88.38 375 CYS A C 1
ATOM 3034 O O . CYS A 1 375 ? -3.197 -6.132 7.838 1.00 88.38 375 CYS A O 1
ATOM 3036 N N . LEU A 1 376 ? -1.132 -5.491 7.225 1.00 90.50 376 LEU A N 1
ATOM 3037 C CA . LEU A 1 376 ? -0.536 -6.817 7.087 1.00 90.50 376 LEU A CA 1
ATOM 3038 C C . LEU A 1 376 ? 0.615 -7.005 8.070 1.00 90.50 376 LEU A C 1
ATOM 3040 O O . LEU A 1 376 ? 1.397 -6.078 8.303 1.00 90.50 376 LEU A O 1
ATOM 3044 N N . GLU A 1 377 ? 0.749 -8.223 8.586 1.00 89.69 377 GLU A N 1
ATOM 3045 C CA . GLU A 1 377 ? 1.936 -8.667 9.307 1.00 89.69 377 GLU A CA 1
ATOM 3046 C C . GLU A 1 377 ? 2.707 -9.661 8.437 1.00 89.69 377 GLU A C 1
ATOM 3048 O O . GLU A 1 377 ? 2.245 -10.760 8.142 1.00 89.69 377 GLU A O 1
ATOM 3053 N N . ALA A 1 378 ? 3.877 -9.235 7.971 1.00 91.25 378 ALA A N 1
ATOM 3054 C CA . ALA A 1 378 ? 4.720 -10.035 7.113 1.00 91.25 378 ALA A CA 1
ATOM 3055 C C . ALA A 1 378 ? 5.298 -11.221 7.882 1.00 91.25 378 ALA A C 1
ATOM 3057 O O . ALA A 1 378 ? 5.899 -11.057 8.948 1.00 91.25 378 ALA A O 1
ATOM 3058 N N . SER A 1 379 ? 5.183 -12.403 7.286 1.00 93.75 379 SER A N 1
ATOM 3059 C CA . SER A 1 379 ? 5.722 -13.635 7.841 1.00 93.75 379 SER A CA 1
ATOM 3060 C C . SER A 1 379 ? 7.249 -13.612 7.891 1.00 93.75 379 SER A C 1
ATOM 3062 O O . SER A 1 379 ? 7.934 -13.221 6.942 1.00 93.75 379 SER A O 1
ATOM 3064 N N . SER A 1 380 ? 7.800 -14.126 8.988 1.00 93.94 380 SER A N 1
ATOM 3065 C CA . SER A 1 380 ? 9.238 -14.345 9.147 1.00 93.94 380 SER A CA 1
ATOM 3066 C C . SER A 1 380 ? 9.711 -15.688 8.576 1.00 93.94 380 SER A C 1
ATOM 3068 O O . SER A 1 380 ? 10.861 -16.057 8.804 1.00 93.94 380 SER A O 1
ATOM 3070 N N . ILE A 1 381 ? 8.890 -16.403 7.794 1.00 94.69 381 ILE A N 1
ATOM 3071 C CA . ILE A 1 381 ? 9.221 -17.734 7.242 1.00 94.69 381 ILE A CA 1
ATOM 3072 C C . ILE A 1 381 ? 10.524 -17.764 6.424 1.00 94.69 381 ILE A C 1
ATOM 3074 O O . ILE A 1 381 ? 11.221 -18.774 6.408 1.00 94.69 381 ILE A O 1
ATOM 3078 N N . ARG A 1 382 ? 10.902 -16.648 5.783 1.00 92.50 382 ARG A N 1
ATOM 3079 C CA . ARG A 1 382 ? 12.165 -16.514 5.028 1.00 92.50 382 ARG A CA 1
ATOM 3080 C C . ARG A 1 382 ? 13.280 -15.810 5.811 1.00 92.50 382 ARG A C 1
ATOM 3082 O O . ARG A 1 382 ? 14.362 -15.578 5.270 1.00 92.50 382 ARG A O 1
ATOM 3089 N N . LYS A 1 383 ? 13.068 -15.445 7.080 1.00 93.06 383 LYS A N 1
ATOM 3090 C CA . LYS A 1 383 ? 14.063 -14.724 7.890 1.00 93.06 383 LYS A CA 1
ATOM 3091 C C . LYS A 1 383 ? 15.321 -15.576 8.059 1.00 93.06 383 LYS A C 1
ATOM 3093 O O . LYS A 1 383 ? 15.285 -16.684 8.574 1.00 93.06 383 LYS A O 1
ATOM 3098 N N . GLY A 1 384 ? 16.460 -15.028 7.638 1.00 91.38 384 GLY A N 1
ATOM 3099 C CA . GLY A 1 384 ? 17.747 -15.726 7.706 1.00 91.38 384 GLY A CA 1
ATOM 3100 C C . GLY A 1 384 ? 18.012 -16.707 6.558 1.00 91.38 384 GLY A C 1
ATOM 3101 O O . GLY A 1 384 ? 19.144 -17.179 6.446 1.00 91.38 384 GLY A O 1
ATOM 3102 N N . ASP A 1 385 ? 17.049 -16.941 5.659 1.00 94.25 385 ASP A N 1
ATOM 3103 C CA . ASP A 1 385 ? 17.213 -17.811 4.490 1.00 94.25 385 ASP A CA 1
ATOM 3104 C C . ASP A 1 385 ? 18.038 -17.115 3.392 1.00 94.25 385 ASP A C 1
ATOM 3106 O O . ASP A 1 385 ? 17.547 -16.568 2.398 1.00 94.25 385 ASP A O 1
ATOM 3110 N N . ARG A 1 386 ? 19.357 -17.093 3.600 1.00 94.38 386 ARG A N 1
ATOM 3111 C CA . ARG A 1 386 ? 20.309 -16.464 2.674 1.00 94.38 386 ARG A CA 1
ATOM 3112 C C . ARG A 1 386 ? 20.312 -17.143 1.306 1.00 94.38 386 ARG A C 1
ATOM 3114 O O . ARG A 1 386 ? 20.559 -16.464 0.311 1.00 94.38 386 ARG A O 1
ATOM 3121 N N . ALA A 1 387 ? 20.075 -18.455 1.252 1.00 96.56 387 ALA A N 1
ATOM 3122 C CA . ALA A 1 387 ? 20.069 -19.212 0.005 1.00 96.56 387 ALA A CA 1
ATOM 3123 C C . ALA A 1 387 ? 18.878 -18.799 -0.865 1.00 96.56 387 ALA A C 1
ATOM 3125 O O . ALA A 1 387 ? 19.072 -18.467 -2.039 1.00 96.56 387 ALA A O 1
ATOM 3126 N N . TYR A 1 388 ? 17.688 -18.707 -0.265 1.00 96.31 388 TYR A N 1
ATOM 3127 C CA . TYR A 1 388 ? 16.494 -18.187 -0.917 1.00 96.31 388 TYR A CA 1
ATOM 3128 C C . TYR A 1 388 ? 16.711 -16.769 -1.439 1.00 96.31 388 TYR A C 1
ATOM 3130 O O . TYR A 1 388 ? 16.561 -16.537 -2.635 1.00 96.31 388 TYR A O 1
ATOM 3138 N N . PHE A 1 389 ? 17.145 -15.821 -0.598 1.00 94.56 389 PHE A N 1
ATOM 3139 C CA . PHE A 1 389 ? 17.319 -14.433 -1.045 1.00 94.56 389 PHE A CA 1
ATOM 3140 C C . PHE A 1 389 ? 18.428 -14.272 -2.090 1.00 94.56 389 PHE A C 1
ATOM 3142 O O . PHE A 1 389 ? 18.326 -13.407 -2.962 1.00 94.56 389 PHE A O 1
ATOM 3149 N N . LYS A 1 390 ? 19.479 -15.100 -2.044 1.00 94.75 390 LYS A N 1
ATOM 3150 C CA . LYS A 1 390 ? 20.512 -15.126 -3.086 1.00 94.75 390 LYS A CA 1
ATOM 3151 C C . LYS A 1 390 ? 19.937 -15.625 -4.411 1.00 94.75 390 LYS A C 1
ATOM 3153 O O . LYS A 1 390 ? 20.189 -14.992 -5.433 1.00 94.75 390 LYS A O 1
ATOM 3158 N N . LYS A 1 391 ? 19.154 -16.713 -4.399 1.00 95.94 391 LYS A N 1
ATOM 3159 C CA . LYS A 1 391 ? 18.445 -17.221 -5.587 1.00 95.94 391 LYS A CA 1
ATOM 3160 C C . LYS A 1 391 ? 17.472 -16.169 -6.124 1.00 95.94 391 LYS A C 1
ATOM 3162 O O . LYS A 1 391 ? 17.533 -15.845 -7.303 1.00 95.94 391 LYS A O 1
ATOM 3167 N N . PHE A 1 392 ? 16.653 -15.595 -5.247 1.00 95.88 392 PHE A N 1
ATOM 3168 C CA . PHE A 1 392 ? 15.657 -14.578 -5.569 1.00 95.88 392 PHE A CA 1
ATOM 3169 C C . PHE A 1 392 ? 16.282 -13.376 -6.277 1.00 95.88 392 PHE A C 1
ATOM 3171 O O . PHE A 1 392 ? 15.896 -13.052 -7.394 1.00 95.88 392 PHE A O 1
ATOM 3178 N N . ASN A 1 393 ? 17.297 -12.749 -5.673 1.00 92.12 393 ASN A N 1
ATOM 3179 C CA . ASN A 1 393 ? 17.954 -11.594 -6.285 1.00 92.12 393 ASN A CA 1
ATOM 3180 C C . ASN A 1 393 ? 18.692 -11.971 -7.573 1.00 92.12 393 ASN A C 1
ATOM 3182 O O . ASN A 1 393 ? 18.625 -11.225 -8.540 1.00 92.12 393 ASN A O 1
ATOM 3186 N N . LYS A 1 394 ? 19.370 -13.126 -7.617 1.00 93.69 394 LYS A N 1
ATOM 3187 C CA . LYS A 1 394 ? 20.077 -13.571 -8.826 1.00 93.69 394 LYS A CA 1
ATOM 3188 C C . LYS A 1 394 ? 19.127 -13.718 -10.018 1.00 93.69 394 LYS A C 1
ATOM 3190 O O . LYS A 1 394 ? 19.501 -13.335 -11.120 1.00 93.69 394 LYS A O 1
ATOM 3195 N N . LEU A 1 395 ? 17.945 -14.293 -9.798 1.00 95.25 395 LEU A N 1
ATOM 3196 C CA . LEU A 1 395 ? 16.991 -14.582 -10.867 1.00 95.25 395 LEU A CA 1
ATOM 3197 C C . LEU A 1 395 ? 16.120 -13.375 -11.228 1.00 95.25 395 LEU A C 1
ATOM 3199 O O . LEU A 1 395 ? 15.857 -13.173 -12.405 1.00 95.25 395 LEU A O 1
ATOM 3203 N N . LEU A 1 396 ? 15.706 -12.561 -10.251 1.00 94.56 396 LEU A N 1
ATOM 3204 C CA . LEU A 1 396 ? 14.705 -11.509 -10.469 1.00 94.56 396 LEU A CA 1
ATOM 3205 C C . LEU A 1 396 ? 15.267 -10.091 -10.584 1.00 94.56 396 LEU A C 1
ATOM 3207 O O . LEU A 1 396 ? 14.559 -9.202 -11.047 1.00 94.56 396 LEU A O 1
ATOM 3211 N N . ALA A 1 397 ? 16.511 -9.834 -10.161 1.00 90.56 397 ALA A N 1
ATOM 3212 C CA . ALA A 1 397 ? 17.072 -8.482 -10.175 1.00 90.56 397 ALA A CA 1
ATOM 3213 C C . ALA A 1 397 ? 17.637 -8.081 -11.550 1.00 90.56 397 ALA A C 1
ATOM 3215 O O . ALA A 1 397 ? 18.800 -7.692 -11.661 1.00 90.56 397 ALA A O 1
ATOM 3216 N N . ASN A 1 398 ? 16.827 -8.203 -12.599 1.00 87.31 398 ASN A N 1
ATOM 3217 C CA . ASN A 1 398 ? 17.170 -7.823 -13.964 1.00 87.31 398 ASN A CA 1
ATOM 3218 C C . ASN A 1 398 ? 15.899 -7.488 -14.769 1.00 87.31 398 ASN A C 1
ATOM 3220 O O . ASN A 1 398 ? 14.789 -7.847 -14.381 1.00 87.31 398 ASN A O 1
ATOM 3224 N N . VAL A 1 399 ? 16.078 -6.778 -15.886 1.00 86.75 399 VAL A N 1
ATOM 3225 C CA . VAL A 1 399 ? 14.977 -6.289 -16.734 1.00 86.75 399 VAL A CA 1
ATOM 3226 C C . VAL A 1 399 ? 14.198 -7.442 -17.379 1.00 86.75 399 VAL A C 1
ATOM 3228 O O . VAL A 1 399 ? 12.977 -7.378 -17.434 1.00 86.75 399 VAL A O 1
ATOM 3231 N N . ASP A 1 400 ? 14.876 -8.511 -17.797 1.00 90.12 400 ASP A N 1
ATOM 3232 C CA . ASP A 1 400 ? 14.263 -9.673 -18.457 1.00 90.12 400 ASP A CA 1
ATOM 3233 C C . ASP A 1 400 ? 13.251 -10.392 -17.545 1.00 90.12 400 ASP A C 1
ATOM 3235 O O . ASP A 1 400 ? 12.072 -10.510 -17.876 1.00 90.12 400 ASP A O 1
ATOM 3239 N N . ALA A 1 401 ? 13.647 -10.717 -16.314 1.00 91.62 401 ALA A N 1
ATOM 3240 C CA . ALA A 1 401 ? 12.742 -11.267 -15.305 1.00 91.62 401 ALA A CA 1
ATOM 3241 C C . ALA A 1 401 ? 11.562 -10.331 -14.989 1.00 91.62 401 ALA A C 1
ATOM 3243 O O . ALA A 1 401 ? 10.430 -10.778 -14.788 1.00 91.62 401 ALA A O 1
ATOM 3244 N N . GLY A 1 402 ? 11.813 -9.019 -14.978 1.00 93.50 402 GLY A N 1
ATOM 3245 C CA . GLY A 1 402 ? 10.768 -8.011 -14.836 1.00 93.50 402 GLY A CA 1
ATOM 3246 C C . GLY A 1 402 ? 9.750 -8.020 -15.982 1.00 93.50 402 GLY A C 1
ATOM 3247 O O . GLY A 1 402 ? 8.564 -7.814 -15.728 1.00 93.50 402 GLY A O 1
ATOM 3248 N N . CYS A 1 403 ? 10.180 -8.328 -17.211 1.00 95.62 403 CYS A N 1
ATOM 3249 C CA . CYS A 1 403 ? 9.317 -8.450 -18.389 1.00 95.62 403 CYS A CA 1
ATOM 3250 C C . CYS A 1 403 ? 8.309 -9.601 -18.239 1.00 95.62 403 CYS A C 1
ATOM 3252 O O . CYS A 1 403 ? 7.130 -9.442 -18.561 1.00 95.62 403 CYS A O 1
ATOM 3254 N N . HIS A 1 404 ? 8.733 -10.737 -17.674 1.00 97.88 404 HIS A N 1
ATOM 3255 C CA . HIS A 1 404 ? 7.833 -11.858 -17.384 1.00 97.88 404 HIS A CA 1
ATOM 3256 C C . HIS A 1 404 ? 6.762 -11.497 -16.347 1.00 97.88 404 HIS A C 1
ATOM 3258 O O . HIS A 1 404 ? 5.580 -11.763 -16.562 1.00 97.88 404 HIS A O 1
ATOM 3264 N N . ILE A 1 405 ? 7.148 -10.827 -15.255 1.00 97.94 405 ILE A N 1
ATOM 3265 C CA . ILE A 1 405 ? 6.196 -10.356 -14.234 1.00 97.94 405 ILE A CA 1
ATOM 3266 C C . ILE A 1 405 ? 5.241 -9.308 -14.825 1.00 97.94 405 ILE A C 1
ATOM 3268 O O . ILE A 1 405 ? 4.046 -9.335 -14.539 1.00 97.94 405 ILE A O 1
ATOM 3272 N N . PHE A 1 406 ? 5.749 -8.404 -15.667 1.00 97.56 406 PHE A N 1
ATOM 3273 C CA . PHE A 1 406 ? 4.960 -7.379 -16.351 1.00 97.56 406 PHE A CA 1
ATOM 3274 C C . PHE A 1 406 ? 3.844 -7.987 -17.209 1.00 97.56 406 PHE A C 1
ATOM 3276 O O . PHE A 1 406 ? 2.679 -7.632 -17.032 1.00 97.56 406 PHE A O 1
ATOM 3283 N N . HIS A 1 407 ? 4.174 -8.943 -18.083 1.00 97.94 407 HIS A N 1
ATOM 3284 C CA . HIS A 1 407 ? 3.181 -9.622 -18.920 1.00 97.94 407 HIS A CA 1
ATOM 3285 C C . HIS A 1 407 ? 2.172 -10.409 -18.084 1.00 97.94 407 HIS A C 1
ATOM 3287 O O . HIS A 1 407 ? 0.970 -10.318 -18.336 1.00 97.94 407 HIS A O 1
ATOM 3293 N N . TRP A 1 408 ? 2.636 -11.105 -17.042 1.00 97.94 408 TRP A N 1
ATOM 3294 C CA . TRP A 1 408 ? 1.754 -11.858 -16.155 1.00 97.94 408 TRP A CA 1
ATOM 3295 C C . TRP A 1 408 ? 0.740 -10.957 -15.439 1.00 97.94 408 TRP A C 1
ATOM 3297 O O . TRP A 1 408 ? -0.443 -11.286 -15.370 1.00 97.94 408 TRP A O 1
ATOM 3307 N N . LEU A 1 409 ? 1.176 -9.793 -14.944 1.00 97.94 409 LEU A N 1
ATOM 3308 C CA . LEU A 1 409 ? 0.290 -8.821 -14.300 1.00 97.94 409 LEU A CA 1
ATOM 3309 C C . LEU A 1 409 ? -0.726 -8.221 -15.277 1.00 97.94 409 LEU A C 1
ATOM 3311 O O . LEU A 1 409 ? -1.853 -7.957 -14.870 1.00 97.94 409 LEU A O 1
ATOM 3315 N N . LEU A 1 410 ? -0.360 -8.013 -16.544 1.00 96.62 410 LEU A N 1
ATOM 3316 C CA . LEU A 1 410 ? -1.264 -7.483 -17.572 1.00 96.62 410 LEU A CA 1
ATOM 3317 C C . LEU A 1 410 ? -2.286 -8.505 -18.081 1.00 96.62 410 LEU A C 1
ATOM 3319 O O . LEU A 1 410 ? -3.386 -8.117 -18.454 1.00 96.62 410 LEU A O 1
ATOM 3323 N N . GLN A 1 411 ? -1.951 -9.797 -18.075 1.00 95.38 411 GLN A N 1
ATOM 3324 C CA . GLN A 1 411 ? -2.870 -10.883 -18.453 1.00 95.38 411 GLN A CA 1
ATOM 3325 C C . GLN A 1 411 ? -3.825 -11.293 -17.322 1.00 95.38 411 GLN A C 1
ATOM 3327 O O . GLN A 1 411 ? -4.711 -12.128 -17.508 1.00 95.38 411 GLN A O 1
ATOM 3332 N N . ARG A 1 412 ? -3.634 -10.741 -16.125 1.00 95.44 412 ARG A N 1
ATOM 3333 C CA . ARG A 1 412 ? -4.409 -11.097 -14.945 1.00 95.44 412 ARG A CA 1
ATOM 3334 C C . ARG A 1 412 ? -5.809 -10.484 -15.007 1.00 95.44 412 ARG A C 1
ATOM 3336 O O . ARG A 1 412 ? -5.941 -9.276 -15.177 1.00 95.44 412 ARG A O 1
ATOM 3343 N N . ASP A 1 413 ? -6.844 -11.297 -14.805 1.00 95.94 413 ASP A N 1
ATOM 3344 C CA . ASP A 1 413 ? -8.226 -10.808 -14.763 1.00 95.94 413 ASP A CA 1
ATOM 3345 C C . ASP A 1 413 ? -8.501 -10.019 -13.474 1.00 95.94 413 ASP A C 1
ATOM 3347 O O . ASP A 1 413 ? -8.485 -10.567 -12.368 1.00 95.94 413 ASP A O 1
ATOM 3351 N N . ILE A 1 414 ? -8.751 -8.719 -13.640 1.00 96.31 414 ILE A N 1
ATOM 3352 C CA . ILE A 1 414 ? -9.132 -7.778 -12.576 1.00 96.31 414 ILE A CA 1
ATOM 3353 C C . ILE A 1 414 ? -10.449 -7.053 -12.890 1.00 96.31 414 ILE A C 1
ATOM 3355 O O . ILE A 1 414 ? -10.710 -5.966 -12.366 1.00 96.31 414 ILE A O 1
ATOM 3359 N N . SER A 1 415 ? -11.278 -7.619 -13.771 1.00 93.06 415 SER A N 1
ATOM 3360 C CA . SER A 1 415 ? -12.564 -7.032 -14.174 1.00 93.06 415 SER A CA 1
ATOM 3361 C C . SER A 1 415 ? -13.485 -6.773 -12.976 1.00 93.06 415 SER A C 1
ATOM 3363 O O . SER A 1 415 ? -14.029 -5.679 -12.849 1.00 93.06 415 SER A O 1
ATOM 3365 N N . ASN A 1 416 ? -13.558 -7.738 -12.056 1.00 91.94 416 ASN A N 1
ATOM 3366 C CA . ASN A 1 416 ? -14.355 -7.684 -10.826 1.00 91.94 416 ASN A CA 1
ATOM 3367 C C . ASN A 1 416 ? -13.547 -7.261 -9.586 1.00 91.94 416 ASN A C 1
ATOM 3369 O O . ASN A 1 416 ? -13.999 -7.454 -8.461 1.00 91.94 416 ASN A O 1
ATOM 3373 N N . PHE A 1 417 ? -12.327 -6.751 -9.765 1.00 94.50 417 PHE A N 1
ATOM 3374 C CA . PHE A 1 417 ? -11.495 -6.339 -8.640 1.00 94.50 417 PHE A CA 1
ATOM 3375 C C . PHE A 1 417 ? -11.849 -4.919 -8.197 1.00 94.50 417 PHE A C 1
ATOM 3377 O O . PHE A 1 417 ? -11.641 -3.962 -8.948 1.00 94.50 417 PHE A O 1
ATOM 3384 N N . ASP A 1 418 ? -12.330 -4.798 -6.961 1.00 90.62 418 ASP A N 1
ATOM 3385 C CA . ASP A 1 418 ? -12.487 -3.526 -6.266 1.00 90.62 418 ASP A CA 1
ATOM 3386 C C . ASP A 1 418 ? -11.328 -3.337 -5.280 1.00 90.62 418 ASP A C 1
ATOM 3388 O O . ASP A 1 418 ? -11.135 -4.120 -4.350 1.00 90.62 418 ASP A O 1
ATOM 3392 N N . THR A 1 419 ? -10.542 -2.279 -5.477 1.00 88.88 419 THR A N 1
ATOM 3393 C CA . THR A 1 419 ? -9.437 -1.945 -4.578 1.00 88.88 419 THR A CA 1
ATOM 3394 C C . THR A 1 419 ? -9.917 -1.507 -3.197 1.00 88.88 419 THR A C 1
ATOM 3396 O O . THR A 1 419 ? -9.106 -1.516 -2.277 1.00 88.88 419 THR A O 1
ATOM 3399 N N . ALA A 1 420 ? -11.181 -1.109 -3.029 1.00 87.25 420 ALA A N 1
ATOM 3400 C CA . ALA A 1 420 ? -11.764 -0.729 -1.743 1.00 87.25 420 ALA A CA 1
ATOM 3401 C C . ALA A 1 420 ? -12.298 -1.926 -0.935 1.00 87.25 420 ALA A C 1
ATOM 3403 O O . ALA A 1 420 ? -12.532 -1.781 0.271 1.00 87.25 420 ALA A O 1
ATOM 3404 N N . ASP A 1 421 ? -12.454 -3.097 -1.563 1.00 88.69 421 ASP A N 1
ATOM 3405 C CA . ASP A 1 421 ? -12.874 -4.336 -0.906 1.00 88.69 421 ASP A CA 1
ATOM 3406 C C . ASP A 1 421 ? -11.685 -4.984 -0.182 1.00 88.69 421 ASP A C 1
ATOM 3408 O O . ASP A 1 421 ? -10.991 -5.868 -0.687 1.00 88.69 421 ASP A O 1
ATOM 3412 N N . LEU A 1 422 ? -11.368 -4.432 0.991 1.00 88.31 422 LEU A N 1
ATOM 3413 C CA . LEU A 1 422 ? -10.219 -4.850 1.783 1.00 88.31 422 LEU A CA 1
ATOM 3414 C C . LEU A 1 422 ? -10.517 -6.130 2.577 1.00 88.31 422 LEU A C 1
ATOM 3416 O O . LEU A 1 422 ? -11.407 -6.095 3.434 1.00 88.31 422 LEU A O 1
ATOM 3420 N N . PRO A 1 423 ? -9.692 -7.187 2.436 1.00 88.00 423 PRO A N 1
ATOM 3421 C CA . PRO A 1 423 ? -9.764 -8.347 3.313 1.00 88.00 423 PRO A CA 1
ATOM 3422 C C . PRO A 1 423 ? -9.631 -7.942 4.784 1.00 88.00 423 PRO A C 1
ATOM 3424 O O . PRO A 1 423 ? -8.833 -7.062 5.144 1.00 88.00 423 PRO A O 1
ATOM 3427 N N . LYS A 1 424 ? -10.400 -8.598 5.657 1.00 83.38 424 LYS A N 1
ATOM 3428 C CA . LYS A 1 424 ? -10.258 -8.427 7.107 1.00 83.38 424 LYS A CA 1
ATOM 3429 C C . LYS A 1 424 ? -8.965 -9.098 7.564 1.00 83.38 424 LYS A C 1
ATOM 3431 O O . LYS A 1 424 ? -8.651 -10.205 7.144 1.00 83.38 424 LYS A O 1
ATOM 3436 N N . THR A 1 425 ? -8.211 -8.428 8.432 1.00 85.38 425 THR A N 1
ATOM 3437 C CA . THR A 1 425 ? -6.950 -8.961 8.962 1.00 85.38 425 THR A CA 1
ATOM 3438 C C . THR A 1 425 ? -6.915 -8.836 10.475 1.00 85.38 425 THR A C 1
ATOM 3440 O O . THR A 1 425 ? -7.345 -7.816 11.025 1.00 85.38 425 THR A O 1
ATOM 3443 N N . SER A 1 426 ? -6.362 -9.845 11.147 1.00 83.88 426 SER A N 1
ATOM 3444 C CA . SER A 1 426 ? -6.145 -9.846 12.599 1.00 83.88 426 SER A CA 1
ATOM 3445 C C . SER A 1 426 ? -5.376 -8.599 13.047 1.00 83.88 426 SER A C 1
ATOM 3447 O O . SER A 1 426 ? -5.810 -7.881 13.946 1.00 83.88 426 SER A O 1
ATOM 3449 N N . TYR A 1 427 ? -4.319 -8.227 12.319 1.00 82.88 427 TYR A N 1
ATOM 3450 C CA . TYR A 1 427 ? -3.547 -7.017 12.612 1.00 82.88 427 TYR A CA 1
ATOM 3451 C C . TYR A 1 427 ? -4.370 -5.717 12.504 1.00 82.88 427 TYR A C 1
ATOM 3453 O O . TYR A 1 427 ? -4.179 -4.792 13.299 1.00 82.88 427 TYR A O 1
ATOM 3461 N N . LYS A 1 428 ? -5.321 -5.615 11.561 1.00 82.12 428 LYS A N 1
ATOM 3462 C CA . LYS A 1 428 ? -6.234 -4.459 11.483 1.00 82.12 428 LYS A CA 1
ATOM 3463 C C . LYS A 1 428 ? -7.178 -4.409 12.684 1.00 82.12 428 LYS A C 1
ATOM 3465 O O . LYS A 1 428 ? -7.407 -3.316 13.210 1.00 82.12 428 LYS A O 1
ATOM 3470 N N . LYS A 1 429 ? -7.686 -5.560 13.130 1.00 83.00 429 LYS A N 1
ATOM 3471 C CA . LYS A 1 429 ? -8.533 -5.658 14.328 1.00 83.00 429 LYS A CA 1
ATOM 3472 C C . LYS A 1 429 ? -7.760 -5.255 15.584 1.00 83.00 429 LYS A C 1
ATOM 3474 O O . LYS A 1 429 ? -8.212 -4.372 16.307 1.00 83.00 429 LYS A O 1
ATOM 3479 N N . GLU A 1 430 ? -6.536 -5.756 15.767 1.00 81.38 430 GLU A N 1
ATOM 3480 C CA . GLU A 1 430 ? -5.660 -5.348 16.876 1.00 81.38 430 GLU A CA 1
ATOM 3481 C C . GLU A 1 430 ? -5.391 -3.840 16.897 1.00 81.38 430 GLU A C 1
ATOM 3483 O O . GLU A 1 430 ? -5.450 -3.195 17.946 1.00 81.38 430 GLU A O 1
ATOM 3488 N N . LEU A 1 431 ? -5.055 -3.255 15.743 1.00 77.25 431 LEU A N 1
ATOM 3489 C CA . LEU A 1 431 ? -4.817 -1.816 15.645 1.00 77.25 431 LEU A CA 1
ATOM 3490 C C . LEU A 1 431 ? -6.075 -1.023 15.997 1.00 77.25 431 LEU A C 1
ATOM 3492 O O . LEU A 1 431 ? -5.979 -0.025 16.712 1.00 77.25 431 LEU A O 1
ATOM 3496 N N . SER A 1 432 ? -7.236 -1.482 15.532 1.00 80.44 432 SER A N 1
ATOM 3497 C CA . SER A 1 432 ? -8.528 -0.871 15.844 1.00 80.44 432 SER A CA 1
ATOM 3498 C C . SER A 1 432 ? -8.823 -0.963 17.345 1.00 80.44 432 SER A C 1
ATOM 3500 O O . SER A 1 432 ? -9.178 0.043 17.953 1.00 80.44 432 SER A O 1
ATOM 3502 N N . ALA A 1 433 ? -8.566 -2.114 17.974 1.00 80.69 433 ALA A N 1
ATOM 3503 C CA . ALA A 1 433 ? -8.728 -2.328 19.413 1.00 80.69 433 ALA A CA 1
ATOM 3504 C C . ALA A 1 433 ? -7.778 -1.463 20.260 1.00 80.69 433 ALA A C 1
ATOM 3506 O O . ALA A 1 433 ? -8.143 -0.987 21.331 1.00 80.69 433 ALA A O 1
ATOM 3507 N N . ARG A 1 434 ? -6.555 -1.198 19.783 1.00 78.06 434 ARG A N 1
ATOM 3508 C CA . ARG A 1 434 ? -5.605 -0.313 20.483 1.00 78.06 434 ARG A CA 1
ATOM 3509 C C . ARG A 1 434 ? -5.969 1.169 20.360 1.00 78.06 434 ARG A C 1
ATOM 3511 O O . ARG A 1 434 ? -5.683 1.940 21.275 1.00 78.06 434 ARG A O 1
ATOM 3518 N N . GLN A 1 435 ? -6.551 1.574 19.231 1.00 76.00 435 GLN A N 1
ATOM 3519 C CA . GLN A 1 435 ? -6.840 2.978 18.907 1.00 76.00 435 GLN A CA 1
ATOM 3520 C C . GLN A 1 435 ? -8.253 3.431 19.290 1.00 76.00 435 GLN A C 1
ATOM 3522 O O . GLN A 1 435 ? -8.528 4.630 19.249 1.00 76.00 435 GLN A O 1
ATOM 3527 N N . THR A 1 436 ? -9.139 2.494 19.630 1.00 82.38 436 THR A N 1
ATOM 3528 C CA . THR A 1 436 ? -10.525 2.792 19.995 1.00 82.38 436 THR A CA 1
ATOM 3529 C C . THR A 1 436 ? -10.639 3.519 21.339 1.00 82.38 436 THR A C 1
ATOM 3531 O O . THR A 1 436 ? -9.673 3.660 22.097 1.00 82.38 436 THR A O 1
ATOM 3534 N N . ASP A 1 437 ? -11.843 4.003 21.623 1.00 89.06 437 ASP A N 1
ATOM 3535 C CA . ASP A 1 437 ? -12.162 4.722 22.848 1.00 89.06 437 ASP A CA 1
ATOM 3536 C C . ASP A 1 437 ? -11.993 3.836 24.095 1.00 89.06 437 ASP A C 1
ATOM 3538 O O . ASP A 1 437 ? -12.211 2.623 24.058 1.00 89.06 437 ASP A O 1
ATOM 3542 N N . SER A 1 438 ? -11.645 4.454 25.226 1.00 90.75 438 SER A N 1
ATOM 3543 C CA . SER A 1 438 ? -11.560 3.794 26.534 1.00 90.75 438 SER A CA 1
ATOM 3544 C C . SER A 1 438 ? -12.810 2.980 26.896 1.00 90.75 438 SER A C 1
ATOM 3546 O O . SER A 1 438 ? -12.686 1.939 27.540 1.00 90.75 438 SER A O 1
ATOM 3548 N N . VAL A 1 439 ? -14.003 3.407 26.459 1.00 92.50 439 VAL A N 1
ATOM 3549 C CA . VAL A 1 439 ? -15.253 2.658 26.664 1.00 92.50 439 VAL A CA 1
ATOM 3550 C C . VAL A 1 439 ? -15.226 1.327 25.917 1.00 92.50 439 VAL A C 1
ATOM 3552 O O . VAL A 1 439 ? -15.575 0.299 26.489 1.00 92.50 439 VAL A O 1
ATOM 3555 N N . VAL A 1 440 ? -14.771 1.321 24.664 1.00 90.69 440 VAL A N 1
ATOM 3556 C CA . VAL A 1 440 ? -14.690 0.098 23.852 1.00 90.69 440 VAL A CA 1
ATOM 3557 C C . VAL A 1 440 ? -13.576 -0.814 24.364 1.00 90.69 440 VAL A C 1
ATOM 3559 O O . VAL A 1 440 ? -13.779 -2.018 24.475 1.00 90.69 440 VAL A O 1
ATOM 3562 N N . LYS A 1 441 ? -12.431 -0.259 24.786 1.00 90.06 441 LYS A N 1
ATOM 3563 C CA . LYS A 1 441 ? -11.372 -1.041 25.455 1.00 90.06 441 LYS A CA 1
ATOM 3564 C C . LYS A 1 441 ? -11.878 -1.739 26.719 1.00 90.06 441 LYS A C 1
ATOM 3566 O O . LYS A 1 441 ? -11.526 -2.889 26.965 1.00 90.06 441 LYS A O 1
ATOM 3571 N N . TRP A 1 442 ? -12.712 -1.062 27.507 1.00 92.44 442 TRP A N 1
ATOM 3572 C CA . TRP A 1 442 ? -13.347 -1.658 28.680 1.00 92.44 442 TRP A CA 1
ATOM 3573 C C . TRP A 1 442 ? -14.298 -2.804 28.305 1.00 92.44 442 TRP A C 1
ATOM 3575 O O . TRP A 1 442 ? -14.295 -3.836 28.976 1.00 92.44 442 TRP A O 1
ATOM 3585 N N . LEU A 1 443 ? -15.066 -2.672 27.218 1.00 91.62 443 LEU A N 1
ATOM 3586 C CA . LEU A 1 443 ? -15.908 -3.764 26.717 1.00 91.62 443 LEU A CA 1
ATOM 3587 C C . LEU A 1 443 ? -15.085 -4.966 26.230 1.00 91.62 443 LEU A C 1
ATOM 3589 O O . LEU A 1 443 ? -15.455 -6.106 26.496 1.00 91.62 443 LEU A O 1
ATOM 3593 N N . LEU A 1 444 ? -13.943 -4.730 25.581 1.00 90.06 444 LEU A N 1
ATOM 3594 C CA . LEU A 1 444 ? -13.016 -5.798 25.191 1.00 90.06 444 LEU A CA 1
ATOM 3595 C C . LEU A 1 444 ? -12.402 -6.492 26.411 1.00 90.06 444 LEU A C 1
ATOM 3597 O O . LEU A 1 444 ? -12.296 -7.713 26.437 1.00 90.06 444 LEU A O 1
ATOM 3601 N N . PHE A 1 445 ? -12.064 -5.736 27.459 1.00 89.88 445 PHE A N 1
ATOM 3602 C CA . PHE A 1 445 ? -11.642 -6.318 28.734 1.00 89.88 445 PHE A CA 1
ATOM 3603 C C . PHE A 1 445 ? -12.742 -7.199 29.342 1.00 89.88 445 PHE A C 1
ATOM 3605 O O . PHE A 1 445 ? -12.461 -8.296 29.817 1.00 89.88 445 PHE A O 1
ATOM 3612 N N . LYS A 1 446 ? -14.003 -6.750 29.300 1.00 88.12 446 LYS A N 1
ATOM 3613 C CA . LYS A 1 446 ? -15.150 -7.559 29.734 1.00 88.12 446 LYS A CA 1
ATOM 3614 C C . LYS A 1 446 ? -15.287 -8.848 28.930 1.00 88.12 446 LYS A C 1
ATOM 3616 O O . LYS A 1 446 ? -15.533 -9.887 29.530 1.00 88.12 446 LYS A O 1
ATOM 3621 N N . TYR A 1 447 ? -15.104 -8.780 27.615 1.00 88.12 447 TYR A N 1
ATOM 3622 C CA . TYR A 1 447 ? -15.121 -9.952 26.747 1.00 88.12 447 TYR A CA 1
ATOM 3623 C C . TYR A 1 447 ? -14.055 -10.982 27.152 1.00 88.12 447 TYR A C 1
ATOM 3625 O O . TYR A 1 447 ? -14.395 -12.142 27.365 1.00 88.12 447 TYR A O 1
ATOM 3633 N N . GLU A 1 448 ? -12.804 -10.561 27.361 1.00 85.81 448 GLU A N 1
ATOM 3634 C CA . GLU A 1 448 ? -11.731 -11.470 27.800 1.00 85.81 448 GLU A CA 1
ATOM 3635 C C . GLU A 1 448 ? -12.026 -12.099 29.173 1.00 85.81 448 GLU A C 1
ATOM 3637 O O . GLU A 1 448 ? -11.795 -13.286 29.367 1.00 85.81 448 GLU A O 1
ATOM 3642 N N . MET A 1 449 ? -12.619 -11.352 30.112 1.00 84.31 449 MET A N 1
ATOM 3643 C CA . MET A 1 449 ? -13.019 -11.906 31.418 1.00 84.31 449 MET A CA 1
ATOM 3644 C C . MET A 1 449 ? -14.134 -12.955 31.323 1.00 84.31 449 MET A C 1
ATOM 3646 O O . MET A 1 449 ? -14.216 -13.829 32.182 1.00 84.31 449 MET A O 1
ATOM 3650 N N . LEU A 1 450 ? -14.992 -12.875 30.304 1.00 81.62 450 LEU A N 1
ATOM 3651 C CA . LEU A 1 450 ? -16.041 -13.868 30.052 1.00 81.62 450 LEU A CA 1
ATOM 3652 C C . LEU A 1 450 ? -15.530 -15.066 29.240 1.00 81.62 450 LEU A C 1
ATOM 3654 O O . LEU A 1 450 ? -16.139 -16.131 29.274 1.00 81.62 450 LEU A O 1
ATOM 3658 N N . LYS A 1 451 ? -14.411 -14.917 28.523 1.00 72.94 451 LYS A N 1
ATOM 3659 C CA . LYS A 1 451 ? -13.817 -15.973 27.694 1.00 72.94 451 LYS A CA 1
ATOM 3660 C C . LYS A 1 451 ? -13.320 -17.162 28.520 1.00 72.94 451 LYS A C 1
ATOM 3662 O O . LYS A 1 451 ? -13.462 -18.296 28.069 1.00 72.94 451 LYS A O 1
ATOM 3667 N N . ASP A 1 452 ? -12.793 -16.897 29.714 1.00 65.31 452 ASP A N 1
ATOM 3668 C CA . ASP A 1 452 ? -12.240 -17.910 30.626 1.00 65.31 452 ASP A CA 1
ATOM 3669 C C . ASP A 1 452 ? -13.315 -18.641 31.460 1.00 65.31 452 ASP A C 1
ATOM 3671 O O . ASP A 1 452 ? -13.010 -19.612 32.153 1.00 65.31 452 ASP A O 1
ATOM 3675 N N . ASN A 1 453 ? -14.581 -18.212 31.384 1.00 64.31 453 ASN A N 1
ATOM 3676 C CA . ASN A 1 453 ? -15.708 -18.843 32.070 1.00 64.31 453 ASN A CA 1
ATOM 3677 C C . ASN A 1 453 ? -16.512 -19.717 31.091 1.00 64.31 453 ASN A C 1
ATOM 3679 O O . ASN A 1 453 ? -17.474 -19.262 30.476 1.00 64.31 453 ASN A O 1
ATOM 3683 N N . GLU A 1 454 ? -16.171 -21.007 30.993 1.00 54.41 454 GLU A N 1
ATOM 3684 C CA . GLU A 1 454 ? -16.855 -22.006 30.139 1.00 54.41 454 GLU A CA 1
ATOM 3685 C C . GLU A 1 454 ? -18.351 -22.240 30.481 1.00 54.41 454 GLU A C 1
ATOM 3687 O O . GLU A 1 454 ? -19.027 -23.028 29.817 1.00 54.41 454 GLU A O 1
ATOM 3692 N N . HIS A 1 455 ? -18.894 -21.579 31.511 1.00 52.84 455 HIS A N 1
ATOM 3693 C CA . HIS A 1 455 ? -20.224 -21.853 32.067 1.00 52.84 455 HIS A CA 1
ATOM 3694 C C . HIS A 1 455 ? -21.228 -20.686 32.050 1.00 52.84 455 HIS A C 1
ATOM 3696 O O . HIS A 1 455 ? -22.354 -20.880 32.507 1.00 52.84 455 HIS A O 1
ATOM 3702 N N . GLU A 1 456 ? -20.904 -19.514 31.493 1.00 56.34 456 GLU A N 1
ATOM 3703 C CA . GLU A 1 456 ? -21.816 -18.355 31.508 1.00 56.34 456 GLU A CA 1
ATOM 3704 C C . GLU A 1 456 ? -21.951 -17.664 30.139 1.00 56.34 456 GLU A C 1
ATOM 3706 O O . GLU A 1 456 ? -21.505 -16.541 29.931 1.00 56.34 456 GLU A O 1
ATOM 3711 N N . ASP A 1 457 ? -22.688 -18.296 29.222 1.00 61.28 457 ASP A N 1
ATOM 3712 C CA . ASP A 1 457 ? -23.378 -17.575 28.132 1.00 61.28 457 ASP A CA 1
ATOM 3713 C C . ASP A 1 457 ? -24.721 -16.975 28.600 1.00 61.28 457 ASP A C 1
ATOM 3715 O O . ASP A 1 457 ? -25.551 -16.545 27.794 1.00 61.28 457 ASP A O 1
ATOM 3719 N N . ALA A 1 458 ? -24.968 -16.956 29.916 1.00 67.94 458 ALA A N 1
ATOM 3720 C CA . ALA A 1 458 ? -26.173 -16.381 30.486 1.00 67.94 458 ALA A CA 1
ATOM 3721 C C . ALA A 1 458 ? -26.241 -14.883 30.157 1.00 67.94 458 ALA A C 1
ATOM 3723 O O . ALA A 1 458 ? -25.320 -14.118 30.434 1.00 67.94 458 ALA A O 1
ATOM 3724 N N . GLU A 1 459 ? -27.349 -14.467 29.547 1.00 74.81 459 GLU A N 1
ATOM 3725 C CA . GLU A 1 459 ? -27.594 -13.065 29.239 1.00 74.81 459 GLU A CA 1
ATOM 3726 C C . GLU A 1 459 ? -27.862 -12.301 30.542 1.00 74.81 459 GLU A C 1
ATOM 3728 O O . GLU A 1 459 ? -28.928 -12.416 31.155 1.00 74.81 459 GLU A O 1
ATOM 3733 N N . GLU A 1 460 ? -26.881 -11.519 30.981 1.00 80.94 460 GLU A N 1
ATOM 3734 C CA . GLU A 1 460 ? -27.024 -10.618 32.114 1.00 80.94 460 GLU A CA 1
ATOM 3735 C C . GLU A 1 460 ? -27.586 -9.273 31.654 1.00 80.94 460 GLU A C 1
ATOM 3737 O O . GLU A 1 460 ? -27.367 -8.819 30.529 1.00 80.94 460 GLU A O 1
ATOM 3742 N N . PHE A 1 461 ? -28.294 -8.586 32.549 1.00 84.31 461 PHE A N 1
ATOM 3743 C CA . PHE A 1 461 ? -28.754 -7.225 32.305 1.00 84.31 461 PHE A CA 1
ATOM 3744 C C . PHE A 1 461 ? -28.311 -6.307 33.435 1.00 84.31 461 PHE A C 1
ATOM 3746 O O . PHE A 1 461 ? -28.300 -6.688 34.604 1.00 84.31 461 PHE A O 1
ATOM 3753 N N . MET A 1 462 ? -27.977 -5.064 33.101 1.00 84.19 462 MET A N 1
ATOM 3754 C CA . MET A 1 462 ? -27.505 -4.100 34.092 1.00 84.19 462 MET A CA 1
ATOM 3755 C C . MET A 1 462 ? -27.812 -2.666 33.647 1.00 84.19 462 MET A C 1
ATOM 3757 O O . MET A 1 462 ? -27.977 -2.371 32.457 1.00 84.19 462 MET A O 1
ATOM 3761 N N . LEU A 1 463 ? -27.997 -1.764 34.608 1.00 89.31 463 LEU A N 1
ATOM 3762 C CA . LEU A 1 463 ? -28.401 -0.384 34.350 1.00 89.31 463 LEU A CA 1
ATOM 3763 C C . LEU A 1 463 ? -27.200 0.477 33.942 1.00 89.31 463 LEU A C 1
ATOM 3765 O O . LEU A 1 463 ? -26.069 0.260 34.372 1.00 89.31 463 LEU A O 1
ATOM 3769 N N . SER A 1 464 ? -27.449 1.527 33.154 1.00 89.00 464 SER A N 1
ATOM 3770 C CA . SER A 1 464 ? -26.387 2.430 32.686 1.00 89.00 464 SER A CA 1
ATOM 3771 C C . SER A 1 464 ? -25.509 3.028 33.802 1.00 89.00 464 SER A C 1
ATOM 3773 O O . SER A 1 464 ? -24.301 3.114 33.590 1.00 89.00 464 SER A O 1
ATOM 3775 N N . PRO A 1 465 ? -26.041 3.427 34.980 1.00 92.00 465 PRO A N 1
ATOM 3776 C CA . PRO A 1 465 ? -25.203 3.910 36.081 1.00 92.00 465 PRO A CA 1
ATOM 3777 C C . PRO A 1 465 ? -24.254 2.844 36.646 1.00 92.00 465 PRO A C 1
ATOM 3779 O O . PRO A 1 465 ? -23.120 3.164 36.986 1.00 92.00 465 PRO A O 1
ATOM 3782 N N . GLU A 1 466 ? -24.695 1.586 36.709 1.00 90.56 466 GLU A N 1
ATOM 3783 C CA . GLU A 1 466 ? -23.901 0.456 37.210 1.00 90.56 466 GLU A CA 1
ATOM 3784 C C . GLU A 1 466 ? -22.768 0.122 36.228 1.00 90.56 466 GLU A C 1
ATOM 3786 O O . GLU A 1 466 ? -21.610 0.004 36.632 1.00 90.56 466 GLU A O 1
ATOM 3791 N N . TRP A 1 467 ? -23.071 0.086 34.923 1.00 90.81 467 TRP A N 1
ATOM 3792 C CA . TRP A 1 467 ? -22.065 -0.062 33.860 1.00 90.81 467 TRP A CA 1
ATOM 3793 C C . TRP A 1 467 ? -21.013 1.036 33.913 1.00 90.81 467 TRP A C 1
ATOM 3795 O O . TRP A 1 467 ? -19.814 0.768 33.879 1.00 90.81 467 TRP A O 1
ATOM 3805 N N . TYR A 1 468 ? -21.465 2.280 34.032 1.00 94.25 468 TYR A N 1
ATOM 3806 C CA . TYR A 1 468 ? -20.571 3.421 34.114 1.00 94.25 468 TYR A CA 1
ATOM 3807 C C . TYR A 1 468 ? -19.661 3.355 35.342 1.00 94.25 468 TYR A C 1
ATOM 3809 O O . TYR A 1 468 ? -18.480 3.681 35.243 1.00 94.25 468 TYR A O 1
ATOM 3817 N N . GLN A 1 469 ? -20.179 2.909 36.489 1.00 94.25 469 GLN A N 1
ATOM 3818 C CA . GLN A 1 469 ? -19.368 2.735 37.689 1.00 94.25 469 GLN A CA 1
ATOM 3819 C C . GLN A 1 469 ? -18.284 1.668 37.484 1.00 94.25 469 GLN A C 1
ATOM 3821 O O . GLN A 1 469 ? -17.139 1.897 37.869 1.00 94.25 469 GLN A O 1
ATOM 3826 N N . GLN A 1 470 ? -18.607 0.540 36.843 1.00 92.56 470 GLN A N 1
ATOM 3827 C CA . GLN A 1 470 ? -17.614 -0.488 36.513 1.00 92.56 470 GLN A CA 1
ATOM 3828 C C . GLN A 1 470 ? -16.555 0.021 35.528 1.00 92.56 470 GLN A C 1
ATOM 3830 O O . GLN A 1 470 ? -15.368 -0.199 35.758 1.00 92.56 470 GLN A O 1
ATOM 3835 N N . TYR A 1 471 ? -16.961 0.749 34.486 1.00 93.94 471 TYR A N 1
ATOM 3836 C CA . TYR A 1 471 ? -16.051 1.422 33.556 1.00 93.94 471 TYR A CA 1
ATOM 3837 C C . TYR A 1 471 ? -15.123 2.409 34.282 1.00 93.94 471 TYR A C 1
ATOM 3839 O O . TYR A 1 471 ? -13.906 2.341 34.137 1.00 93.94 471 TYR A O 1
ATOM 3847 N N . ALA A 1 472 ? -15.672 3.286 35.126 1.00 93.31 472 ALA A N 1
ATOM 3848 C CA . ALA A 1 472 ? -14.898 4.290 35.854 1.00 93.31 472 ALA A CA 1
ATOM 3849 C C . ALA A 1 472 ? -13.929 3.671 36.876 1.00 93.31 472 ALA A C 1
ATOM 3851 O O . ALA A 1 472 ? -12.870 4.236 37.152 1.00 93.31 472 ALA A O 1
ATOM 3852 N N . THR A 1 473 ? -14.281 2.527 37.465 1.00 93.25 473 THR A N 1
ATOM 3853 C CA . THR A 1 473 ? -13.374 1.739 38.311 1.00 93.25 473 THR A CA 1
ATOM 3854 C C . THR A 1 473 ? -12.279 1.093 37.469 1.00 93.25 473 THR A C 1
ATOM 3856 O O . THR A 1 473 ? -11.106 1.292 37.760 1.00 93.25 473 THR A O 1
ATOM 3859 N N . TRP A 1 474 ? -12.629 0.440 36.359 1.00 94.31 474 TRP A N 1
ATOM 3860 C CA . TRP A 1 474 ? -11.644 -0.144 35.450 1.00 94.31 474 TRP A CA 1
ATOM 3861 C C . TRP A 1 474 ? -10.648 0.893 34.918 1.00 94.31 474 TRP A C 1
ATOM 3863 O O . TRP A 1 474 ? -9.452 0.626 34.927 1.00 94.31 474 TRP A O 1
ATOM 3873 N N . CYS A 1 475 ? -11.092 2.094 34.531 1.00 92.00 475 CYS A N 1
ATOM 3874 C CA . CYS A 1 475 ? -10.192 3.161 34.080 1.00 92.00 475 CYS A CA 1
ATOM 3875 C C . CYS A 1 475 ? -9.141 3.541 35.131 1.00 92.00 475 CYS A C 1
ATOM 3877 O O . CYS A 1 475 ? -8.006 3.838 34.759 1.00 92.00 475 CYS A O 1
ATOM 3879 N N . ARG A 1 476 ? -9.520 3.540 36.417 1.00 88.56 476 ARG A N 1
ATOM 3880 C CA . ARG A 1 476 ? -8.636 3.886 37.540 1.00 88.56 476 ARG A CA 1
ATOM 3881 C C . ARG A 1 476 ? -7.685 2.752 37.900 1.00 88.56 476 ARG A C 1
ATOM 3883 O O . ARG A 1 476 ? -6.513 3.015 38.149 1.00 88.56 476 ARG A O 1
ATOM 3890 N N . ASP A 1 477 ? -8.192 1.525 37.906 1.00 87.81 477 ASP A N 1
ATOM 3891 C CA . ASP A 1 477 ? -7.501 0.396 38.531 1.00 87.81 477 ASP A CA 1
ATOM 3892 C C . ASP A 1 477 ? -6.715 -0.453 37.519 1.00 87.81 477 ASP A C 1
ATOM 3894 O O . ASP A 1 477 ? -5.716 -1.069 37.879 1.00 87.81 477 ASP A O 1
ATOM 3898 N N . VAL A 1 478 ? -7.150 -0.489 36.253 1.00 85.62 478 VAL A N 1
ATOM 3899 C CA . VAL A 1 478 ? -6.620 -1.404 35.222 1.00 85.62 478 VAL A CA 1
ATOM 3900 C C . VAL A 1 478 ? -6.252 -0.672 33.930 1.00 85.62 478 VAL A C 1
ATOM 3902 O O . VAL A 1 478 ? -5.160 -0.856 33.402 1.00 85.62 478 VAL A O 1
ATOM 3905 N N . GLY A 1 479 ? -7.154 0.159 33.406 1.00 77.81 479 GLY A N 1
ATOM 3906 C CA . GLY A 1 479 ? -7.036 0.767 32.078 1.00 77.81 479 GLY A CA 1
ATOM 3907 C C . GLY A 1 479 ? -5.980 1.871 31.966 1.00 77.81 479 GLY A C 1
ATOM 3908 O O . GLY A 1 479 ? -5.555 2.184 30.857 1.00 77.81 479 GLY A O 1
ATOM 3909 N N . GLY A 1 480 ? -5.550 2.465 33.087 1.00 77.75 480 GLY A N 1
ATOM 3910 C CA . GLY A 1 480 ? -4.532 3.524 33.105 1.00 77.75 480 GLY A CA 1
ATOM 3911 C C . GLY A 1 480 ? -4.953 4.808 32.376 1.00 77.75 480 GLY A C 1
ATOM 3912 O O . GLY A 1 480 ? -4.103 5.563 31.903 1.00 77.75 480 GLY A O 1
ATOM 3913 N N . GLU A 1 481 ? -6.259 5.053 32.249 1.00 79.44 481 GLU A N 1
ATOM 3914 C CA . GLU A 1 481 ? -6.801 6.171 31.476 1.00 79.44 481 GLU A CA 1
ATOM 3915 C C . GLU A 1 481 ? -6.774 7.461 32.314 1.00 79.44 481 GLU A C 1
ATOM 3917 O O . GLU A 1 481 ? -7.389 7.557 33.376 1.00 79.44 481 GLU A O 1
ATOM 3922 N N . SER A 1 482 ? -6.075 8.491 31.826 1.00 73.44 482 SER A N 1
ATOM 3923 C CA . SER A 1 482 ? -5.893 9.762 32.553 1.00 73.44 482 SER A CA 1
ATOM 3924 C C . SER A 1 482 ? -7.150 10.636 32.600 1.00 73.44 482 SER A C 1
ATOM 3926 O O . SER A 1 482 ? -7.255 11.540 33.432 1.00 73.44 482 SER A O 1
ATOM 3928 N N . LYS A 1 483 ? -8.113 10.382 31.708 1.00 83.94 483 LYS A N 1
ATOM 3929 C CA . LYS A 1 483 ? -9.368 11.125 31.611 1.00 83.94 483 LYS A CA 1
ATOM 3930 C C . LYS A 1 483 ? -10.533 10.161 31.433 1.00 83.94 483 LYS A C 1
ATOM 3932 O O . LYS A 1 483 ? -10.671 9.537 30.390 1.00 83.94 483 LYS A O 1
ATOM 3937 N N . ILE A 1 484 ? -11.396 10.102 32.442 1.00 92.06 484 ILE A N 1
ATOM 3938 C CA . ILE A 1 484 ? -12.609 9.281 32.432 1.00 92.06 484 ILE A CA 1
ATOM 3939 C C . ILE A 1 484 ? -13.733 10.075 31.758 1.00 92.06 484 ILE A C 1
ATOM 3941 O O . ILE A 1 484 ? -13.938 11.256 32.063 1.00 92.06 484 ILE A 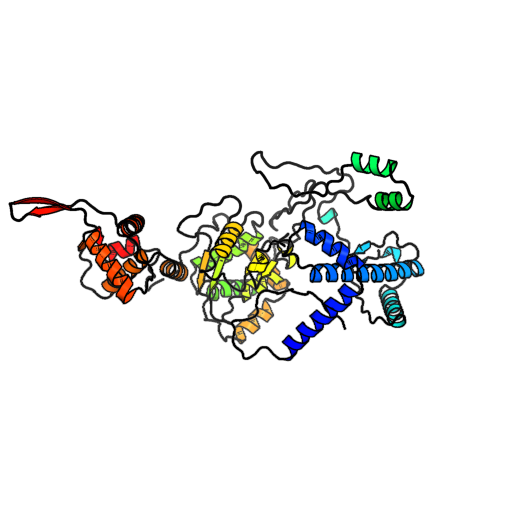O 1
ATOM 3945 N N . HIS A 1 485 ? -14.454 9.451 30.827 1.00 93.69 485 HIS A N 1
ATOM 3946 C CA . HIS A 1 485 ? -15.613 10.079 30.190 1.00 93.69 485 HIS A CA 1
ATOM 3947 C C . HIS A 1 485 ? -16.743 10.324 31.193 1.00 93.69 485 HIS A C 1
ATOM 3949 O O . HIS A 1 485 ? -16.864 9.621 32.187 1.00 93.69 485 HIS A O 1
ATOM 3955 N N . SER A 1 486 ? -17.602 11.312 30.928 1.00 95.19 486 SER A N 1
ATOM 3956 C CA . SER A 1 486 ? -18.832 11.482 31.707 1.00 95.19 486 SER A CA 1
ATOM 3957 C C . SER A 1 486 ? -19.850 10.395 31.354 1.00 95.19 486 SER A C 1
ATOM 3959 O O . SER A 1 486 ? -19.815 9.838 30.256 1.00 95.19 486 SER A O 1
ATOM 3961 N N . LEU A 1 487 ? -20.822 10.149 32.239 1.00 93.50 487 LEU A N 1
ATOM 3962 C CA . LEU A 1 487 ? -21.904 9.184 32.002 1.00 93.50 487 LEU A CA 1
ATOM 3963 C C . LEU A 1 487 ? -22.647 9.424 30.673 1.00 93.50 487 LEU A C 1
ATOM 3965 O O . LEU A 1 487 ? -23.037 8.475 29.996 1.00 93.50 487 LEU A O 1
ATOM 3969 N N . ALA A 1 488 ? -22.842 10.686 30.283 1.00 93.88 488 ALA A N 1
ATOM 3970 C CA . ALA A 1 488 ? -23.502 11.030 29.025 1.00 93.88 488 ALA A CA 1
ATOM 3971 C C . ALA A 1 488 ? -22.670 10.603 27.803 1.00 93.88 488 ALA A C 1
ATOM 3973 O O . ALA A 1 488 ? -23.204 9.990 26.880 1.00 93.88 488 ALA A O 1
ATOM 3974 N N . VAL A 1 489 ? -21.361 10.877 27.823 1.00 93.19 489 VAL A N 1
ATOM 3975 C CA . VAL A 1 489 ? -20.440 10.500 26.739 1.00 93.19 489 VAL A CA 1
ATOM 3976 C C . VAL A 1 489 ? -20.286 8.981 26.671 1.00 93.19 489 VAL A C 1
ATOM 3978 O O . VAL A 1 489 ? -20.407 8.410 25.592 1.00 93.19 489 VAL A O 1
ATOM 3981 N N . PHE A 1 490 ? -20.132 8.325 27.824 1.00 94.56 490 PHE A N 1
ATOM 3982 C CA . PHE A 1 490 ? -20.109 6.866 27.941 1.00 94.56 490 PHE A CA 1
ATOM 3983 C C . PHE A 1 490 ? -21.333 6.219 27.281 1.00 94.56 490 PHE A C 1
ATOM 3985 O O . PHE A 1 490 ? -21.194 5.350 26.425 1.00 94.56 490 PHE A O 1
ATOM 3992 N N . ASN A 1 491 ? -22.537 6.689 27.623 1.00 93.44 491 ASN A N 1
ATOM 3993 C CA . ASN A 1 491 ? -23.770 6.159 27.046 1.00 93.44 491 ASN A CA 1
ATOM 3994 C C . ASN A 1 491 ? -23.868 6.387 25.538 1.00 93.44 491 ASN A C 1
ATOM 3996 O O . ASN A 1 491 ? -24.403 5.533 24.839 1.00 93.44 491 ASN A O 1
ATOM 4000 N N . SER A 1 492 ? -23.372 7.520 25.039 1.00 93.69 492 SER A N 1
ATOM 4001 C CA . SER A 1 492 ? -23.353 7.785 23.602 1.00 93.69 492 SER A CA 1
ATOM 4002 C C . SER A 1 492 ? -22.447 6.804 22.864 1.00 93.69 492 SER A C 1
ATOM 4004 O O . SER A 1 492 ? -22.863 6.260 21.848 1.00 93.69 492 SER A O 1
ATOM 4006 N N . ILE A 1 493 ? -21.233 6.571 23.369 1.00 91.06 493 ILE A N 1
ATOM 4007 C CA . ILE A 1 493 ? -20.263 5.672 22.729 1.00 91.06 493 ILE A CA 1
ATOM 4008 C C . ILE A 1 493 ? -20.805 4.247 22.720 1.00 91.06 493 ILE A C 1
ATOM 4010 O O . ILE A 1 493 ? -20.839 3.604 21.682 1.00 91.06 493 ILE A O 1
ATOM 4014 N N . ILE A 1 494 ? -21.324 3.781 23.851 1.00 91.69 494 ILE A N 1
ATOM 4015 C CA . ILE A 1 494 ? -21.798 2.404 23.968 1.00 91.69 494 ILE A CA 1
ATOM 4016 C C . ILE A 1 494 ? -23.034 2.110 23.112 1.00 91.69 494 ILE A C 1
ATOM 4018 O O . ILE A 1 494 ? -23.190 1.001 22.615 1.00 91.69 494 ILE A O 1
ATOM 4022 N N . ASN A 1 495 ? -23.905 3.107 22.918 1.00 91.81 495 ASN A N 1
ATOM 4023 C CA . ASN A 1 495 ? -25.033 2.994 21.996 1.00 91.81 495 ASN A CA 1
ATOM 4024 C C . ASN A 1 495 ? -24.541 2.868 20.551 1.00 91.81 495 ASN A C 1
ATOM 4026 O O . ASN A 1 495 ? -25.087 2.073 19.798 1.00 91.81 495 ASN A O 1
ATOM 4030 N N . ASN A 1 496 ? -23.510 3.633 20.177 1.00 90.12 496 ASN A N 1
ATOM 4031 C CA . ASN A 1 496 ? -22.928 3.566 18.836 1.00 90.12 496 ASN A CA 1
ATOM 4032 C C . ASN A 1 496 ? -22.288 2.199 18.548 1.00 90.12 496 ASN A C 1
ATOM 4034 O O . ASN A 1 496 ? -22.262 1.783 17.396 1.00 90.12 496 ASN A O 1
ATOM 4038 N N . GLU A 1 497 ? -21.823 1.500 19.586 1.00 89.38 497 GLU A N 1
ATOM 4039 C CA . GLU A 1 497 ? -21.331 0.118 19.509 1.00 89.38 497 GLU A CA 1
ATOM 4040 C C . GLU A 1 497 ? -22.456 -0.934 19.619 1.00 89.38 497 GLU A C 1
ATOM 4042 O O . GLU A 1 497 ? -22.179 -2.102 19.846 1.00 89.38 497 GLU A O 1
ATOM 4047 N N . GLY A 1 498 ? -23.733 -0.549 19.513 1.00 89.94 498 GLY A N 1
ATOM 4048 C CA . GLY A 1 498 ? -24.863 -1.490 19.459 1.00 89.94 498 GLY A CA 1
ATOM 4049 C C . GLY A 1 498 ? -25.435 -1.934 20.811 1.00 89.94 498 GLY A C 1
ATOM 4050 O O . GLY A 1 498 ? -26.445 -2.637 20.855 1.00 89.94 498 GLY A O 1
ATOM 4051 N N . PHE A 1 499 ? -24.886 -1.475 21.939 1.00 90.69 499 PHE A N 1
ATOM 4052 C CA . PHE A 1 499 ? -25.331 -1.900 23.275 1.00 90.69 499 PHE A CA 1
ATOM 4053 C C . PHE A 1 499 ? -26.533 -1.110 23.795 1.00 90.69 499 PHE A C 1
ATOM 4055 O O . PHE A 1 499 ? -26.519 -0.689 24.946 1.00 90.69 499 PHE A O 1
ATOM 4062 N N . GLU A 1 500 ? -27.567 -0.858 22.995 1.00 90.25 500 GLU A N 1
ATOM 4063 C CA . GLU A 1 500 ? -28.698 0.013 23.351 1.00 90.25 500 GLU A CA 1
ATOM 4064 C C . GLU A 1 500 ? -29.519 -0.462 24.570 1.00 90.25 500 GLU A C 1
ATOM 4066 O O . GLU A 1 500 ? -29.610 -1.649 24.886 1.00 90.25 500 GLU A O 1
ATOM 4071 N N . THR A 1 501 ? -30.167 0.475 25.274 1.00 90.81 501 THR A N 1
ATOM 4072 C CA . THR A 1 501 ? -31.058 0.119 26.390 1.00 90.81 501 THR A CA 1
ATOM 4073 C C . THR A 1 501 ? -32.390 -0.426 25.885 1.00 90.81 501 THR A C 1
ATOM 4075 O O . THR A 1 501 ? -33.039 0.218 25.058 1.00 90.81 501 THR A O 1
ATOM 4078 N N . ARG A 1 502 ? -32.885 -1.517 26.473 1.00 88.75 502 ARG A N 1
ATOM 4079 C CA . ARG A 1 502 ? -34.218 -2.068 26.168 1.00 88.75 502 ARG A CA 1
ATOM 4080 C C . ARG A 1 502 ? -35.144 -1.908 27.370 1.00 88.75 502 ARG A C 1
ATOM 4082 O O . ARG A 1 502 ? -34.710 -1.999 28.512 1.00 88.75 502 ARG A O 1
ATOM 4089 N N . SER A 1 503 ? -36.428 -1.635 27.135 1.00 90.19 503 SER A N 1
ATOM 4090 C CA . SER A 1 503 ? -37.393 -1.461 28.232 1.00 90.19 503 SER A CA 1
ATOM 4091 C C . SER A 1 503 ? -37.803 -2.813 28.813 1.00 90.19 503 SER A C 1
ATOM 4093 O O . SER A 1 503 ? -38.275 -3.678 28.083 1.00 90.19 503 SER A O 1
ATOM 4095 N N . MET A 1 504 ? -37.695 -2.969 30.131 1.00 89.50 504 MET A N 1
ATOM 4096 C CA . MET A 1 504 ? -38.044 -4.198 30.846 1.00 89.50 504 MET A CA 1
ATOM 4097 C C . MET A 1 504 ? -38.940 -3.876 32.046 1.00 89.50 504 MET A C 1
ATOM 4099 O O . MET A 1 504 ? -38.701 -2.908 32.769 1.00 89.50 504 MET A O 1
ATOM 4103 N N . LYS A 1 505 ? -39.991 -4.674 32.270 1.00 88.81 505 LYS A N 1
ATOM 4104 C CA . LYS A 1 505 ? -40.871 -4.540 33.443 1.00 88.81 505 LYS A CA 1
ATOM 4105 C C . LYS A 1 505 ? -40.435 -5.513 34.534 1.00 88.81 505 LYS A C 1
ATOM 4107 O O . LYS A 1 505 ? -40.455 -6.718 34.312 1.00 88.81 505 LYS A O 1
ATOM 4112 N N . VAL A 1 506 ? -40.134 -4.996 35.721 1.00 86.19 506 VAL A N 1
ATOM 4113 C CA . VAL A 1 506 ? -39.743 -5.786 36.903 1.00 86.19 506 VAL A CA 1
ATOM 4114 C C . VAL A 1 506 ? -40.773 -5.632 38.027 1.00 86.19 506 VAL A C 1
ATOM 4116 O O . VAL A 1 506 ? -41.320 -4.534 38.190 1.00 86.19 506 VAL A O 1
ATOM 4119 N N . PRO A 1 507 ? -41.059 -6.693 38.806 1.00 84.88 507 PRO A N 1
ATOM 4120 C CA . PRO A 1 507 ? -41.960 -6.620 39.955 1.00 84.88 507 PRO A CA 1
ATOM 4121 C C . PRO A 1 507 ? -41.411 -5.700 41.053 1.00 84.88 507 PRO A C 1
ATOM 4123 O O . PRO A 1 507 ? -40.200 -5.611 41.262 1.00 84.88 507 PRO A O 1
ATOM 4126 N N . ARG A 1 508 ? -42.304 -5.036 41.781 1.00 80.81 508 ARG A N 1
ATOM 4127 C CA . ARG A 1 508 ? -42.038 -4.414 43.080 1.00 80.81 508 ARG A CA 1
ATOM 4128 C C . ARG A 1 508 ? -42.575 -5.323 44.187 1.00 80.81 508 ARG A C 1
ATOM 4130 O O . ARG A 1 508 ? -43.505 -6.095 43.968 1.00 80.81 508 ARG A O 1
ATOM 4137 N N . GLY A 1 509 ? -42.009 -5.193 45.389 1.00 77.00 509 GLY A N 1
ATOM 4138 C CA . GLY A 1 509 ? -42.450 -5.937 46.578 1.00 77.00 509 GLY A CA 1
ATOM 4139 C C . GLY A 1 509 ? -43.894 -5.647 47.017 1.00 77.00 509 GLY A C 1
ATOM 4140 O O . GLY A 1 509 ? -44.423 -6.369 47.848 1.00 77.00 509 GLY A O 1
ATOM 4141 N N . ASP A 1 510 ? -44.537 -4.628 46.439 1.00 82.69 510 ASP A N 1
ATOM 4142 C CA . ASP A 1 510 ? -45.941 -4.251 46.654 1.00 82.69 510 ASP A CA 1
ATOM 4143 C C . ASP A 1 510 ? -46.909 -4.851 45.605 1.00 82.69 510 ASP A C 1
ATOM 4145 O O . ASP A 1 510 ? -48.087 -4.504 45.580 1.00 82.69 510 ASP A O 1
ATOM 4149 N N . GLY A 1 511 ? -46.425 -5.719 44.705 1.00 78.81 511 GLY A N 1
ATOM 4150 C CA . GLY A 1 511 ? -47.219 -6.317 43.623 1.00 78.81 511 GLY A CA 1
ATOM 4151 C C . GLY A 1 511 ? -47.377 -5.441 42.372 1.00 78.81 511 GLY A C 1
ATOM 4152 O O . GLY A 1 511 ? -47.879 -5.914 41.350 1.00 78.81 511 GLY A O 1
ATOM 4153 N N . SER A 1 512 ? -46.910 -4.189 42.394 1.00 83.00 512 SER A N 1
ATOM 4154 C CA . SER A 1 512 ? -46.871 -3.321 41.211 1.00 83.00 512 SER A CA 1
ATOM 4155 C C . SER A 1 512 ? -45.641 -3.611 40.334 1.00 83.00 512 SER A C 1
ATOM 4157 O O . SER A 1 512 ? -44.734 -4.348 40.716 1.00 83.00 512 SER A O 1
ATOM 4159 N N . ARG A 1 513 ? -45.590 -3.077 39.106 1.00 86.00 513 ARG A N 1
ATOM 4160 C CA . ARG A 1 513 ? -44.449 -3.255 38.184 1.00 86.00 513 ARG A CA 1
ATOM 4161 C C . ARG A 1 513 ? -43.761 -1.922 37.923 1.00 86.00 513 ARG A C 1
ATOM 4163 O O . ARG A 1 513 ? -44.429 -0.937 37.619 1.00 86.00 513 ARG A O 1
ATOM 4170 N N . ARG A 1 514 ? -42.426 -1.898 37.974 1.00 87.88 514 ARG A N 1
ATOM 4171 C CA . ARG A 1 514 ? -41.612 -0.753 37.532 1.00 87.88 514 ARG A CA 1
ATOM 4172 C C . ARG A 1 514 ? -40.982 -1.042 36.174 1.00 87.88 514 ARG A C 1
ATOM 4174 O O . ARG A 1 514 ? -40.516 -2.154 35.937 1.00 87.88 514 ARG A O 1
ATOM 4181 N N . THR A 1 515 ? -40.940 -0.042 35.302 1.00 89.75 515 THR A N 1
ATOM 4182 C CA . THR A 1 515 ? -40.182 -0.122 34.049 1.00 89.75 515 THR A CA 1
ATOM 4183 C C . THR A 1 515 ? -38.749 0.329 34.305 1.00 89.75 515 THR A C 1
ATOM 4185 O O . THR A 1 515 ? -38.530 1.412 34.845 1.00 89.75 515 THR A O 1
ATOM 4188 N N . ILE A 1 516 ? -37.785 -0.491 33.909 1.00 89.69 516 ILE A N 1
ATOM 4189 C CA . ILE A 1 516 ? -36.358 -0.167 33.872 1.00 89.69 516 ILE A CA 1
ATOM 4190 C C . ILE A 1 516 ? -35.861 -0.201 32.421 1.00 89.69 516 ILE A C 1
ATOM 4192 O O . ILE A 1 516 ? -36.536 -0.740 31.543 1.00 89.69 516 ILE A O 1
ATOM 4196 N N . LYS A 1 517 ? -34.688 0.385 32.170 1.00 90.44 517 LYS A N 1
ATOM 4197 C CA . LYS A 1 517 ? -34.035 0.402 30.853 1.00 90.44 517 LYS A CA 1
ATOM 4198 C C . LYS A 1 517 ? -32.603 -0.147 30.942 1.00 90.44 517 LYS A C 1
ATOM 4200 O O . LYS A 1 517 ? -31.661 0.643 30.898 1.00 90.44 517 LYS A O 1
ATOM 4205 N N . PRO A 1 518 ? -32.427 -1.459 31.169 1.00 91.12 518 PRO A N 1
ATOM 4206 C CA . PRO A 1 518 ? -31.106 -2.062 31.234 1.00 91.12 518 PRO A CA 1
ATOM 4207 C C . PRO A 1 518 ? -30.486 -2.235 29.845 1.00 91.12 518 PRO A C 1
ATOM 4209 O O . PRO A 1 518 ? -31.169 -2.163 28.817 1.00 91.12 518 PRO A O 1
ATOM 4212 N N . ARG A 1 519 ? -29.179 -2.479 29.849 1.00 90.12 519 ARG A N 1
ATOM 4213 C CA . ARG A 1 519 ? -28.409 -3.016 28.726 1.00 90.12 519 ARG A CA 1
ATOM 4214 C C . ARG A 1 519 ? -28.167 -4.497 28.987 1.00 90.12 519 ARG A C 1
ATOM 4216 O O . ARG A 1 519 ? -28.020 -4.882 30.147 1.00 90.12 519 ARG A O 1
ATOM 4223 N N . PHE A 1 520 ? -28.141 -5.285 27.924 1.00 87.12 520 PHE A N 1
ATOM 4224 C CA . PHE A 1 520 ? -27.904 -6.721 27.989 1.00 87.12 520 PHE A CA 1
ATOM 4225 C C . PHE A 1 520 ? -26.465 -7.022 27.586 1.00 87.12 520 PHE A C 1
ATOM 4227 O O . PHE A 1 520 ? -25.919 -6.361 26.698 1.00 87.12 520 PHE A O 1
ATOM 4234 N N . ILE A 1 521 ? -25.850 -7.977 28.271 1.00 85.94 521 ILE A N 1
ATOM 4235 C CA . ILE A 1 521 ? -24.480 -8.408 28.031 1.00 85.94 521 ILE A CA 1
ATOM 4236 C C . ILE A 1 521 ? -24.390 -9.914 28.185 1.00 85.94 521 ILE A C 1
ATOM 4238 O O . ILE A 1 521 ? -24.841 -10.503 29.160 1.00 85.94 521 ILE A O 1
ATOM 4242 N N . SER A 1 522 ? -23.783 -10.517 27.184 1.00 86.50 522 SER A N 1
ATOM 4243 C CA . SER A 1 522 ? -23.301 -11.883 27.194 1.00 86.50 522 SER A CA 1
ATOM 4244 C C . SER A 1 522 ? -22.041 -11.904 26.346 1.00 86.50 522 SER A C 1
ATOM 4246 O O . SER A 1 522 ? -21.754 -10.945 25.613 1.00 86.50 522 SER A O 1
ATOM 4248 N N . ARG A 1 523 ? -21.294 -13.001 26.416 1.00 85.00 523 ARG A N 1
ATOM 4249 C CA . ARG A 1 523 ? -20.152 -13.211 25.534 1.00 85.00 523 ARG A CA 1
ATOM 4250 C C . ARG A 1 523 ? -20.557 -13.092 24.062 1.00 85.00 523 ARG A C 1
ATOM 4252 O O . ARG A 1 523 ? -19.944 -12.313 23.343 1.00 85.00 523 ARG A O 1
ATOM 4259 N N . ALA A 1 524 ? -21.639 -13.757 23.654 1.00 86.56 524 ALA A N 1
ATOM 4260 C CA . ALA A 1 524 ? -22.149 -13.699 22.283 1.00 86.56 524 ALA A CA 1
ATOM 4261 C C . ALA A 1 524 ? -22.514 -12.270 21.834 1.00 86.56 524 ALA A C 1
ATOM 4263 O O . ALA A 1 524 ? -22.170 -11.869 20.726 1.00 86.56 524 ALA A O 1
ATOM 4264 N N . ILE A 1 525 ? -23.150 -11.468 22.701 1.00 88.69 525 ILE A N 1
ATOM 4265 C CA . ILE A 1 525 ? -23.496 -10.069 22.384 1.00 88.69 525 ILE A CA 1
ATOM 4266 C C . ILE A 1 525 ? -22.229 -9.214 22.230 1.00 88.69 525 ILE A C 1
ATOM 4268 O O . ILE A 1 525 ? -22.181 -8.341 21.362 1.00 88.69 525 ILE A O 1
ATOM 4272 N N . LEU A 1 526 ? -21.203 -9.436 23.060 1.00 89.25 526 LEU A N 1
ATOM 4273 C CA . LEU A 1 526 ? -19.917 -8.745 22.925 1.00 89.25 526 LEU A CA 1
ATOM 4274 C C . LEU A 1 526 ? -19.193 -9.163 21.642 1.00 89.25 526 LEU A C 1
ATOM 4276 O O . LEU A 1 526 ? -18.713 -8.290 20.927 1.00 89.25 526 LEU A O 1
ATOM 4280 N N . GLU A 1 527 ? -19.139 -10.459 21.333 1.00 88.69 527 GLU A N 1
ATOM 4281 C CA . GLU A 1 527 ? -18.520 -10.988 20.109 1.00 88.69 527 GLU A CA 1
ATOM 4282 C C . GLU A 1 527 ? -19.191 -10.436 18.848 1.00 88.69 527 GLU A C 1
ATOM 4284 O O . GLU A 1 527 ? -18.498 -9.986 17.936 1.00 88.69 527 GLU A O 1
ATOM 4289 N N . GLU A 1 528 ? -20.525 -10.412 18.813 1.00 89.38 528 GLU A N 1
ATOM 4290 C CA . GLU A 1 528 ? -21.301 -9.889 17.687 1.00 89.38 528 GLU A CA 1
ATOM 4291 C C . GLU A 1 528 ? -21.042 -8.392 17.472 1.00 89.38 528 GLU A C 1
ATOM 4293 O O . GLU A 1 528 ? -20.701 -7.966 16.368 1.00 89.38 528 GLU A O 1
ATOM 4298 N N . ASN A 1 529 ? -21.164 -7.585 18.529 1.00 90.50 529 ASN A N 1
ATOM 4299 C CA . ASN A 1 529 ? -21.053 -6.130 18.412 1.00 90.50 529 ASN A CA 1
ATOM 4300 C C . ASN A 1 529 ? -19.600 -5.644 18.276 1.00 90.50 529 ASN A C 1
ATOM 4302 O O . ASN A 1 529 ? -19.356 -4.591 17.688 1.00 90.50 529 ASN A O 1
ATOM 4306 N N . LEU A 1 530 ? -18.623 -6.401 18.785 1.00 89.25 530 LEU A N 1
ATOM 4307 C CA . LEU A 1 530 ? -17.201 -6.036 18.781 1.00 89.25 530 LEU A CA 1
ATOM 4308 C C . LEU A 1 530 ? -16.361 -6.889 17.821 1.00 89.25 530 LEU A C 1
ATOM 4310 O O . LEU A 1 530 ? -15.129 -6.880 17.908 1.00 89.25 530 LEU A O 1
ATOM 4314 N N . SER A 1 531 ? -16.987 -7.584 16.866 1.00 86.62 531 SER A N 1
ATOM 4315 C CA . SER A 1 531 ? -16.312 -8.493 15.923 1.00 86.62 531 SER A CA 1
ATOM 4316 C C . SER A 1 531 ? -15.175 -7.839 15.125 1.00 86.62 531 SER A C 1
ATOM 4318 O O . SER A 1 531 ? -14.247 -8.505 14.666 1.00 86.62 531 SER A O 1
ATOM 4320 N N . ASP A 1 532 ? -15.245 -6.518 14.934 1.00 82.12 532 ASP A N 1
ATOM 4321 C CA . ASP A 1 532 ? -14.232 -5.729 14.220 1.00 82.12 532 ASP A CA 1
ATOM 4322 C C . ASP A 1 532 ? -12.963 -5.459 15.052 1.00 82.12 532 ASP A C 1
ATOM 4324 O O . ASP A 1 532 ? -11.962 -4.975 14.519 1.00 82.12 532 ASP A O 1
ATOM 4328 N N . TYR A 1 533 ? -12.991 -5.783 16.344 1.00 84.44 533 TYR A N 1
ATOM 4329 C CA . TYR A 1 533 ? -11.897 -5.588 17.295 1.00 84.44 533 TYR A CA 1
ATOM 4330 C C . TYR A 1 533 ? -11.329 -6.911 17.823 1.00 84.44 533 TYR A C 1
ATOM 4332 O O . TYR A 1 533 ? -10.170 -6.952 18.236 1.00 84.44 533 TYR A O 1
ATOM 4340 N N . ILE A 1 534 ? -12.129 -7.981 17.810 1.00 84.19 534 ILE A N 1
ATOM 4341 C CA . ILE A 1 534 ? -11.775 -9.289 18.369 1.00 84.19 534 ILE A CA 1
ATOM 4342 C C . ILE A 1 534 ? -11.062 -10.145 17.316 1.00 84.19 534 ILE A C 1
ATOM 4344 O O . ILE A 1 534 ? -11.579 -10.370 16.220 1.00 84.19 534 ILE A O 1
ATOM 4348 N N . VAL A 1 535 ? -9.875 -10.639 17.672 1.00 79.50 535 VAL A N 1
ATOM 4349 C CA . VAL A 1 535 ? -9.129 -11.630 16.887 1.00 79.50 535 VAL A CA 1
ATOM 4350 C C . VAL A 1 535 ? -9.507 -13.018 17.393 1.00 79.50 535 VAL A C 1
ATOM 4352 O O . VAL A 1 535 ? -9.321 -13.318 18.575 1.00 79.50 535 VAL A O 1
ATOM 4355 N N . MET A 1 536 ? -10.059 -13.849 16.513 1.00 72.50 536 MET A N 1
ATOM 4356 C CA . MET A 1 536 ? -10.392 -15.235 16.849 1.00 72.50 536 MET A CA 1
ATOM 4357 C C . MET A 1 536 ? -9.146 -16.114 16.707 1.00 72.50 536 MET A C 1
ATOM 4359 O O . MET A 1 536 ? -8.257 -15.801 15.925 1.00 72.50 536 MET A O 1
ATOM 4363 N N . ALA A 1 537 ? -9.066 -17.214 17.459 1.00 57.28 537 ALA A N 1
ATOM 4364 C CA . ALA A 1 537 ? -7.884 -18.088 17.463 1.00 57.28 537 ALA A CA 1
ATOM 4365 C C . ALA A 1 537 ? -7.575 -18.738 16.095 1.00 57.28 537 ALA A C 1
ATOM 4367 O O . ALA A 1 537 ? -6.453 -19.194 15.884 1.00 57.28 537 ALA A O 1
ATOM 4368 N N . ASP A 1 538 ? -8.554 -18.744 15.184 1.00 50.09 538 ASP A N 1
ATOM 4369 C CA . ASP A 1 538 ? -8.481 -19.367 13.859 1.00 50.09 538 ASP A CA 1
ATOM 4370 C C . ASP A 1 538 ? -8.234 -18.356 12.709 1.00 50.09 538 ASP A C 1
ATOM 4372 O O . ASP A 1 538 ? -8.242 -18.750 11.540 1.00 50.09 538 ASP A O 1
ATOM 4376 N N . GLU A 1 539 ? -8.037 -17.063 13.017 1.00 48.03 539 GLU A N 1
ATOM 4377 C CA . GLU A 1 539 ? -7.752 -15.964 12.063 1.00 48.03 539 GLU A CA 1
ATOM 4378 C C . GLU A 1 539 ? -6.278 -15.535 12.073 1.00 48.03 539 GLU A C 1
ATOM 4380 O O . GLU A 1 539 ? -5.755 -15.220 10.975 1.00 48.03 539 GLU A O 1
#

InterPro domains:
  IPR027417 P-loop containing nucleoside triphosphate hydrolase [G3DSA:3.40.50.300] (238-374)
  IPR045455 NrS-1 polymerase-like, helicase domain [PF19263] (291-370)

Sequence (539 aa):
MLANIAVDDRKSRQEELSDNNVPQFKNKYFKEASEVKKAVCGHLKYFKEESDRARKDRGADYNLAGSTMSHICCFVENQLLMIILGYLRERIGDVSGCILCFDGIMIPKEQTLGLSLSFLHDEIEERFLGMGFFMKLSIKDMKPICLGEFGFHPLKRYTYGGAPAGSISPPFNNFICREEELARQLENGDNEKDRERLLCRKSILYRDVDVIPHSPLESPSIDDTFNLYGSYVHKYDPNFAMDNELVSLWTDHIREVFAAGNKEIGQYLLNWFAHLLQKPQIKTQTVPLIKGEPRCGKNTPNNIFSRYVLNPYMVIVCPDMEKLFSRFNAARVGKSFIVLDEAVDSRNRALNNKMKNFITEERVQIEAKDRRYLCLEASSIRKGDRAYFKKFNKLLANVDAGCHIFHWLLQRDISNFDTADLPKTSYKKELSARQTDSVVKWLLFKYEMLKDNEHEDAEEFMLSPEWYQQYATWCRDVGGESKIHSLAVFNSIINNEGFETRSMKVPRGDGSRRTIKPRFISRAILEENLSDYIVMADE

pLDDT: mean 72.94, std 20.17, range [21.03, 98.25]

Secondary structure (DSSP, 8-state):
-----------S--SS---S---HHHHHHHHHHHHHHHHHHHH-HHHHHHHHHHHHHH-TT--HHHHHHHHHHHHHHHHHHHHHHHHHHHHHS--TT-EEETTEEE--GGGGTT--HHHHHHHHHHHHHHTT--------------GGGGT--TT------PPPTT--PPP-------HHHHHHHHHS--SHHHHHHHHTT-----S--B-----TT------SS-B--PPPSS---TT----HHHHHHHHHHIIIIISTT-HHHHHHHHHHHHHHHH-TTS----EEEEE--TTSSTTHHHHHIIIIIS-GGGEEEES-HHHHTSS--GGGTT-SEEEESSPPPTT-HHHHHHHHHHHHTT-----SS-TTEEEEE---TTTT-HHHHHHHHHHHSSHHHHHHHHHHHHSS--TT--TT-PPP-HHHHHHHHHHS-HHHHHHHHHHHHHHT-TT----EEE-HHHHHHHHHHHIIIII--SSPPPHHHHHHHHHHTT-----EEEE-TTS-EEEE-PEEE-HHHHHHHTTTTPPPTT-

Foldseek 3Di:
DDDDPQDPPPPPDDDDDDDDDDPPVVVVVNVVSVVVLCVVCVVCVVLLVVLVVVCVVVDDPDPSSSSSVVVVVQVVQVVLQVVLLVVLCVQLNDCVVWDDDSRHIRGDPVSNVPDDPVVSQVVSQVVCVVVVHRDHDDDDDDDPDPCVVVVDDPPDDADDDDDPPDDDDDDPDDDDDDPVNLVVCCVVPPDPVSNVVSVVVPDPDDPDEDADDAALVDDDCCDRHHHPQDDWPDRADLPDDFDVVLQCLLLVLCCCFFVVVPPVNSVLVLLVLLCLRHPLVDQLLADEAEAEDPQLCVCPSVLLCCPAQGDVLQEDEAQDLCVCLDPPPPSNPNHSYYHHPDDDDPVPPVSVVSVNCVSDPPDDDDDPQDLHYQYTYTDSPCPPVPVSVVVSCVSRVHNVSSNSNNNVSNPDDCVVPRSSPHDQDLRQLQVCLVPDDLLLVVLVVVLVVQVPPPPDQDKDWDALVVSLVSSVCCCVPPVVPPDRDDSVVSQVVVVVLVQFWDWDWDADPVRDIDIGTITIDGSVSSCVSSVSNDDDPVD

Radius of gyration: 32.4 Å; chains: 1; bounding box: 92×74×86 Å